Protein AF-A0A7C5NFE2-F1 (afdb_monomer_lite)

Structure (mmCIF, N/CA/C/O backbone):
data_AF-A0A7C5NFE2-F1
#
_entry.id   AF-A0A7C5NFE2-F1
#
loop_
_atom_site.group_PDB
_atom_site.id
_atom_site.type_symbol
_atom_site.label_atom_id
_atom_site.label_alt_id
_atom_site.label_comp_id
_atom_site.label_asym_id
_atom_site.label_entity_id
_atom_site.label_seq_id
_atom_site.pdbx_PDB_ins_code
_atom_site.Cartn_x
_atom_site.Cartn_y
_atom_site.Cartn_z
_atom_site.occupancy
_atom_site.B_iso_or_equiv
_atom_site.auth_seq_id
_atom_site.auth_comp_id
_atom_site.auth_asym_id
_atom_site.auth_atom_id
_atom_site.pdbx_PDB_model_num
ATOM 1 N N . GLU A 1 1 ? -1.954 47.099 20.119 1.00 84.75 1 GLU A N 1
ATOM 2 C CA . GLU A 1 1 ? -1.148 46.253 19.208 1.00 84.75 1 GLU A CA 1
ATOM 3 C C . GLU A 1 1 ? -0.824 44.892 19.827 1.00 84.75 1 GLU A C 1
ATOM 5 O O . GLU A 1 1 ? -1.118 43.880 19.205 1.00 84.75 1 GLU A O 1
ATOM 10 N N . ASP A 1 2 ? -0.336 44.839 21.070 1.00 90.81 2 ASP A N 1
ATOM 11 C CA . ASP A 1 2 ? -0.059 43.597 21.812 1.00 90.81 2 ASP A CA 1
ATOM 12 C C . ASP A 1 2 ? -0.669 43.672 23.225 1.00 90.81 2 ASP A C 1
ATOM 14 O O . ASP A 1 2 ? -0.599 44.725 23.850 1.00 90.81 2 ASP A O 1
ATOM 18 N N . CYS A 1 3 ? -1.283 42.592 23.720 1.00 90.50 3 CYS A N 1
ATOM 19 C CA . CYS A 1 3 ? -1.817 42.516 25.088 1.00 90.50 3 CYS A CA 1
ATOM 20 C C . CYS A 1 3 ? -0.831 41.900 26.096 1.00 90.50 3 CYS A C 1
ATOM 22 O O . CYS A 1 3 ? -1.195 41.717 27.253 1.00 90.50 3 CYS A O 1
ATOM 24 N N . GLY A 1 4 ? 0.376 41.513 25.662 1.00 87.25 4 GLY A N 1
ATOM 25 C CA . GLY A 1 4 ? 1.419 40.961 26.536 1.00 87.25 4 GLY A CA 1
ATOM 26 C C . GLY A 1 4 ? 1.102 39.586 27.138 1.00 87.25 4 GLY A C 1
ATOM 27 O O . GLY A 1 4 ? 1.765 39.166 28.075 1.00 87.25 4 GLY A O 1
ATOM 28 N N . THR A 1 5 ? 0.089 38.874 26.631 1.00 88.81 5 THR A N 1
ATOM 29 C CA . THR A 1 5 ? -0.217 37.517 27.104 1.00 88.81 5 THR A CA 1
ATOM 30 C C . THR A 1 5 ? 0.860 36.526 26.659 1.00 88.81 5 THR A C 1
ATOM 32 O O . THR A 1 5 ? 1.252 36.524 25.490 1.00 88.81 5 THR A O 1
ATOM 35 N N . HIS A 1 6 ? 1.316 35.681 27.576 1.00 84.69 6 HIS A N 1
ATOM 36 C CA . HIS A 1 6 ? 2.159 34.525 27.260 1.00 84.69 6 HIS A CA 1
ATOM 37 C C . HIS A 1 6 ? 1.327 33.244 27.101 1.00 84.69 6 HIS A C 1
ATOM 39 O O . HIS A 1 6 ? 1.866 32.200 26.771 1.00 84.69 6 HIS A O 1
ATOM 45 N N . GLU A 1 7 ? 0.009 33.321 27.318 1.00 86.44 7 GLU A N 1
ATOM 46 C CA . GLU A 1 7 ? -0.896 32.184 27.162 1.00 86.44 7 GLU A CA 1
ATOM 47 C C . GLU A 1 7 ? -1.247 31.977 25.685 1.00 86.44 7 GLU A C 1
ATOM 49 O O . GLU A 1 7 ? -1.644 32.913 24.977 1.00 86.44 7 GLU A O 1
ATOM 54 N N . GLY A 1 8 ? -1.146 30.730 25.238 1.00 90.00 8 GLY A N 1
ATOM 55 C CA . GLY A 1 8 ? -1.514 30.306 23.896 1.00 90.00 8 GLY A CA 1
ATOM 56 C C . GLY A 1 8 ? -2.369 29.046 23.905 1.00 90.00 8 GLY A C 1
ATOM 57 O O . GLY A 1 8 ? -2.667 28.473 24.951 1.00 90.00 8 GLY A O 1
ATOM 58 N N . VAL A 1 9 ? -2.782 28.642 22.712 1.00 91.69 9 VAL A N 1
ATOM 59 C CA . VAL A 1 9 ? -3.469 27.379 22.453 1.00 91.69 9 VAL A CA 1
ATOM 60 C C . VAL A 1 9 ? -2.487 26.474 21.727 1.00 91.69 9 VAL A C 1
ATOM 62 O O . VAL A 1 9 ? -1.886 26.885 20.733 1.00 91.69 9 VAL A O 1
ATOM 65 N N . GLU A 1 10 ? -2.321 25.257 22.235 1.00 91.75 10 GLU A N 1
ATOM 66 C CA . GLU A 1 10 ? -1.560 24.216 21.555 1.00 91.75 10 GLU A CA 1
ATOM 67 C C . GLU A 1 10 ? -2.361 23.686 20.360 1.00 91.75 10 GLU A C 1
ATOM 69 O O . GLU A 1 10 ? -3.546 23.356 20.472 1.00 91.75 10 GLU A O 1
ATOM 74 N N . VAL A 1 11 ? -1.713 23.634 19.200 1.00 89.94 11 VAL A N 1
ATOM 75 C CA . VAL A 1 11 ? -2.303 23.207 17.934 1.00 89.94 11 VAL A CA 1
ATOM 76 C C . VAL A 1 11 ? -1.434 22.117 17.321 1.00 89.94 11 VAL A C 1
ATOM 78 O O . VAL A 1 11 ? -0.214 22.237 17.300 1.00 89.94 11 VAL A O 1
ATOM 81 N N . SER A 1 12 ? -2.072 21.067 16.809 1.00 90.19 12 SER A N 1
ATOM 82 C CA . SER A 1 12 ? -1.453 19.941 16.098 1.00 90.19 12 SER A CA 1
ATOM 83 C C . SER A 1 12 ? -2.171 19.687 14.768 1.00 90.19 12 SER A C 1
ATOM 85 O O . SER A 1 12 ? -3.174 20.340 14.467 1.00 90.19 12 SER A O 1
ATOM 87 N N . ASP A 1 13 ? -1.730 18.699 13.996 1.00 84.88 13 ASP A N 1
ATOM 88 C CA . ASP A 1 13 ? -2.485 18.214 12.836 1.00 84.88 13 ASP A CA 1
ATOM 89 C C . ASP A 1 13 ? -3.909 17.777 13.227 1.00 84.88 13 ASP A C 1
ATOM 91 O O . ASP A 1 13 ? -4.131 17.248 14.324 1.00 84.88 13 ASP A O 1
ATOM 95 N N . ILE A 1 14 ? -4.877 17.978 12.326 1.00 79.06 14 ILE A N 1
ATOM 96 C CA . ILE A 1 14 ? -6.203 17.355 12.427 1.00 79.06 14 ILE A CA 1
ATOM 97 C C . ILE A 1 14 ? -6.210 16.121 11.532 1.00 79.06 14 ILE A C 1
ATOM 99 O O . ILE A 1 14 ? -6.287 16.213 10.306 1.00 79.06 14 ILE A O 1
ATOM 103 N N . VAL A 1 15 ? -6.167 14.956 12.170 1.00 75.88 15 VAL A N 1
ATOM 104 C CA . VAL A 1 15 ? -6.254 13.656 11.505 1.00 75.88 15 VAL A CA 1
ATOM 105 C C . VAL A 1 15 ? -7.568 12.999 11.903 1.00 75.88 15 VAL A C 1
ATOM 107 O O . VAL A 1 15 ? -7.878 12.885 13.090 1.00 75.88 15 VAL A O 1
ATOM 110 N N . VAL A 1 16 ? -8.352 12.573 10.913 1.00 64.31 16 VAL A N 1
ATOM 111 C CA . VAL A 1 16 ? -9.568 11.782 11.132 1.00 64.31 16 VAL A CA 1
ATOM 112 C C . VAL A 1 16 ? -9.380 10.454 10.410 1.00 64.31 16 VAL A C 1
ATOM 114 O O . VAL A 1 16 ? -9.357 10.395 9.183 1.00 64.31 16 VAL A O 1
ATOM 117 N N . GLY A 1 17 ? -9.195 9.379 11.178 1.00 74.69 17 GLY A N 1
ATOM 118 C CA . GLY A 1 17 ? -8.804 8.083 10.624 1.00 74.69 17 GLY A CA 1
ATOM 119 C C . GLY A 1 17 ? -7.386 8.137 10.052 1.00 74.69 17 GLY A C 1
ATOM 120 O O . GLY A 1 17 ? -6.432 8.299 10.807 1.00 74.69 17 GLY A O 1
ATOM 121 N N . ASN A 1 18 ? -7.261 8.008 8.728 1.00 47.28 18 ASN A N 1
ATOM 122 C CA . ASN A 1 18 ? -5.984 8.012 7.999 1.00 47.28 18 ASN A CA 1
ATOM 123 C C . ASN A 1 18 ? -5.877 9.139 6.958 1.00 47.28 18 ASN A C 1
ATOM 125 O O . ASN A 1 18 ? -4.903 9.213 6.211 1.00 47.28 18 ASN A O 1
ATOM 129 N N . GLU A 1 19 ? -6.888 10.006 6.892 1.00 51.31 19 GLU A N 1
ATOM 130 C CA . GLU A 1 19 ? -6.878 11.191 6.045 1.00 51.31 19 GLU A CA 1
ATOM 131 C C . GLU A 1 19 ? -6.447 12.383 6.905 1.00 51.31 19 GLU A C 1
ATOM 133 O O . GLU A 1 19 ? -7.060 12.705 7.930 1.00 51.31 19 GLU A O 1
ATOM 138 N N . MET A 1 20 ? -5.345 13.018 6.508 1.00 70.25 20 MET A N 1
ATOM 139 C CA . MET A 1 20 ? -4.946 14.305 7.063 1.00 70.25 20 MET A CA 1
ATOM 140 C C . MET A 1 20 ? -5.935 15.346 6.542 1.00 70.25 20 MET A C 1
ATOM 142 O O . MET A 1 20 ? -5.919 15.682 5.361 1.00 70.25 20 MET A O 1
ATOM 146 N N . ILE A 1 21 ? -6.822 15.810 7.422 1.00 78.88 21 ILE A N 1
ATOM 147 C CA . ILE A 1 21 ? -7.870 16.768 7.061 1.00 78.88 21 ILE A CA 1
ATOM 148 C C . ILE A 1 21 ? -7.273 18.166 6.939 1.00 78.88 21 ILE A C 1
ATOM 150 O O . ILE A 1 21 ? -7.562 18.879 5.983 1.00 78.88 21 ILE A O 1
ATOM 154 N N . GLU A 1 22 ? -6.443 18.550 7.908 1.00 82.62 22 GLU A N 1
ATOM 155 C CA . GLU A 1 22 ? -5.792 19.857 7.931 1.00 82.62 22 GLU A CA 1
ATOM 156 C C . GLU A 1 22 ? -4.410 19.735 8.598 1.00 82.62 22 GLU A C 1
ATOM 158 O O . GLU A 1 22 ? -4.341 19.370 9.782 1.00 82.62 22 GLU A O 1
ATOM 163 N N . PRO A 1 23 ? -3.311 19.993 7.863 1.00 88.12 23 PRO A N 1
ATOM 164 C CA . PRO A 1 23 ? -1.960 19.936 8.411 1.00 88.12 23 PRO A CA 1
ATOM 165 C C . PRO A 1 23 ? -1.678 21.126 9.333 1.00 88.12 23 PRO A C 1
ATOM 167 O O . PRO A 1 23 ? -2.229 22.216 9.174 1.00 88.12 23 PRO A O 1
ATOM 170 N N . LEU A 1 24 ? -0.744 20.947 10.265 1.00 90.75 24 LEU A N 1
ATOM 171 C CA . LEU A 1 24 ? -0.307 21.959 11.219 1.00 90.75 24 LEU A CA 1
ATOM 172 C C . LEU A 1 24 ? 0.161 23.234 10.513 1.00 90.75 24 LEU A C 1
ATOM 174 O O . LEU A 1 24 ? -0.173 24.318 10.984 1.00 90.75 24 LEU A O 1
ATOM 178 N N . SER A 1 25 ? 0.861 23.109 9.378 1.00 90.31 25 SER A N 1
ATOM 179 C CA . SER A 1 25 ? 1.344 24.240 8.569 1.00 90.31 25 SER A CA 1
ATOM 180 C C . SER A 1 25 ? 0.227 25.208 8.186 1.00 90.31 25 SER A C 1
ATOM 182 O O . SER A 1 25 ? 0.395 26.419 8.296 1.00 90.31 25 SER A O 1
ATOM 184 N N . ASP A 1 26 ? -0.930 24.677 7.800 1.00 88.69 26 ASP A N 1
ATOM 185 C CA . ASP A 1 26 ? -2.055 25.482 7.324 1.00 88.69 26 ASP A CA 1
ATOM 186 C C . ASP A 1 26 ? -2.790 26.118 8.508 1.00 88.69 26 ASP A C 1
ATOM 188 O O . ASP A 1 26 ? -3.250 27.258 8.434 1.00 88.69 26 ASP A O 1
ATOM 192 N N . ARG A 1 27 ? -2.826 25.415 9.648 1.00 90.12 27 ARG A N 1
ATOM 193 C CA . ARG A 1 27 ? -3.466 25.891 10.883 1.00 90.12 27 ARG A CA 1
ATOM 194 C C . ARG A 1 27 ? -2.712 27.040 11.549 1.00 90.12 27 ARG A C 1
ATOM 196 O O . ARG A 1 27 ? -3.344 27.898 12.173 1.00 90.12 27 ARG A O 1
ATOM 203 N N . ILE A 1 28 ? -1.379 27.041 11.461 1.00 92.50 28 ILE A N 1
ATOM 204 C CA . ILE A 1 28 ? -0.523 28.080 12.058 1.00 92.50 28 ILE A CA 1
ATOM 205 C C . ILE A 1 28 ? -0.277 29.264 11.121 1.00 92.50 28 ILE A C 1
ATOM 207 O O . ILE A 1 28 ? 0.120 30.329 11.598 1.00 92.50 28 ILE A O 1
ATOM 211 N N . TYR A 1 29 ? -0.525 29.110 9.818 1.00 93.25 29 TYR A N 1
ATOM 212 C CA . TYR A 1 29 ? -0.330 30.174 8.840 1.00 93.25 29 TYR A CA 1
ATOM 213 C C . TYR A 1 29 ? -1.095 31.446 9.234 1.00 93.25 29 TYR A C 1
ATOM 215 O O . TYR A 1 29 ? -2.291 31.428 9.542 1.00 93.25 29 TYR A O 1
ATOM 223 N N . GLY A 1 30 ? -0.390 32.579 9.267 1.00 92.31 30 GLY A N 1
ATOM 224 C CA . GLY A 1 30 ? -0.968 33.864 9.649 1.00 92.31 30 GLY A CA 1
ATOM 225 C C . GLY A 1 30 ? -1.257 34.026 11.146 1.00 92.31 30 GLY A C 1
ATOM 226 O O . GLY A 1 30 ? -1.915 34.995 11.539 1.00 92.31 30 GLY A O 1
ATOM 227 N N . ARG A 1 31 ? -0.785 33.119 12.007 1.00 94.00 31 ARG A N 1
ATOM 228 C CA . ARG A 1 31 ? -0.898 33.227 13.473 1.00 94.00 31 ARG A CA 1
ATOM 229 C C . ARG A 1 31 ? 0.412 33.700 14.094 1.00 94.00 31 ARG A C 1
ATOM 231 O O . ARG A 1 31 ? 1.458 33.694 13.456 1.00 94.00 31 ARG A O 1
ATOM 238 N N . VAL A 1 32 ? 0.345 34.174 15.339 1.00 94.38 32 VAL A N 1
ATOM 239 C CA . VAL A 1 32 ? 1.529 34.618 16.090 1.00 94.38 32 VAL A CA 1
ATOM 240 C C . VAL A 1 32 ? 1.906 33.556 17.106 1.00 94.38 32 VAL A C 1
ATOM 242 O O . VAL A 1 32 ? 1.063 33.126 17.893 1.00 94.38 32 VAL A O 1
ATOM 245 N N . ILE A 1 33 ? 3.175 33.171 17.118 1.00 95.06 33 ILE A N 1
ATOM 246 C CA . ILE A 1 33 ? 3.705 32.142 18.011 1.00 95.06 33 ILE A CA 1
ATOM 247 C C . ILE A 1 33 ? 3.762 32.637 19.464 1.00 95.06 33 ILE A C 1
ATOM 249 O O . ILE A 1 33 ? 4.156 33.777 19.728 1.00 95.06 33 ILE A O 1
ATOM 253 N N . ALA A 1 34 ? 3.349 31.789 20.409 1.00 91.56 34 ALA A N 1
ATOM 254 C CA . ALA A 1 34 ? 3.354 32.093 21.839 1.00 91.56 34 ALA A CA 1
ATOM 255 C C . ALA A 1 34 ? 4.589 31.543 22.571 1.00 91.56 34 ALA A C 1
ATOM 257 O O . ALA A 1 34 ? 4.959 32.128 23.583 1.00 91.56 34 ALA A O 1
ATOM 258 N N . GLU A 1 35 ? 5.241 30.498 22.060 1.00 91.06 35 GLU A N 1
ATOM 259 C CA . GLU A 1 35 ? 6.458 29.885 22.620 1.00 91.06 35 GLU A CA 1
ATOM 260 C C . GLU A 1 35 ? 7.432 29.519 21.496 1.00 91.06 35 GLU A C 1
ATOM 262 O O . GLU A 1 35 ? 6.984 29.201 20.400 1.00 91.06 35 GLU A O 1
ATOM 267 N N . ASP A 1 36 ? 8.743 29.569 21.744 1.00 90.75 36 ASP A N 1
ATOM 268 C CA . ASP A 1 36 ? 9.749 29.243 20.724 1.00 90.75 36 ASP A CA 1
ATOM 269 C C . ASP A 1 36 ? 9.497 27.852 20.118 1.00 90.75 36 ASP A C 1
ATOM 271 O O . ASP A 1 36 ? 9.372 26.856 20.833 1.00 90.75 36 ASP A O 1
ATOM 275 N N . VAL A 1 37 ? 9.437 27.782 18.787 1.00 90.50 37 VAL A N 1
ATOM 276 C CA . VAL A 1 37 ? 9.304 26.517 18.059 1.00 90.50 37 VAL A CA 1
ATOM 277 C C . VAL A 1 37 ? 10.698 25.950 17.854 1.00 90.50 37 VAL A C 1
ATOM 279 O O . VAL A 1 37 ? 11.543 26.597 17.235 1.00 90.50 37 VAL A O 1
ATOM 282 N N . ILE A 1 38 ? 10.935 24.751 18.375 1.00 87.00 38 ILE A N 1
ATOM 283 C CA . ILE A 1 38 ? 12.249 24.105 18.393 1.00 87.00 38 ILE A CA 1
ATOM 284 C C . ILE A 1 38 ? 12.227 22.897 17.456 1.00 87.00 38 ILE A C 1
ATOM 286 O O . ILE A 1 38 ? 11.253 22.142 17.429 1.00 87.00 38 ILE A O 1
ATOM 290 N N . ASP A 1 39 ? 13.308 22.706 16.704 1.00 81.75 39 ASP A N 1
ATOM 291 C CA . ASP A 1 39 ? 13.526 21.500 15.910 1.00 81.75 39 ASP A CA 1
ATOM 292 C C . ASP A 1 39 ? 13.713 20.282 16.836 1.00 81.75 39 ASP A C 1
ATOM 294 O O . ASP A 1 39 ? 14.638 20.274 17.656 1.00 81.75 39 ASP A O 1
ATOM 298 N N . PRO A 1 40 ? 12.891 19.225 16.710 1.00 76.25 40 PRO A N 1
ATOM 299 C CA . PRO A 1 40 ? 13.007 18.036 17.550 1.00 76.25 40 PRO A CA 1
ATOM 300 C C . PRO A 1 40 ? 14.313 17.245 17.350 1.00 76.25 40 PRO A C 1
ATOM 302 O O . PRO A 1 40 ? 14.636 16.407 18.194 1.00 76.25 40 PRO A O 1
ATOM 305 N N . ILE A 1 41 ? 15.044 17.461 16.250 1.00 77.12 41 ILE A N 1
ATOM 306 C CA . ILE A 1 41 ? 16.269 16.731 15.896 1.00 77.12 41 ILE A CA 1
ATOM 307 C C . ILE A 1 41 ? 17.515 17.538 16.266 1.00 77.12 41 ILE A C 1
ATOM 309 O O . ILE A 1 41 ? 18.407 17.019 16.938 1.00 77.12 41 ILE A O 1
ATOM 313 N N . THR A 1 42 ? 17.598 18.790 15.811 1.00 81.50 42 THR A N 1
ATOM 314 C CA . THR A 1 42 ? 18.794 19.634 15.996 1.00 81.50 42 THR A CA 1
ATOM 315 C C . THR A 1 42 ? 18.769 20.434 17.296 1.00 81.50 42 THR A C 1
ATOM 317 O O . THR A 1 42 ? 19.818 20.885 17.756 1.00 81.50 42 THR A O 1
ATOM 320 N N . ASN A 1 43 ? 17.595 20.562 17.928 1.00 79.38 43 ASN A N 1
ATOM 321 C CA . ASN A 1 43 ? 17.359 21.380 19.117 1.00 79.38 43 ASN A CA 1
ATOM 322 C C . ASN A 1 43 ? 17.653 22.882 18.899 1.00 79.38 43 ASN A C 1
ATOM 324 O O . ASN A 1 43 ? 17.906 23.619 19.855 1.00 79.38 43 ASN A O 1
ATOM 328 N N . GLU A 1 44 ? 17.630 23.334 17.642 1.00 83.88 44 GLU A 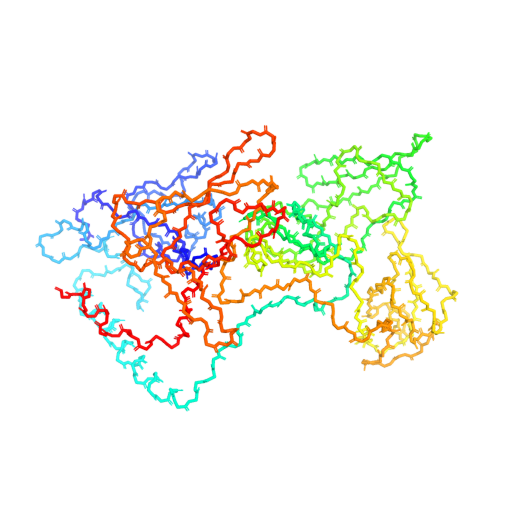N 1
ATOM 329 C CA . GLU A 1 44 ? 17.738 24.741 17.258 1.00 83.88 44 GLU A CA 1
ATOM 330 C C . GLU A 1 44 ? 16.356 25.414 17.241 1.00 83.88 44 GLU A C 1
ATOM 332 O O . GLU A 1 44 ? 15.328 24.774 17.008 1.00 83.88 44 GLU A O 1
ATOM 337 N N . VAL A 1 45 ? 16.317 26.725 17.499 1.00 89.44 45 VAL A N 1
ATOM 338 C CA . VAL A 1 45 ? 15.073 27.508 17.458 1.00 89.44 45 VAL A CA 1
ATOM 339 C C . VAL A 1 45 ? 14.730 27.830 16.004 1.00 89.44 45 VAL A C 1
ATOM 341 O O . VAL A 1 45 ? 15.440 28.593 15.353 1.00 89.44 45 VAL A O 1
ATOM 344 N N . LEU A 1 46 ? 13.621 27.273 15.520 1.00 88.50 46 LEU A N 1
ATOM 345 C CA . LEU A 1 46 ? 13.098 27.458 14.166 1.00 88.50 46 LEU A CA 1
ATOM 346 C C . LEU A 1 46 ? 12.327 28.774 14.027 1.00 88.50 46 LEU A C 1
ATOM 348 O O . LEU A 1 46 ? 12.509 29.509 13.059 1.00 88.50 46 LEU A O 1
ATOM 352 N N . ILE A 1 47 ? 11.460 29.078 14.999 1.00 92.50 47 ILE A N 1
ATOM 353 C CA . ILE A 1 47 ? 10.665 30.313 15.036 1.00 92.50 47 ILE A CA 1
ATOM 354 C C . ILE A 1 47 ? 10.657 30.850 16.463 1.00 92.50 47 ILE A C 1
ATOM 356 O O . ILE A 1 47 ? 10.258 30.150 17.391 1.00 92.50 47 ILE A O 1
ATOM 360 N N . SER A 1 48 ? 11.048 32.111 16.640 1.00 92.31 48 SER A N 1
ATOM 361 C CA . SER A 1 48 ? 11.022 32.767 17.950 1.00 92.31 48 SER A CA 1
ATOM 362 C C . SER A 1 48 ? 9.614 33.216 18.359 1.00 92.31 48 SER A C 1
ATOM 364 O O . SER A 1 48 ? 8.794 33.621 17.526 1.00 92.31 48 SER A O 1
ATOM 366 N N . GLN A 1 49 ? 9.357 33.231 19.664 1.00 92.19 49 GLN A N 1
ATOM 367 C CA . GLN A 1 49 ? 8.146 33.743 20.292 1.00 92.19 49 GLN A CA 1
ATOM 368 C C . GLN A 1 49 ? 7.793 35.153 19.791 1.00 92.19 49 GLN A C 1
ATOM 370 O O . GLN A 1 49 ? 8.631 36.048 19.691 1.00 92.19 49 GLN A O 1
ATOM 375 N N . GLY A 1 50 ? 6.505 35.381 19.523 1.00 89.25 50 GLY A N 1
ATOM 376 C CA . GLY A 1 50 ? 5.978 36.679 19.102 1.00 89.25 50 GLY A CA 1
ATOM 377 C C . GLY A 1 50 ? 6.123 36.982 17.610 1.00 89.25 50 GLY A C 1
ATOM 378 O O . GLY A 1 50 ? 5.698 38.060 17.184 1.00 89.25 50 GLY A O 1
ATOM 379 N N . THR A 1 51 ? 6.662 36.045 16.829 1.00 92.88 51 THR A N 1
ATOM 380 C CA . THR A 1 51 ? 6.772 36.135 15.367 1.00 92.88 51 THR A CA 1
ATOM 381 C C . THR A 1 51 ? 5.443 35.775 14.699 1.00 92.88 51 THR A C 1
ATOM 383 O O . THR A 1 51 ? 4.744 34.861 15.143 1.00 92.88 51 THR A O 1
ATOM 386 N N . LEU A 1 52 ? 5.077 36.520 13.652 1.00 93.31 52 LEU A N 1
ATOM 387 C CA . LEU A 1 52 ? 3.951 36.193 12.774 1.00 93.31 52 LEU A CA 1
ATOM 388 C C . LEU A 1 52 ? 4.411 35.138 11.767 1.00 93.31 52 LEU A C 1
ATOM 390 O O . LEU A 1 52 ? 5.392 35.367 11.067 1.00 93.31 52 LEU A O 1
ATOM 394 N N . VAL A 1 53 ? 3.694 34.023 11.690 1.00 93.88 53 VAL A N 1
ATOM 395 C CA . VAL A 1 53 ? 4.032 32.912 10.801 1.00 93.88 53 VAL A CA 1
ATOM 396 C C . VAL A 1 53 ? 3.617 33.238 9.366 1.00 93.88 53 VAL A C 1
ATOM 398 O O . VAL A 1 53 ? 2.436 33.478 9.096 1.00 93.88 53 VAL A O 1
ATOM 401 N N . ASP A 1 54 ? 4.588 33.223 8.457 1.00 91.25 54 ASP A N 1
ATOM 402 C CA . ASP A 1 54 ? 4.390 33.313 7.011 1.00 91.25 54 ASP A CA 1
ATOM 403 C C . ASP A 1 54 ? 4.432 31.923 6.341 1.00 91.25 54 ASP A C 1
ATOM 405 O O . ASP A 1 54 ? 4.471 30.881 7.002 1.00 91.25 54 ASP A O 1
ATOM 409 N N . GLU A 1 55 ? 4.361 31.892 5.011 1.00 89.00 55 GLU A N 1
ATOM 410 C CA . GLU A 1 55 ? 4.345 30.645 4.238 1.00 89.00 55 GLU A CA 1
ATOM 411 C C . GLU A 1 55 ? 5.686 29.896 4.317 1.00 89.00 55 GLU A C 1
ATOM 413 O O . GLU A 1 55 ? 5.707 28.669 4.417 1.00 89.00 55 GLU A O 1
ATOM 418 N N . GLU A 1 56 ? 6.809 30.619 4.332 1.00 89.81 56 GLU A N 1
ATOM 419 C CA . GLU A 1 56 ? 8.152 30.034 4.423 1.00 89.81 56 GLU A CA 1
ATOM 420 C C . GLU A 1 56 ? 8.367 29.378 5.791 1.00 89.81 56 GLU A C 1
ATOM 422 O O . GLU A 1 56 ? 8.748 28.209 5.871 1.00 89.81 56 GLU A O 1
ATOM 427 N N . MET A 1 57 ? 8.022 30.085 6.869 1.00 90.81 57 MET A N 1
ATOM 428 C CA . MET A 1 57 ? 8.061 29.573 8.238 1.00 90.81 57 MET A CA 1
ATOM 429 C C . MET A 1 57 ? 7.119 28.378 8.428 1.00 90.81 57 MET A C 1
ATOM 431 O O . MET A 1 57 ? 7.488 27.407 9.088 1.00 90.81 57 MET A O 1
ATOM 435 N N . SER A 1 58 ? 5.927 28.402 7.821 1.00 89.50 58 SER A N 1
ATOM 436 C CA . SER A 1 58 ? 4.980 27.275 7.881 1.00 89.50 58 SER A CA 1
ATOM 437 C C . SER A 1 58 ? 5.550 26.014 7.222 1.00 89.50 58 SER A C 1
ATOM 439 O O . SER A 1 58 ? 5.419 24.913 7.762 1.00 89.50 58 SER A O 1
ATOM 441 N N . ASN A 1 59 ? 6.216 26.169 6.073 1.00 86.94 59 ASN A N 1
ATOM 442 C CA . ASN A 1 59 ? 6.884 25.065 5.383 1.00 86.94 59 ASN A CA 1
ATOM 443 C C . ASN A 1 59 ? 8.076 24.528 6.184 1.00 86.94 59 ASN A C 1
ATOM 445 O O . ASN A 1 59 ? 8.251 23.314 6.262 1.00 86.94 59 ASN A O 1
ATOM 449 N N . LEU A 1 60 ? 8.839 25.405 6.834 1.00 87.56 60 LEU A N 1
ATOM 450 C CA . LEU A 1 60 ? 9.977 25.033 7.674 1.00 87.56 60 LEU A CA 1
ATOM 451 C C . LEU A 1 60 ? 9.541 24.209 8.901 1.00 87.56 60 LEU A C 1
ATOM 453 O O . LEU A 1 60 ? 10.159 23.192 9.210 1.00 87.56 60 LEU A O 1
ATOM 457 N N . VAL A 1 61 ? 8.419 24.564 9.538 1.00 86.56 61 VAL A N 1
ATOM 458 C CA . VAL A 1 61 ? 7.808 23.769 10.626 1.00 86.56 61 VAL A CA 1
ATOM 459 C C . VAL A 1 61 ? 7.365 22.386 10.137 1.00 86.56 61 VAL A C 1
ATOM 461 O O . VAL A 1 61 ? 7.551 21.390 10.841 1.00 86.56 61 VAL A O 1
ATOM 464 N N . ARG A 1 62 ? 6.817 22.305 8.917 1.00 85.75 62 ARG A N 1
ATOM 465 C CA . ARG A 1 62 ? 6.420 21.036 8.286 1.00 85.75 62 ARG A CA 1
ATOM 466 C C . ARG A 1 62 ? 7.627 20.148 7.984 1.00 85.75 62 ARG A C 1
ATOM 468 O O . ARG A 1 62 ? 7.589 18.956 8.271 1.00 85.75 62 ARG A O 1
ATOM 475 N N . GLU A 1 63 ? 8.683 20.711 7.403 1.00 84.12 63 GLU A N 1
ATOM 476 C CA . GLU A 1 63 ? 9.901 19.977 7.034 1.00 84.12 63 GLU A CA 1
ATOM 477 C C . GLU A 1 63 ? 10.673 19.477 8.258 1.00 84.12 63 GLU A C 1
ATOM 479 O O . GLU A 1 63 ? 11.178 18.354 8.241 1.00 84.12 63 GLU A O 1
ATOM 484 N N . ALA A 1 64 ? 10.694 20.262 9.338 1.00 82.50 64 ALA A N 1
ATOM 485 C CA . ALA A 1 64 ? 11.291 19.867 10.611 1.00 82.50 64 ALA A CA 1
ATOM 486 C C . ALA A 1 64 ? 10.480 18.796 11.373 1.00 82.50 64 ALA A C 1
ATOM 488 O O . ALA A 1 64 ? 10.966 18.233 12.353 1.00 82.50 64 ALA A O 1
ATOM 489 N N . GLY A 1 65 ? 9.247 18.489 10.947 1.00 83.31 65 GLY A N 1
ATOM 490 C CA . GLY A 1 65 ? 8.419 17.452 11.571 1.00 83.31 65 GLY A CA 1
ATOM 491 C C . GLY A 1 65 ? 7.946 17.802 12.987 1.00 83.31 65 GLY A C 1
ATOM 492 O O . GLY A 1 65 ? 7.833 16.919 13.843 1.00 83.31 65 GLY A O 1
ATOM 493 N N . VAL A 1 66 ? 7.685 19.085 13.252 1.00 85.62 66 VAL A N 1
ATOM 494 C CA . VAL A 1 66 ? 7.176 19.563 14.546 1.00 85.62 66 VAL A CA 1
ATOM 495 C C . VAL A 1 66 ? 5.756 19.030 14.779 1.00 85.62 66 VAL A C 1
ATOM 497 O O . VAL A 1 66 ? 4.892 19.152 13.917 1.00 85.62 66 VAL A O 1
ATOM 500 N N . ARG A 1 67 ? 5.501 18.439 15.956 1.00 81.44 67 ARG A N 1
ATOM 501 C CA . ARG A 1 67 ? 4.217 17.774 16.273 1.00 81.44 67 ARG A CA 1
ATOM 502 C C . ARG A 1 67 ? 3.112 18.725 16.721 1.00 81.44 67 ARG A C 1
ATOM 504 O O . ARG A 1 67 ? 1.941 18.501 16.419 1.00 81.44 67 ARG A O 1
ATOM 511 N N . SER A 1 68 ? 3.474 19.742 17.490 1.00 88.75 68 SER A N 1
ATOM 512 C CA . SER A 1 68 ? 2.543 20.742 17.992 1.00 88.75 68 SER A CA 1
ATOM 513 C C . SER A 1 68 ? 3.242 22.083 18.156 1.00 88.75 68 SER A C 1
ATOM 515 O O . SER A 1 68 ? 4.455 22.158 18.347 1.00 88.75 68 SER A O 1
ATOM 517 N N . VAL A 1 69 ? 2.462 23.152 18.032 1.00 90.94 69 VAL A N 1
ATOM 518 C CA . VAL A 1 69 ? 2.921 24.534 18.174 1.00 90.94 69 VAL A CA 1
ATOM 519 C C . VAL A 1 69 ? 1.957 25.270 19.091 1.00 90.94 69 VAL A C 1
ATOM 521 O O . VAL A 1 69 ? 0.737 25.167 18.943 1.00 90.94 69 VAL A O 1
ATOM 524 N N . VAL A 1 70 ? 2.500 26.045 20.029 1.00 91.50 70 VAL A N 1
ATOM 525 C CA . VAL A 1 70 ? 1.707 26.917 20.897 1.00 91.50 70 VAL A CA 1
ATOM 526 C C . VAL A 1 70 ? 1.599 28.291 20.241 1.00 91.50 70 VAL A C 1
ATOM 528 O O . VAL A 1 70 ? 2.582 29.025 20.109 1.00 91.50 70 VAL A O 1
ATOM 531 N N . MET A 1 71 ? 0.390 28.659 19.819 1.00 94.00 71 MET A N 1
ATOM 532 C CA . MET A 1 71 ? 0.118 29.938 19.155 1.00 94.00 71 MET A CA 1
ATOM 533 C C . MET A 1 71 ? -0.814 30.818 19.986 1.00 94.00 71 MET A C 1
ATOM 535 O O . MET A 1 71 ? -1.635 30.338 20.767 1.00 94.00 71 MET A O 1
ATOM 539 N N . ARG A 1 72 ? -0.725 32.134 19.806 1.00 93.69 72 ARG A N 1
ATOM 540 C CA . ARG A 1 72 ? -1.656 33.078 20.431 1.00 93.69 72 ARG A CA 1
ATOM 541 C C . ARG A 1 72 ? -3.022 32.957 19.769 1.00 93.69 72 ARG A C 1
ATOM 543 O O . ARG A 1 72 ? -3.122 32.827 18.550 1.00 93.69 72 ARG A O 1
ATOM 550 N N . ALA A 1 73 ? -4.070 33.046 20.579 1.00 92.88 73 ALA A N 1
ATOM 551 C CA . ALA A 1 73 ? -5.441 32.930 20.115 1.00 92.88 73 ALA A CA 1
ATOM 552 C C . ALA A 1 73 ? -6.301 34.090 20.640 1.00 92.88 73 ALA A C 1
ATOM 554 O O . ALA A 1 73 ? -6.013 34.651 21.701 1.00 92.88 73 ALA A O 1
ATOM 555 N N . PRO A 1 74 ? -7.411 34.429 19.958 1.00 92.06 74 PRO A N 1
ATOM 556 C CA . PRO A 1 74 ? -8.371 35.402 20.470 1.00 92.06 74 PRO A CA 1
ATOM 557 C C . PRO A 1 74 ? -8.934 35.035 21.851 1.00 92.06 74 PRO A C 1
ATOM 559 O O . PRO A 1 74 ? -9.212 35.927 22.647 1.00 92.06 74 PRO A O 1
ATOM 562 N N . SER A 1 75 ? -9.064 33.737 22.147 1.00 90.12 75 SER A N 1
ATOM 563 C CA . SER A 1 75 ? -9.572 33.212 23.421 1.00 90.12 75 SER A CA 1
ATOM 564 C C . SER A 1 75 ? -8.637 33.450 24.609 1.00 90.12 75 SER A C 1
ATOM 566 O O . SER A 1 75 ? -9.118 33.534 25.734 1.00 90.12 75 SER A O 1
ATOM 568 N N . THR A 1 76 ? -7.328 33.588 24.380 1.00 91.25 76 THR A N 1
ATOM 569 C CA . THR A 1 76 ? -6.320 33.836 25.429 1.00 91.25 76 THR A CA 1
ATOM 570 C C . THR A 1 76 ? -5.908 35.312 25.515 1.00 91.25 76 THR A C 1
ATOM 572 O O . THR A 1 76 ? -4.941 35.673 26.194 1.00 91.25 76 THR A O 1
ATOM 575 N N . CYS A 1 77 ? -6.628 36.200 24.816 1.00 92.62 77 CYS A N 1
ATOM 576 C CA . CYS A 1 77 ? -6.318 37.623 24.763 1.00 92.62 77 CYS A CA 1
ATOM 577 C C . CYS A 1 77 ? -6.681 38.336 26.076 1.00 92.62 77 CYS A C 1
ATOM 579 O O . CYS A 1 77 ? -7.802 38.233 26.564 1.00 92.62 77 CYS A O 1
ATOM 581 N N . LYS A 1 78 ? -5.745 39.130 26.613 1.00 91.88 78 LYS A N 1
ATOM 582 C CA . LYS A 1 78 ? -5.902 39.884 27.875 1.00 91.88 78 LYS A CA 1
ATOM 583 C C . LYS A 1 78 ? -6.236 41.369 27.676 1.00 91.88 78 LYS A C 1
ATOM 585 O O . LYS A 1 78 ? -6.046 42.175 28.579 1.00 91.88 78 LYS A O 1
ATOM 590 N N . ALA A 1 79 ? -6.669 41.765 26.479 1.00 90.19 79 ALA A N 1
ATOM 591 C CA . ALA A 1 79 ? -7.063 43.148 26.220 1.00 90.19 79 ALA A CA 1
ATOM 592 C C . ALA A 1 79 ? -8.404 43.466 26.911 1.00 90.19 79 ALA A C 1
ATOM 594 O O . ALA A 1 79 ? -9.354 42.702 26.787 1.00 90.19 79 ALA A O 1
ATOM 595 N N . GLU A 1 80 ? -8.505 44.607 27.604 1.00 83.75 80 GLU A N 1
ATOM 596 C CA . GLU A 1 80 ? -9.726 44.976 28.349 1.00 83.75 80 GLU A CA 1
ATOM 597 C C . GLU A 1 80 ? -10.957 45.173 27.449 1.00 83.75 80 GLU A C 1
ATOM 599 O O . GLU A 1 80 ? -12.088 44.933 27.869 1.00 83.75 80 GLU A O 1
ATOM 604 N N . LYS A 1 81 ? -10.752 45.644 26.211 1.00 85.94 81 LYS A N 1
ATOM 605 C CA . LYS A 1 81 ? -11.814 45.861 25.221 1.00 85.94 81 LYS A CA 1
ATOM 606 C C . LYS A 1 81 ? -11.346 45.434 23.834 1.00 85.94 81 LYS A C 1
ATOM 608 O O . LYS A 1 81 ? -10.473 46.070 23.247 1.00 85.94 81 LYS A O 1
ATOM 613 N N . GLY A 1 82 ? -11.983 44.397 23.294 1.00 88.19 82 GLY A N 1
ATOM 614 C CA . GLY A 1 82 ? -11.658 43.836 21.983 1.00 88.19 82 GLY A CA 1
ATOM 615 C C . GLY A 1 82 ? -10.484 42.857 22.030 1.00 88.19 82 GLY A C 1
ATOM 616 O O . GLY A 1 82 ? -10.185 42.280 23.068 1.00 88.19 82 GLY A O 1
ATOM 617 N N . ILE A 1 83 ? -9.834 42.654 20.884 1.00 92.50 83 ILE A N 1
ATOM 618 C CA . ILE A 1 83 ? -8.728 41.703 20.712 1.00 92.50 83 ILE A CA 1
ATOM 619 C C . ILE A 1 83 ? -7.503 42.478 20.218 1.00 92.50 83 ILE A C 1
ATOM 621 O O . ILE A 1 83 ? -7.627 43.388 19.396 1.00 92.50 83 ILE A O 1
ATOM 625 N N . CYS A 1 84 ? -6.310 42.149 20.720 1.00 93.56 84 CYS A N 1
ATOM 626 C CA . CYS A 1 84 ? -5.080 42.766 20.224 1.00 93.56 84 CYS A CA 1
ATOM 627 C C . CYS A 1 84 ? -4.660 42.178 18.866 1.00 93.56 84 CYS A C 1
ATOM 629 O O . CYS A 1 84 ? -4.938 41.016 18.568 1.00 93.56 84 CYS A O 1
ATOM 631 N N . ALA A 1 85 ? -3.930 42.957 18.062 1.00 92.38 85 ALA A N 1
ATOM 632 C CA . ALA A 1 85 ? -3.549 42.559 16.708 1.00 92.38 85 ALA A CA 1
ATOM 633 C C . ALA A 1 85 ? -2.761 41.242 16.676 1.00 92.38 85 ALA A C 1
ATOM 635 O O . ALA A 1 85 ? -3.038 40.379 15.852 1.00 92.38 85 ALA A O 1
ATOM 636 N N . LYS A 1 86 ? -1.846 41.033 17.631 1.00 91.62 86 LYS A N 1
ATOM 637 C CA . LYS A 1 86 ? -1.062 39.793 17.707 1.00 91.62 86 LYS A CA 1
ATOM 638 C C . LYS A 1 86 ? -1.858 38.552 18.134 1.00 91.62 86 LYS A C 1
ATOM 640 O O . LYS A 1 86 ? -1.461 37.455 17.779 1.00 91.62 86 LYS A O 1
ATOM 645 N N . CYS A 1 87 ? -2.939 38.683 18.908 1.00 93.12 87 CYS A N 1
ATOM 646 C CA . CYS A 1 87 ? -3.772 37.524 19.278 1.00 93.12 87 CYS A CA 1
ATOM 647 C C . CYS A 1 87 ? -4.718 37.105 18.148 1.00 93.12 87 CYS A C 1
ATOM 649 O O . CYS A 1 87 ? -5.173 35.967 18.122 1.00 93.12 87 CYS A O 1
ATOM 651 N N . TYR A 1 88 ? -5.024 38.022 17.228 1.00 92.62 88 TYR A N 1
ATOM 652 C CA . TYR A 1 88 ? -5.781 37.714 16.020 1.00 92.62 88 TYR A CA 1
ATOM 653 C C . TYR A 1 88 ? -4.863 37.208 14.897 1.00 92.62 88 TYR A C 1
ATOM 655 O O . TYR A 1 88 ? -5.124 36.152 14.324 1.00 92.62 88 TYR A O 1
ATOM 663 N N . GLY A 1 89 ? -3.767 37.924 14.631 1.00 92.88 89 GLY A N 1
ATOM 664 C CA . GLY A 1 89 ? -2.808 37.616 13.576 1.00 92.88 89 GLY A CA 1
ATOM 665 C C . GLY A 1 89 ? -3.150 38.302 12.252 1.00 92.88 89 GLY A C 1
ATOM 666 O O . GLY A 1 89 ? -3.420 39.507 12.200 1.00 92.88 89 GLY A O 1
ATOM 667 N N . LEU A 1 90 ? -3.084 37.531 11.176 1.00 91.62 90 LEU A N 1
ATOM 668 C CA . LEU A 1 90 ? -3.245 37.978 9.801 1.00 91.62 90 LEU A CA 1
ATOM 669 C C . LEU A 1 90 ? -4.716 38.233 9.453 1.00 91.62 90 LEU A C 1
ATOM 671 O O . LEU A 1 90 ? -5.601 37.422 9.729 1.00 91.62 90 LEU A O 1
ATOM 675 N N . ASN A 1 91 ? -4.982 39.351 8.788 1.00 88.75 91 ASN A N 1
ATOM 676 C CA . ASN A 1 91 ? -6.220 39.548 8.056 1.00 88.75 91 ASN A CA 1
ATOM 677 C C . ASN A 1 91 ? -6.102 38.851 6.690 1.00 88.75 91 ASN A C 1
ATOM 679 O O . ASN A 1 91 ? -5.364 39.308 5.816 1.00 88.75 91 ASN A O 1
ATOM 683 N N . MET A 1 92 ? -6.866 37.772 6.503 1.00 84.25 92 MET A N 1
ATOM 684 C CA . MET A 1 92 ? -6.866 36.952 5.284 1.00 84.25 92 MET A CA 1
ATOM 685 C C . MET A 1 92 ? -7.329 37.704 4.024 1.00 84.25 92 MET A C 1
ATOM 687 O O . MET A 1 92 ? -7.022 37.273 2.919 1.00 84.25 92 MET A O 1
ATOM 691 N N . ALA A 1 93 ? -8.047 38.825 4.159 1.00 84.50 93 ALA A N 1
ATOM 692 C CA . ALA A 1 93 ? -8.499 39.618 3.013 1.00 84.50 93 ALA A CA 1
ATOM 693 C C . ALA A 1 93 ? -7.394 40.528 2.448 1.00 84.50 93 ALA A C 1
ATOM 695 O O . ALA A 1 93 ? -7.313 40.723 1.238 1.00 84.50 93 ALA A O 1
ATOM 696 N N . GLU A 1 94 ? -6.542 41.089 3.313 1.00 84.25 94 GLU A N 1
ATOM 697 C CA . GLU A 1 94 ? -5.441 41.985 2.913 1.00 84.25 94 GLU A CA 1
ATOM 698 C C . GLU A 1 94 ? -4.068 41.296 2.910 1.00 84.25 94 GLU A C 1
ATOM 700 O O . GLU A 1 94 ? -3.082 41.903 2.485 1.00 84.25 94 GLU A O 1
ATOM 705 N N . ASN A 1 95 ? -3.997 40.057 3.409 1.00 85.00 95 ASN A N 1
ATOM 706 C CA . ASN A 1 95 ? -2.773 39.292 3.637 1.00 85.00 95 ASN A CA 1
ATOM 707 C C . ASN A 1 95 ? -1.717 40.072 4.449 1.00 85.00 95 ASN A C 1
ATOM 709 O O . ASN A 1 95 ? -0.525 40.078 4.144 1.00 85.00 95 ASN A O 1
ATOM 713 N N . LYS A 1 96 ? -2.177 40.810 5.466 1.00 87.12 96 LYS A N 1
ATOM 714 C CA . LYS A 1 96 ? -1.354 41.649 6.353 1.00 87.12 96 LYS A CA 1
ATOM 715 C C . LYS A 1 96 ? -1.819 41.509 7.792 1.00 87.12 96 LYS A C 1
ATOM 717 O O . LYS A 1 96 ? -2.957 41.118 8.041 1.00 87.12 96 LYS A O 1
ATOM 722 N N . LEU A 1 97 ? -0.950 41.842 8.746 1.00 89.50 97 LEU A N 1
ATOM 723 C CA . LEU A 1 97 ? -1.333 41.891 10.157 1.00 89.50 97 LEU A CA 1
ATOM 724 C C . LEU A 1 97 ? -2.521 42.849 10.341 1.00 89.50 97 LEU A C 1
ATOM 726 O O . LEU A 1 97 ? -2.513 43.957 9.798 1.00 89.50 97 LEU A O 1
ATOM 730 N N . VAL A 1 98 ? -3.524 42.412 11.104 1.00 91.88 98 VAL A N 1
ATOM 731 C CA . VAL A 1 98 ? -4.747 43.185 11.352 1.00 91.88 98 VAL A CA 1
ATOM 732 C C . VAL A 1 98 ? -4.427 44.563 11.942 1.00 91.88 98 VAL A C 1
ATOM 734 O O . VAL A 1 98 ? -3.625 44.690 12.876 1.00 91.88 98 VAL A O 1
ATOM 737 N N . LYS A 1 99 ? -5.061 45.617 11.420 1.00 88.88 99 LYS A N 1
ATOM 738 C CA . LYS A 1 99 ? -4.863 46.977 11.931 1.00 88.88 99 LYS A CA 1
ATOM 739 C C . LYS A 1 99 ? -5.793 47.259 13.115 1.00 88.88 99 LYS A C 1
ATOM 741 O O . LYS A 1 99 ? -6.942 46.806 13.135 1.00 88.88 99 LYS A O 1
ATOM 746 N N . PRO A 1 100 ? -5.348 48.054 14.105 1.00 88.75 100 PRO A N 1
ATOM 747 C CA . PRO A 1 100 ? -6.238 48.549 15.148 1.00 88.75 100 PRO A CA 1
ATOM 748 C C . PRO A 1 100 ? -7.438 49.298 14.548 1.00 88.75 100 PRO A C 1
ATOM 750 O O . PRO A 1 100 ? -7.262 50.224 13.761 1.00 88.75 100 PRO A O 1
ATOM 753 N N . GLY A 1 101 ? -8.652 48.904 14.939 1.00 87.75 101 GLY A N 1
ATOM 754 C CA . GLY A 1 101 ? -9.907 49.484 14.444 1.00 87.75 101 GLY A CA 1
ATOM 755 C C . GLY A 1 101 ? -10.689 48.591 13.475 1.00 87.75 101 GLY A C 1
ATOM 756 O O . GLY A 1 101 ? -11.847 48.890 13.194 1.00 87.75 101 GLY A O 1
ATOM 757 N N . GLU A 1 102 ? -10.115 47.479 13.007 1.00 88.56 102 GLU A N 1
ATOM 758 C CA . GLU A 1 102 ? -10.840 46.509 12.182 1.00 88.56 102 GLU A CA 1
ATOM 759 C C . GLU A 1 102 ? -11.882 45.720 12.994 1.00 88.56 102 GLU A C 1
ATOM 761 O O . GLU A 1 102 ? -11.614 45.208 14.085 1.00 88.56 102 GLU A O 1
ATOM 766 N N . ALA A 1 103 ? -13.093 45.595 12.446 1.00 90.00 103 ALA A N 1
ATOM 767 C CA . ALA A 1 103 ? -14.225 44.933 13.092 1.00 90.00 103 ALA A CA 1
ATOM 768 C C . ALA A 1 103 ? -14.175 43.401 12.927 1.00 90.00 103 ALA A C 1
ATOM 770 O O . ALA A 1 103 ? -15.074 42.792 12.346 1.00 90.00 103 ALA A O 1
ATOM 771 N N . VAL A 1 104 ? -13.130 42.768 13.470 1.00 89.44 104 VAL A N 1
ATOM 772 C CA . VAL A 1 104 ? -12.862 41.322 13.329 1.00 89.44 104 VAL A CA 1
ATOM 773 C C . VAL A 1 104 ? -14.027 40.420 13.749 1.00 89.44 104 VAL A C 1
ATOM 775 O O . VAL A 1 104 ? -14.224 39.364 13.158 1.00 89.44 104 VAL A O 1
ATOM 778 N N . GLY A 1 105 ? -14.844 40.840 14.721 1.00 88.69 105 GLY A N 1
ATOM 779 C CA . GLY A 1 105 ? -16.020 40.079 15.154 1.00 88.69 105 GLY A CA 1
ATOM 780 C C . GLY A 1 105 ? -17.124 40.002 14.093 1.00 88.69 105 GLY A C 1
ATOM 781 O O . GLY A 1 105 ? -17.740 38.954 13.925 1.00 88.69 105 GLY A O 1
ATOM 782 N N . VAL A 1 106 ? -17.346 41.085 13.337 1.00 89.69 106 VAL A N 1
ATOM 783 C CA . VAL A 1 106 ? -18.331 41.108 12.240 1.00 89.69 106 VAL A CA 1
ATOM 784 C C . VAL A 1 106 ? -17.838 40.257 11.074 1.00 89.69 106 VAL A C 1
ATOM 786 O O . VAL A 1 106 ? -18.609 39.471 10.527 1.00 89.69 106 VAL A O 1
ATOM 789 N N . ILE A 1 107 ? -16.545 40.363 10.751 1.00 87.69 107 ILE A N 1
ATOM 790 C CA . ILE A 1 107 ? -15.897 39.551 9.713 1.00 87.69 107 ILE A CA 1
ATOM 791 C C . ILE A 1 107 ? -16.022 38.064 10.064 1.00 87.69 107 ILE A C 1
ATOM 793 O O . ILE A 1 107 ? -16.490 37.281 9.246 1.00 87.69 107 ILE A O 1
ATOM 797 N N . ALA A 1 108 ? -15.698 37.677 11.302 1.00 87.12 108 ALA A N 1
ATOM 798 C CA . ALA A 1 108 ? -15.821 36.294 11.757 1.00 87.12 108 ALA A CA 1
ATOM 799 C C . ALA A 1 108 ? -17.264 35.765 11.666 1.00 87.12 108 ALA A C 1
ATOM 801 O O . ALA A 1 108 ? -17.479 34.641 11.216 1.00 87.12 108 ALA A O 1
ATOM 802 N N . ALA A 1 109 ? -18.259 36.578 12.042 1.00 87.81 109 ALA A N 1
ATOM 803 C CA . ALA A 1 109 ? -19.666 36.194 11.945 1.00 87.81 109 ALA A CA 1
ATOM 804 C C . ALA A 1 109 ? -20.112 35.967 10.488 1.00 87.81 109 ALA A C 1
ATOM 806 O O . ALA A 1 109 ? -20.795 34.984 10.199 1.00 87.81 109 ALA A O 1
ATOM 807 N N . GLN A 1 110 ? -19.701 36.839 9.560 1.00 88.56 110 GLN A N 1
ATOM 808 C CA . GLN A 1 110 ? -20.010 36.699 8.132 1.00 88.56 110 GLN A CA 1
ATOM 809 C C . GLN A 1 110 ? -19.324 35.479 7.509 1.00 88.56 110 GLN A C 1
ATOM 811 O O . GLN A 1 110 ? -19.989 34.700 6.825 1.00 88.56 110 GLN A O 1
ATOM 816 N N . SER A 1 111 ? -18.042 35.260 7.821 1.00 85.81 111 SER A N 1
ATOM 817 C CA . SER A 1 111 ? -17.251 34.125 7.325 1.00 85.81 111 SER A CA 1
ATOM 818 C C . SER A 1 111 ? -17.800 32.757 7.742 1.00 85.81 111 SER A C 1
ATOM 820 O O . SER A 1 111 ? -17.463 31.753 7.124 1.00 85.81 111 SER A O 1
ATOM 822 N N . ILE A 1 112 ? -18.652 32.699 8.770 1.00 83.31 112 I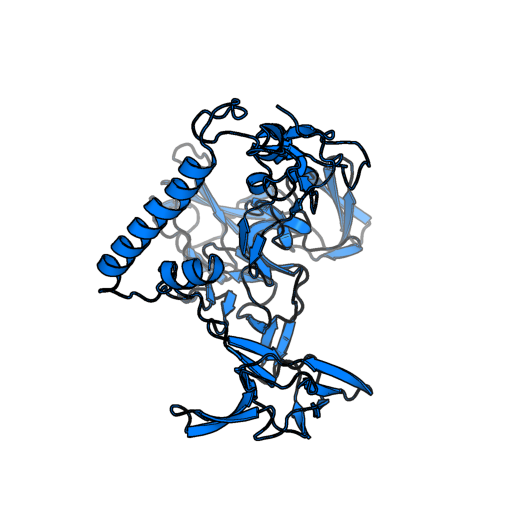LE A N 1
ATOM 823 C CA . ILE A 1 112 ? -19.372 31.482 9.171 1.00 83.31 112 ILE A CA 1
ATOM 824 C C . ILE A 1 112 ? -20.794 31.473 8.583 1.00 83.31 112 ILE A C 1
ATOM 826 O O . ILE A 1 112 ? -21.246 30.456 8.051 1.00 83.31 112 ILE A O 1
ATOM 830 N N . GLY A 1 113 ? -21.509 32.598 8.667 1.00 83.38 113 GLY A N 1
ATOM 831 C CA . GLY A 1 113 ? -22.926 32.690 8.311 1.00 83.38 113 GLY A CA 1
ATOM 832 C C . GLY A 1 113 ? -23.220 32.546 6.815 1.00 83.38 113 GLY A C 1
ATOM 833 O O . GLY A 1 113 ? -24.099 31.769 6.434 1.00 83.38 113 GLY A O 1
ATOM 834 N N . GLU A 1 114 ? -22.492 33.262 5.953 1.00 84.12 114 GLU A N 1
ATOM 835 C CA . GLU A 1 114 ? -22.725 33.224 4.501 1.00 84.12 114 GLU A CA 1
ATOM 836 C C . GLU A 1 114 ? -22.432 31.827 3.916 1.00 84.12 114 GLU A C 1
ATOM 838 O O . GLU A 1 114 ? -23.347 31.243 3.320 1.00 84.12 114 GLU A O 1
ATOM 843 N N . PRO A 1 115 ? -21.260 31.201 4.162 1.00 79.56 115 PRO A N 1
ATOM 844 C CA . PRO A 1 115 ? -21.003 29.843 3.680 1.00 79.56 115 PRO A CA 1
ATOM 845 C C . PRO A 1 115 ? -21.982 28.809 4.249 1.00 79.56 115 PRO A C 1
ATOM 847 O O . PRO A 1 115 ? -22.411 27.909 3.527 1.00 79.56 115 PRO A O 1
ATOM 850 N N . GLY A 1 116 ? -22.392 28.947 5.517 1.00 79.75 116 GLY A N 1
ATOM 851 C CA . GLY A 1 116 ? -23.351 28.038 6.151 1.00 79.75 116 GLY A CA 1
ATOM 852 C C . GLY A 1 116 ? -24.729 28.048 5.477 1.00 79.75 116 GLY A C 1
ATOM 853 O O . GLY A 1 116 ? -25.296 26.990 5.175 1.00 79.75 116 GLY A O 1
ATOM 854 N N . THR A 1 117 ? -25.261 29.237 5.180 1.00 76.81 117 THR A N 1
ATOM 855 C CA . THR A 1 117 ? -26.537 29.368 4.452 1.00 76.81 117 THR A CA 1
ATOM 856 C C . THR A 1 117 ? -26.430 28.861 3.010 1.00 76.81 117 THR A C 1
ATOM 858 O O . THR A 1 117 ? -27.328 28.160 2.535 1.00 76.81 117 THR A O 1
ATOM 861 N N . GLN A 1 118 ? -25.306 29.117 2.335 1.00 75.75 118 GLN A N 1
ATOM 862 C CA . GLN A 1 118 ? -25.066 28.656 0.967 1.00 75.75 118 GLN A CA 1
ATOM 863 C C . GLN A 1 118 ? -24.940 27.127 0.870 1.00 75.75 118 GLN A C 1
ATOM 865 O O . GLN A 1 118 ? -25.505 26.514 -0.042 1.00 75.75 118 GLN A O 1
ATOM 870 N N . LEU A 1 119 ? -24.231 26.499 1.812 1.00 69.44 119 LEU A N 1
ATOM 871 C CA . LEU A 1 119 ? -24.069 25.045 1.869 1.00 69.44 119 LEU A CA 1
ATOM 872 C C . LEU A 1 119 ? -25.421 24.347 2.056 1.00 69.44 119 LEU A C 1
ATOM 874 O O . LEU A 1 119 ? -25.704 23.337 1.406 1.00 69.44 119 LEU A O 1
ATOM 878 N N . THR A 1 120 ? -26.282 24.936 2.888 1.00 68.88 120 THR A N 1
ATOM 879 C CA . THR A 1 120 ? -27.643 24.449 3.125 1.00 68.88 120 THR A CA 1
ATOM 880 C C . THR A 1 120 ? -28.456 24.462 1.826 1.00 68.88 120 THR A C 1
ATOM 882 O O . THR A 1 120 ? -29.018 23.437 1.449 1.00 68.88 120 THR A O 1
ATOM 885 N N . LEU A 1 121 ? -28.445 25.570 1.075 1.00 69.38 121 LEU A N 1
ATOM 886 C CA . LEU A 1 121 ? -29.162 25.677 -0.205 1.00 69.38 121 LEU A CA 1
ATOM 887 C C . LEU A 1 121 ? -28.636 24.697 -1.271 1.00 69.38 121 LEU A C 1
ATOM 889 O O . LEU A 1 121 ? -29.431 24.026 -1.929 1.00 69.38 121 LEU A O 1
ATOM 893 N N . ARG A 1 122 ? -27.309 24.555 -1.427 1.00 55.66 122 ARG A N 1
ATOM 894 C CA . ARG A 1 122 ? -26.707 23.605 -2.392 1.00 55.66 122 ARG A CA 1
ATOM 895 C C . ARG A 1 122 ? -27.060 22.147 -2.092 1.00 55.66 122 ARG A C 1
ATOM 897 O O . ARG A 1 122 ? -27.270 21.359 -3.016 1.00 55.66 122 ARG A O 1
ATOM 904 N N . THR A 1 123 ? -27.153 21.800 -0.813 1.00 57.84 123 THR A N 1
ATOM 905 C CA . THR A 1 123 ? -27.483 20.444 -0.362 1.00 57.84 123 THR A CA 1
ATOM 906 C C . THR A 1 123 ? -28.890 20.027 -0.802 1.00 57.84 123 THR A C 1
ATOM 908 O O . THR A 1 123 ? -29.061 18.939 -1.349 1.00 57.84 123 THR A O 1
ATOM 911 N N . PHE A 1 124 ? -29.889 20.906 -0.671 1.00 54.75 124 PHE A N 1
ATOM 912 C CA . PHE A 1 124 ? -31.273 20.590 -1.055 1.00 54.75 124 PHE A CA 1
ATOM 913 C C . PHE A 1 124 ? -31.476 20.423 -2.567 1.00 54.75 124 PHE A C 1
ATOM 915 O O . PHE A 1 124 ? -32.265 19.578 -2.981 1.00 54.75 124 PHE A O 1
ATOM 922 N N . HIS A 1 125 ? -30.748 21.170 -3.402 1.00 50.53 125 HIS A N 1
ATOM 923 C CA . HIS A 1 125 ? -30.860 21.043 -4.861 1.00 50.53 125 HIS A CA 1
ATOM 924 C C . HIS A 1 125 ? -30.196 19.776 -5.419 1.00 50.53 125 HIS A C 1
ATOM 926 O O . HIS A 1 125 ? -30.609 19.282 -6.465 1.00 50.53 125 HIS A O 1
ATOM 932 N N . THR A 1 126 ? -29.205 19.227 -4.712 1.00 47.16 126 THR A N 1
ATOM 933 C CA . THR A 1 126 ? -28.458 18.028 -5.137 1.00 47.16 126 THR A CA 1
ATOM 934 C C . THR A 1 126 ? -29.022 16.737 -4.518 1.00 47.16 126 THR A C 1
ATOM 936 O O . THR A 1 126 ? -28.746 15.642 -4.999 1.00 47.16 126 THR A O 1
ATOM 939 N N . GLY A 1 127 ? -29.861 16.844 -3.479 1.00 45.94 127 GLY A N 1
ATOM 940 C CA . GLY A 1 127 ? -30.438 15.707 -2.749 1.00 45.94 127 GLY A CA 1
ATOM 941 C C . GLY A 1 127 ? -31.455 14.847 -3.518 1.00 45.94 127 GLY A C 1
ATOM 942 O O . GLY A 1 127 ? -31.840 13.794 -3.022 1.00 45.94 127 GLY A O 1
ATOM 943 N N . GLY A 1 128 ? -31.886 15.256 -4.718 1.00 41.66 128 GLY A N 1
ATOM 944 C CA . GLY A 1 128 ? -32.815 14.483 -5.560 1.00 41.66 128 GLY A CA 1
ATOM 945 C C . GLY A 1 128 ? -32.172 13.312 -6.317 1.00 41.66 128 GLY A C 1
ATOM 946 O O . GLY A 1 128 ? -32.876 12.430 -6.799 1.00 41.66 128 GLY A O 1
ATOM 947 N N . THR A 1 129 ? -30.841 13.279 -6.403 1.00 44.91 129 THR A N 1
ATOM 948 C CA . THR A 1 129 ? -30.069 12.206 -7.043 1.00 44.91 129 THR A CA 1
ATOM 949 C C . THR A 1 129 ? -28.976 11.757 -6.083 1.00 44.91 129 THR A C 1
ATOM 951 O O . THR A 1 129 ? -27.817 12.150 -6.205 1.00 44.91 129 THR A O 1
ATOM 954 N N . ALA A 1 130 ? -29.355 10.977 -5.072 1.00 39.94 130 ALA A N 1
ATOM 955 C CA . ALA A 1 130 ? -28.402 10.358 -4.163 1.00 39.94 130 ALA A CA 1
ATOM 956 C C . ALA A 1 130 ? -27.667 9.221 -4.887 1.00 39.94 130 ALA A C 1
ATOM 958 O O . ALA A 1 130 ? -28.048 8.057 -4.803 1.00 39.94 130 ALA A O 1
ATOM 959 N N . THR A 1 131 ? -26.605 9.548 -5.618 1.00 42.44 131 THR A N 1
ATOM 960 C CA . THR A 1 131 ? -25.600 8.549 -5.979 1.00 42.44 131 THR A CA 1
ATOM 961 C C . THR A 1 131 ? -24.750 8.353 -4.731 1.00 42.44 131 THR A C 1
ATOM 963 O O . THR A 1 131 ? -23.914 9.199 -4.415 1.00 42.44 131 THR A O 1
ATOM 966 N N . ALA A 1 132 ? -25.000 7.283 -3.971 1.00 48.78 132 ALA A N 1
ATOM 967 C CA . ALA A 1 132 ? -24.045 6.843 -2.963 1.00 48.78 132 ALA A CA 1
ATOM 968 C C . ALA A 1 132 ? -22.683 6.732 -3.662 1.00 48.78 132 ALA A C 1
ATOM 970 O O . ALA A 1 132 ? -22.572 6.068 -4.696 1.00 48.78 132 ALA A O 1
ATOM 971 N N . GLY A 1 133 ? -21.676 7.459 -3.171 1.00 46.31 133 GLY A N 1
ATOM 972 C CA . GLY A 1 133 ? -20.317 7.296 -3.672 1.00 46.31 133 GLY A CA 1
ATOM 973 C C . GLY A 1 133 ? -19.971 5.816 -3.568 1.00 46.31 133 GLY A C 1
ATOM 974 O O . GLY A 1 133 ? -20.183 5.217 -2.517 1.00 46.31 133 GLY A O 1
ATOM 975 N N . LYS A 1 134 ? -19.542 5.205 -4.674 1.00 49.56 134 LYS A N 1
ATOM 976 C CA . LYS A 1 134 ? -19.142 3.799 -4.696 1.00 49.56 134 LYS A CA 1
ATOM 977 C C . LYS A 1 134 ? -17.949 3.661 -3.753 1.00 49.56 134 LYS A C 1
ATOM 979 O O . LYS A 1 134 ? -16.861 4.108 -4.100 1.00 49.56 134 LYS A O 1
ATOM 984 N N . GLU A 1 135 ? -18.172 3.124 -2.559 1.00 62.03 135 GLU A N 1
ATOM 985 C CA . GLU A 1 135 ? -17.079 2.859 -1.631 1.00 62.03 135 GLU A CA 1
ATOM 986 C C . GLU A 1 135 ? -16.123 1.849 -2.271 1.00 62.03 135 GLU A C 1
ATOM 988 O O . GLU A 1 135 ? -16.536 0.861 -2.892 1.00 62.03 135 GLU A O 1
ATOM 993 N N . GLU A 1 136 ? -14.830 2.145 -2.185 1.00 70.88 136 GLU A N 1
ATOM 994 C CA . GLU A 1 136 ? -13.795 1.254 -2.688 1.00 70.88 136 GLU A CA 1
ATOM 995 C C . GLU A 1 136 ? -13.713 0.041 -1.754 1.00 70.88 136 GLU A C 1
ATOM 997 O O . GLU A 1 136 ? -13.360 0.161 -0.584 1.00 70.88 136 GLU A O 1
ATOM 1002 N N . ARG A 1 137 ? -14.079 -1.129 -2.284 1.00 87.25 137 ARG A N 1
ATOM 1003 C CA . ARG A 1 137 ? -14.010 -2.434 -1.599 1.00 87.25 137 ARG A CA 1
ATOM 1004 C C . ARG A 1 137 ? -12.775 -3.256 -1.974 1.00 87.25 137 ARG A C 1
ATOM 1006 O O . ARG A 1 137 ? -12.578 -4.351 -1.467 1.00 87.25 137 ARG A O 1
ATOM 1013 N N . GLN A 1 138 ? -12.032 -2.794 -2.975 1.00 90.69 138 GLN A N 1
ATOM 1014 C CA . GLN A 1 138 ? -10.926 -3.533 -3.567 1.00 90.69 138 GLN A CA 1
ATOM 1015 C C . GLN A 1 138 ? -9.907 -2.583 -4.187 1.00 90.69 138 GLN A C 1
ATOM 1017 O O . GLN A 1 138 ? -10.271 -1.520 -4.698 1.00 90.69 138 GLN A O 1
ATOM 1022 N N . VAL A 1 139 ? -8.650 -3.014 -4.211 1.00 91.19 139 VAL A N 1
ATOM 1023 C CA . VAL A 1 139 ? -7.572 -2.381 -4.978 1.00 91.19 139 VAL A CA 1
ATOM 1024 C C . VAL A 1 139 ? -7.256 -3.245 -6.186 1.00 91.19 139 VAL A C 1
ATOM 1026 O O . VAL A 1 139 ? -7.100 -4.458 -6.068 1.00 91.19 139 VAL A O 1
ATOM 1029 N N . VAL A 1 140 ? -7.143 -2.611 -7.349 1.00 91.06 140 VAL A N 1
ATOM 1030 C CA . VAL A 1 140 ? -6.755 -3.246 -8.612 1.00 91.06 140 VAL A CA 1
ATOM 1031 C C . VAL A 1 140 ? -5.509 -2.531 -9.118 1.00 91.06 140 VAL A C 1
ATOM 1033 O O . VAL A 1 140 ? -5.458 -1.302 -9.068 1.00 91.06 140 VAL A O 1
ATOM 1036 N N . ALA A 1 141 ? -4.519 -3.286 -9.590 1.00 90.38 141 ALA A N 1
ATOM 1037 C CA . ALA A 1 141 ? -3.324 -2.701 -10.190 1.00 90.38 141 ALA A CA 1
ATOM 1038 C C . ALA A 1 141 ? -3.662 -1.990 -11.507 1.00 90.38 141 ALA A C 1
ATOM 1040 O O . ALA A 1 141 ? -4.440 -2.513 -12.311 1.00 90.38 141 ALA A O 1
ATOM 1041 N N . SER A 1 142 ? -3.070 -0.818 -11.751 1.00 88.75 142 SER A N 1
ATOM 1042 C CA . SER A 1 142 ? -3.290 -0.069 -12.998 1.00 88.75 142 SER A CA 1
ATOM 1043 C C . SER A 1 142 ? -2.195 -0.281 -14.045 1.00 88.75 142 SER A C 1
ATOM 1045 O O . SER A 1 142 ? -2.446 -0.082 -15.230 1.00 88.75 142 SER A O 1
ATOM 1047 N N . GLN A 1 143 ? -1.025 -0.751 -13.618 1.00 89.94 143 GLN A N 1
ATOM 1048 C CA . GLN A 1 143 ? 0.120 -1.068 -14.468 1.00 89.94 143 GLN A CA 1
ATOM 1049 C C . GLN A 1 143 ? 0.504 -2.551 -14.394 1.00 89.94 143 GLN A C 1
ATOM 1051 O O . GLN A 1 143 ? 0.021 -3.319 -13.554 1.00 89.94 143 GLN A O 1
ATOM 1056 N N . GLU A 1 144 ? 1.374 -2.965 -15.307 1.00 91.44 144 GLU A N 1
ATOM 1057 C CA . GLU A 1 144 ? 2.056 -4.249 -15.288 1.00 91.44 144 GLU A CA 1
ATOM 1058 C C . GLU A 1 144 ? 3.281 -4.238 -14.361 1.00 91.44 144 GLU A C 1
ATOM 1060 O O . GLU A 1 144 ? 3.979 -3.238 -14.204 1.00 91.44 144 GLU A O 1
ATOM 1065 N N . GLY A 1 145 ? 3.559 -5.378 -13.737 1.00 93.56 145 GLY A N 1
ATOM 1066 C CA . GLY A 1 145 ? 4.713 -5.546 -12.864 1.00 93.56 145 GLY A CA 1
ATOM 1067 C C . GLY A 1 145 ? 4.700 -6.900 -12.174 1.00 93.56 145 GLY A C 1
ATOM 1068 O O . GLY A 1 145 ? 4.126 -7.873 -12.667 1.00 93.56 145 GLY A O 1
ATOM 1069 N N . PHE A 1 146 ? 5.305 -6.967 -11.001 1.00 94.38 146 PHE A N 1
ATOM 1070 C CA . PHE A 1 146 ? 5.065 -8.033 -10.036 1.00 94.38 146 PHE A CA 1
ATOM 1071 C C . PHE A 1 146 ? 4.989 -7.450 -8.627 1.00 94.38 146 PHE A C 1
ATOM 1073 O O . PHE A 1 146 ? 5.438 -6.331 -8.381 1.00 94.38 146 PHE A O 1
ATOM 1080 N N . ILE A 1 147 ? 4.370 -8.194 -7.719 1.00 95.50 147 ILE A N 1
ATOM 1081 C CA . ILE A 1 147 ? 4.088 -7.721 -6.366 1.00 95.50 147 ILE A CA 1
ATOM 1082 C C . ILE A 1 147 ? 5.297 -7.898 -5.456 1.00 95.50 147 ILE A C 1
ATOM 1084 O O . ILE A 1 147 ? 6.020 -8.888 -5.567 1.00 95.50 147 ILE A O 1
ATOM 1088 N N . ARG A 1 148 ? 5.494 -6.931 -4.556 1.00 95.31 148 ARG A N 1
ATOM 1089 C CA . ARG A 1 148 ? 6.445 -6.983 -3.449 1.00 95.31 148 ARG A CA 1
ATOM 1090 C C . ARG A 1 148 ? 5.823 -6.600 -2.129 1.00 95.31 148 ARG A C 1
ATOM 1092 O O . ARG A 1 148 ? 5.099 -5.610 -2.032 1.00 95.31 148 ARG A O 1
ATOM 1099 N N . TYR A 1 149 ? 6.148 -7.367 -1.101 1.00 94.81 149 TYR A N 1
ATOM 1100 C CA . TYR A 1 149 ? 5.724 -7.086 0.263 1.00 94.81 149 TYR A CA 1
ATOM 1101 C C . TYR A 1 149 ? 6.759 -6.237 0.991 1.00 94.81 149 TYR A C 1
ATOM 1103 O O . TYR A 1 149 ? 7.898 -6.647 1.192 1.00 94.81 149 TYR A O 1
ATOM 1111 N N . TYR A 1 150 ? 6.340 -5.066 1.461 1.00 92.88 150 TYR A N 1
ATOM 1112 C CA . TYR A 1 150 ? 7.138 -4.237 2.351 1.00 92.88 150 TYR A CA 1
ATOM 1113 C C . TYR A 1 150 ? 6.649 -4.399 3.789 1.00 92.88 150 TYR A C 1
ATOM 1115 O O . TYR A 1 150 ? 5.574 -3.914 4.140 1.00 92.88 150 TYR A O 1
ATOM 1123 N N . ASN A 1 151 ? 7.442 -5.082 4.624 1.00 91.50 151 ASN A N 1
ATOM 1124 C CA . ASN A 1 151 ? 7.152 -5.325 6.047 1.00 91.50 151 ASN A CA 1
ATOM 1125 C C . ASN A 1 151 ? 5.735 -5.889 6.312 1.00 91.50 151 ASN A C 1
ATOM 1127 O O . ASN A 1 151 ? 5.134 -5.646 7.362 1.00 91.50 151 ASN A O 1
ATOM 1131 N N . LEU A 1 152 ? 5.191 -6.621 5.336 1.00 91.69 152 LEU A N 1
ATOM 1132 C CA . LEU A 1 152 ? 3.846 -7.173 5.375 1.00 91.69 152 LEU A CA 1
ATOM 1133 C C . LEU A 1 152 ? 3.879 -8.568 6.004 1.00 91.69 152 LEU A C 1
ATOM 1135 O O . LEU A 1 152 ? 4.541 -9.479 5.515 1.00 91.69 152 LEU A O 1
ATOM 1139 N N . ALA A 1 153 ? 3.144 -8.713 7.090 1.00 90.56 153 ALA A N 1
ATOM 1140 C CA . ALA A 1 153 ? 2.793 -9.948 7.750 1.00 90.56 153 ALA A CA 1
ATOM 1141 C C . ALA A 1 153 ? 1.371 -10.337 7.330 1.00 90.56 153 ALA A C 1
ATOM 1143 O O . ALA A 1 153 ? 0.443 -9.520 7.287 1.00 90.56 153 ALA A O 1
ATOM 1144 N N . VAL A 1 154 ? 1.222 -11.612 6.991 1.00 92.50 154 VAL A N 1
ATOM 1145 C CA . VAL A 1 154 ? -0.021 -12.189 6.489 1.00 92.50 154 VAL A CA 1
ATOM 1146 C C . VAL A 1 154 ? -0.324 -13.458 7.265 1.00 92.50 154 VAL A C 1
ATOM 1148 O O . VAL A 1 154 ? 0.577 -14.234 7.586 1.00 92.50 154 VAL A O 1
ATOM 1151 N N . PHE A 1 155 ? -1.595 -13.667 7.570 1.00 92.56 155 PHE A N 1
ATOM 1152 C CA . PHE A 1 155 ? -2.094 -14.917 8.121 1.00 92.56 155 PHE A CA 1
ATOM 1153 C C . PHE A 1 155 ? -2.805 -15.704 7.026 1.00 92.56 155 PHE A C 1
ATOM 1155 O O . PHE A 1 155 ? -3.450 -15.116 6.163 1.00 92.56 155 PHE A O 1
ATOM 1162 N N . ARG A 1 156 ? -2.694 -17.033 7.059 1.00 91.06 156 ARG A N 1
ATOM 1163 C CA . ARG A 1 156 ? -3.500 -17.920 6.213 1.00 91.06 156 ARG A CA 1
ATOM 1164 C C . ARG A 1 156 ? -4.658 -18.454 7.037 1.00 91.06 156 ARG A C 1
ATOM 1166 O O . ARG A 1 156 ? -4.424 -19.047 8.089 1.00 91.06 156 ARG A O 1
ATOM 1173 N N . ASN A 1 157 ? -5.881 -18.235 6.567 1.00 87.88 157 ASN A N 1
ATOM 1174 C CA . ASN A 1 157 ? -7.068 -18.820 7.189 1.00 87.88 157 ASN A CA 1
ATOM 1175 C C . ASN A 1 157 ? -7.218 -20.311 6.791 1.00 87.88 157 ASN A C 1
ATOM 1177 O O . ASN A 1 157 ? -6.510 -20.806 5.916 1.00 87.88 157 ASN A O 1
ATOM 1181 N N . ARG A 1 158 ? -8.173 -21.034 7.389 1.00 85.81 158 ARG A N 1
ATOM 1182 C CA . ARG A 1 158 ? -8.574 -22.414 7.053 1.00 85.81 158 ARG A CA 1
ATOM 1183 C C . ARG A 1 158 ? -8.946 -22.598 5.579 1.00 85.81 158 ARG A C 1
ATOM 1185 O O . ARG A 1 158 ? -8.765 -23.682 5.038 1.00 85.81 158 ARG A O 1
ATOM 1192 N N . GLU A 1 159 ? -9.459 -21.547 4.947 1.00 86.19 159 GLU A N 1
ATOM 1193 C CA . GLU A 1 159 ? -9.799 -21.513 3.517 1.00 86.19 159 GLU A CA 1
ATOM 1194 C C . GLU A 1 159 ? -8.591 -21.193 2.612 1.00 86.19 159 GLU A C 1
ATOM 1196 O O . GLU A 1 159 ? -8.762 -21.006 1.415 1.00 86.19 159 GLU A O 1
ATOM 1201 N N . ASP A 1 160 ? -7.378 -21.120 3.176 1.00 86.81 160 ASP A N 1
ATOM 1202 C CA . ASP A 1 160 ? -6.115 -20.738 2.515 1.00 86.81 160 ASP A CA 1
ATOM 1203 C C . ASP A 1 160 ? -6.081 -19.298 1.958 1.00 86.81 160 ASP A C 1
ATOM 1205 O O . ASP A 1 160 ? -5.170 -18.912 1.229 1.00 86.81 160 ASP A O 1
ATOM 1209 N N . ASN A 1 161 ? -7.039 -18.460 2.364 1.00 90.69 161 ASN A N 1
ATOM 1210 C CA . ASN A 1 161 ? -7.047 -17.032 2.047 1.00 90.69 161 ASN A CA 1
ATOM 1211 C C . ASN A 1 161 ? -5.992 -16.279 2.873 1.00 90.69 161 ASN A C 1
ATOM 1213 O O . ASN A 1 161 ? -5.827 -16.528 4.074 1.00 90.69 161 ASN A O 1
ATOM 1217 N N . LEU A 1 162 ? -5.307 -15.327 2.235 1.00 93.50 162 LEU A N 1
ATOM 1218 C CA . LEU A 1 162 ? -4.271 -14.494 2.847 1.00 93.50 162 LEU A CA 1
ATOM 1219 C C . LEU A 1 162 ? -4.898 -13.250 3.473 1.00 93.50 162 LEU A C 1
ATOM 1221 O O . LEU A 1 162 ? -5.482 -12.431 2.774 1.00 93.50 162 LEU A O 1
ATOM 1225 N N . ILE A 1 163 ? -4.741 -13.071 4.778 1.00 94.31 163 ILE A N 1
ATOM 1226 C CA . ILE A 1 163 ? -5.327 -11.961 5.532 1.00 94.31 163 ILE A CA 1
ATOM 1227 C C . ILE A 1 163 ? -4.216 -11.056 6.064 1.00 94.31 163 ILE A C 1
ATOM 1229 O O . ILE A 1 163 ? -3.284 -11.522 6.723 1.00 94.31 163 ILE A O 1
ATOM 1233 N N . VAL A 1 164 ? -4.309 -9.753 5.793 1.00 93.31 164 VAL A N 1
ATOM 1234 C CA . VAL A 1 164 ? -3.339 -8.755 6.272 1.00 93.31 164 VAL A CA 1
ATOM 1235 C C . VAL A 1 164 ? -3.416 -8.625 7.793 1.00 93.31 164 VAL A C 1
ATOM 1237 O O . VAL A 1 164 ? -4.461 -8.255 8.325 1.00 93.31 164 VAL A O 1
ATOM 1240 N N . SER A 1 165 ? -2.302 -8.846 8.497 1.00 90.00 165 SER A N 1
ATOM 1241 C CA . SER A 1 165 ? -2.260 -8.732 9.963 1.00 90.00 165 SER A CA 1
ATOM 1242 C C . SER A 1 165 ? -1.641 -7.428 10.475 1.00 90.00 165 SER A C 1
ATOM 1244 O O . SER A 1 165 ? -1.853 -7.043 11.627 1.00 90.00 165 SER A O 1
ATOM 1246 N N . ASN A 1 166 ? -0.904 -6.687 9.642 1.00 88.44 166 ASN A N 1
ATOM 1247 C CA . ASN A 1 166 ? -0.338 -5.406 10.064 1.00 88.44 166 ASN A CA 1
ATOM 1248 C C . ASN A 1 166 ? -1.425 -4.360 10.299 1.00 88.44 166 ASN A C 1
ATOM 1250 O O . ASN A 1 166 ? -2.285 -4.120 9.456 1.00 88.44 166 ASN A O 1
ATOM 1254 N N . ARG A 1 167 ? -1.294 -3.632 11.409 1.00 82.06 167 ARG A N 1
ATOM 1255 C CA . ARG A 1 167 ? -2.086 -2.422 11.678 1.00 82.06 167 ARG A CA 1
ATOM 1256 C C . ARG A 1 167 ? -1.374 -1.127 11.288 1.00 82.06 167 ARG A C 1
ATOM 1258 O O . ARG A 1 167 ? -1.972 -0.064 11.378 1.00 82.06 167 ARG A O 1
ATOM 1265 N N . ARG A 1 168 ? -0.085 -1.194 10.935 1.00 84.56 168 ARG A N 1
ATOM 1266 C CA . ARG A 1 168 ? 0.766 -0.052 10.559 1.00 84.56 168 ARG A CA 1
ATOM 1267 C C . ARG A 1 168 ? 2.063 -0.514 9.906 1.00 84.56 168 ARG A C 1
ATOM 1269 O O . ARG A 1 168 ? 2.480 -1.653 10.113 1.00 84.56 168 ARG A O 1
ATOM 1276 N N . ASN A 1 169 ? 2.737 0.425 9.242 1.00 85.62 169 ASN A N 1
ATOM 1277 C CA . ASN A 1 169 ? 4.104 0.283 8.739 1.00 85.62 169 ASN A CA 1
ATOM 1278 C C . ASN A 1 169 ? 4.294 -0.929 7.817 1.00 85.62 169 ASN A C 1
ATOM 1280 O O . ASN A 1 169 ? 5.261 -1.672 7.961 1.00 85.62 169 ASN A O 1
ATOM 1284 N N . ALA A 1 170 ? 3.351 -1.149 6.909 1.00 89.38 170 ALA A N 1
ATOM 1285 C CA . ALA A 1 170 ? 3.473 -2.155 5.868 1.00 89.38 170 ALA A CA 1
ATOM 1286 C C . ALA A 1 170 ? 2.946 -1.602 4.546 1.00 89.38 170 ALA A C 1
ATOM 1288 O O . ALA A 1 170 ? 2.210 -0.612 4.523 1.00 89.38 170 ALA A O 1
ATOM 1289 N N . GLY A 1 171 ? 3.333 -2.234 3.449 1.00 91.38 171 GLY A N 1
ATOM 1290 C CA . GLY A 1 171 ? 2.900 -1.842 2.121 1.00 91.38 171 GLY A CA 1
ATOM 1291 C C . GLY A 1 171 ? 2.981 -2.992 1.134 1.00 91.38 171 GLY A C 1
ATOM 1292 O O . GLY A 1 171 ? 3.740 -3.944 1.312 1.00 91.38 171 GLY A O 1
ATOM 1293 N N . ILE A 1 172 ? 2.182 -2.881 0.085 1.00 94.75 172 ILE A N 1
ATOM 1294 C CA . ILE A 1 172 ? 2.206 -3.762 -1.075 1.00 94.75 172 ILE A CA 1
ATOM 1295 C C . ILE A 1 172 ? 2.669 -2.896 -2.235 1.00 94.75 172 ILE A C 1
ATOM 1297 O O . ILE A 1 172 ? 2.074 -1.854 -2.500 1.00 94.75 172 ILE A O 1
ATOM 1301 N N . LEU A 1 173 ? 3.745 -3.293 -2.897 1.00 95.19 173 LEU A N 1
ATOM 1302 C CA . LEU A 1 173 ? 4.347 -2.542 -3.988 1.00 95.19 173 LEU A CA 1
ATOM 1303 C C . LEU A 1 173 ? 4.136 -3.305 -5.290 1.00 95.19 173 LEU A C 1
ATOM 1305 O O . LEU A 1 173 ? 4.309 -4.521 -5.336 1.00 95.19 173 LEU A O 1
ATOM 1309 N N . LEU A 1 174 ? 3.795 -2.587 -6.351 1.00 95.38 174 LEU A N 1
ATOM 1310 C CA . LEU A 1 174 ? 3.905 -3.076 -7.715 1.00 95.38 174 LEU A CA 1
ATOM 1311 C C . LEU A 1 174 ? 5.229 -2.580 -8.276 1.00 95.38 174 LEU A C 1
ATOM 1313 O O . LEU A 1 174 ? 5.475 -1.373 -8.308 1.00 95.38 174 LEU A O 1
ATOM 1317 N N . VAL A 1 175 ? 6.074 -3.501 -8.724 1.00 95.81 175 VAL A N 1
ATOM 1318 C CA . VAL A 1 175 ? 7.426 -3.161 -9.160 1.00 95.81 175 VAL A CA 1
ATOM 1319 C C . VAL A 1 175 ? 7.781 -3.768 -10.514 1.00 95.81 175 VAL A C 1
ATOM 1321 O O . VAL A 1 175 ? 7.221 -4.779 -10.943 1.00 95.81 175 VAL A O 1
ATOM 1324 N N . GLU A 1 176 ? 8.762 -3.157 -11.171 1.00 94.56 176 GLU A N 1
ATOM 1325 C CA . GLU A 1 176 ? 9.463 -3.706 -12.333 1.00 94.56 176 GLU A CA 1
ATOM 1326 C C . GLU A 1 176 ? 10.955 -3.902 -12.008 1.00 94.56 176 GLU A C 1
ATOM 1328 O O . GLU A 1 176 ? 11.506 -3.188 -11.167 1.00 94.56 176 GLU A O 1
ATOM 1333 N N . PRO A 1 177 ? 11.652 -4.852 -12.646 1.00 95.12 177 PRO A N 1
ATOM 1334 C CA . PRO A 1 177 ? 13.048 -5.117 -12.331 1.00 95.12 177 PRO A CA 1
ATOM 1335 C C . PRO A 1 177 ? 13.958 -4.043 -12.942 1.00 95.12 177 PRO A C 1
ATOM 1337 O O . PRO A 1 177 ? 13.811 -3.684 -14.112 1.00 95.12 177 PRO A O 1
ATOM 1340 N N . LYS A 1 178 ? 14.925 -3.548 -12.161 1.00 94.38 178 LYS A N 1
ATOM 1341 C CA . LYS A 1 178 ? 15.920 -2.552 -12.597 1.00 94.38 178 LYS A CA 1
ATOM 1342 C C . LYS A 1 178 ? 17.321 -3.128 -12.714 1.00 94.38 178 LYS A C 1
ATOM 1344 O O . LYS A 1 178 ? 18.019 -2.793 -13.667 1.00 94.38 178 LYS A O 1
ATOM 1349 N N . ILE A 1 179 ? 17.721 -3.952 -11.745 1.00 94.19 179 ILE A N 1
ATOM 1350 C CA . ILE A 1 179 ? 18.999 -4.666 -11.742 1.00 94.19 179 ILE A CA 1
ATOM 1351 C C . ILE A 1 179 ? 18.743 -6.117 -11.351 1.00 94.19 179 ILE A C 1
ATOM 1353 O O . ILE A 1 179 ? 18.075 -6.373 -10.346 1.00 94.19 179 ILE A O 1
ATOM 1357 N N . LYS A 1 180 ? 19.279 -7.056 -12.135 1.00 93.88 180 LYS A N 1
ATOM 1358 C CA . LYS A 1 180 ? 19.231 -8.494 -11.848 1.00 93.88 180 LYS A CA 1
ATOM 1359 C C . LYS A 1 180 ? 20.588 -9.017 -11.384 1.00 93.88 180 LYS A C 1
ATOM 1361 O O . LYS A 1 180 ? 21.619 -8.566 -11.874 1.00 93.88 180 LYS A O 1
ATOM 1366 N N . ALA A 1 181 ? 20.588 -9.993 -10.484 1.00 91.94 181 ALA A N 1
ATOM 1367 C CA . ALA A 1 181 ? 21.790 -10.737 -10.134 1.00 91.94 181 ALA A CA 1
ATOM 1368 C C . ALA A 1 181 ? 22.309 -11.502 -11.364 1.00 91.94 181 ALA A C 1
ATOM 1370 O O . ALA A 1 181 ? 21.534 -12.134 -12.084 1.00 91.94 181 ALA A O 1
ATOM 1371 N N . VAL A 1 182 ? 23.615 -11.402 -11.618 1.00 90.50 182 VAL A N 1
ATOM 1372 C CA . VAL A 1 182 ? 24.298 -12.058 -12.752 1.00 90.50 182 VAL A CA 1
ATOM 1373 C C . VAL A 1 182 ? 24.838 -13.436 -12.357 1.00 90.50 182 VAL A C 1
ATOM 1375 O O . VAL A 1 182 ? 25.109 -14.260 -13.220 1.00 90.50 182 VAL A O 1
ATOM 1378 N N . CYS A 1 183 ? 24.972 -13.693 -11.059 1.00 89.56 183 CYS A N 1
ATOM 1379 C CA . CYS A 1 183 ? 25.440 -14.944 -10.485 1.00 89.56 183 CYS A CA 1
ATOM 1380 C C . CYS A 1 183 ? 24.717 -15.211 -9.159 1.00 89.56 183 CYS A C 1
ATOM 1382 O O . CYS A 1 183 ? 24.160 -14.290 -8.552 1.00 89.56 183 CYS A O 1
ATOM 1384 N N . ASP A 1 184 ? 24.752 -16.466 -8.716 1.00 92.12 184 ASP A N 1
ATOM 1385 C CA . ASP A 1 184 ? 24.388 -16.835 -7.350 1.00 92.12 184 ASP A CA 1
ATOM 1386 C C . ASP A 1 184 ? 25.436 -16.279 -6.379 1.00 92.12 184 ASP A C 1
ATOM 1388 O O . ASP A 1 184 ? 26.638 -16.444 -6.598 1.00 92.12 184 ASP A O 1
ATOM 1392 N N . GLY A 1 185 ? 25.001 -15.646 -5.291 1.00 92.44 185 GLY A N 1
ATOM 1393 C CA . GLY A 1 185 ? 25.944 -15.025 -4.368 1.00 92.44 185 GLY A CA 1
ATOM 1394 C C . GLY A 1 185 ? 25.313 -14.401 -3.135 1.00 92.44 185 GLY A C 1
ATOM 1395 O O . GLY A 1 185 ? 24.098 -14.442 -2.939 1.00 92.44 185 GLY A O 1
ATOM 1396 N N . VAL A 1 186 ? 26.153 -13.823 -2.280 1.00 93.00 186 VAL A N 1
ATOM 1397 C CA . VAL A 1 186 ? 25.722 -13.054 -1.108 1.00 93.00 186 VAL A CA 1
ATOM 1398 C C . VAL A 1 186 ? 25.698 -11.575 -1.464 1.00 93.00 186 VAL A C 1
ATOM 1400 O O . VAL A 1 186 ? 26.670 -11.029 -1.991 1.00 93.00 186 VAL A O 1
ATOM 1403 N N . LEU A 1 187 ? 24.571 -10.930 -1.179 1.00 93.31 187 LEU A N 1
ATOM 1404 C CA . LEU A 1 187 ? 24.368 -9.515 -1.427 1.00 93.31 187 LEU A CA 1
ATOM 1405 C C . LEU A 1 187 ? 24.889 -8.695 -0.241 1.00 93.31 187 LEU A C 1
ATOM 1407 O O . LEU A 1 187 ? 24.486 -8.914 0.899 1.00 93.31 187 LEU A O 1
ATOM 1411 N N . SER A 1 188 ? 25.767 -7.731 -0.511 1.00 91.62 188 SER A N 1
ATOM 1412 C CA . SER A 1 188 ? 26.273 -6.777 0.475 1.00 91.62 188 SER A CA 1
ATOM 1413 C C . SER A 1 188 ? 25.902 -5.348 0.076 1.00 91.62 188 SER A C 1
ATOM 1415 O O . SER A 1 188 ? 26.132 -4.933 -1.060 1.00 91.62 188 SER A O 1
ATOM 1417 N N . VAL A 1 189 ? 25.318 -4.581 0.999 1.00 92.00 189 VAL A N 1
ATOM 1418 C CA . VAL A 1 189 ? 24.852 -3.206 0.762 1.00 92.00 189 VAL A CA 1
ATOM 1419 C C . VAL A 1 189 ? 25.642 -2.234 1.624 1.00 92.00 189 VAL A C 1
ATOM 1421 O O . VAL A 1 189 ? 25.470 -2.158 2.838 1.00 92.00 189 VAL A O 1
ATOM 1424 N N . THR A 1 190 ? 26.469 -1.413 0.983 1.00 91.12 190 THR A N 1
ATOM 1425 C CA . THR A 1 190 ? 27.216 -0.342 1.648 1.00 91.12 190 THR A CA 1
ATOM 1426 C C . THR A 1 190 ? 26.571 1.008 1.358 1.00 91.12 190 THR A C 1
ATOM 1428 O O . THR A 1 190 ? 26.484 1.436 0.208 1.00 91.12 190 THR A O 1
ATOM 1431 N N . ILE A 1 191 ? 26.145 1.714 2.406 1.00 89.06 191 ILE A N 1
ATOM 1432 C CA . ILE A 1 191 ? 25.541 3.047 2.295 1.00 89.06 191 ILE A CA 1
ATOM 1433 C C . ILE A 1 191 ? 26.588 4.105 2.649 1.00 89.06 191 ILE A C 1
ATOM 1435 O O . ILE A 1 191 ? 27.125 4.123 3.755 1.00 89.06 191 ILE A O 1
ATOM 1439 N N . THR A 1 192 ? 26.849 5.014 1.715 1.00 90.44 192 THR A N 1
ATOM 1440 C CA . THR A 1 192 ? 27.706 6.192 1.910 1.00 90.44 192 THR A CA 1
ATOM 1441 C C . THR A 1 192 ? 26.850 7.461 2.065 1.00 90.44 192 THR A C 1
ATOM 1443 O O . THR A 1 192 ? 25.639 7.378 2.298 1.00 90.44 192 THR A O 1
ATOM 1446 N N . HIS A 1 193 ? 27.455 8.655 1.990 1.00 83.50 193 HIS A N 1
ATOM 1447 C CA . HIS A 1 193 ? 26.712 9.914 2.130 1.00 83.50 193 HIS A CA 1
ATOM 1448 C C . HIS A 1 193 ? 25.621 10.053 1.051 1.00 83.50 193 HIS A C 1
ATOM 1450 O O . HIS A 1 193 ? 24.445 10.185 1.404 1.00 83.50 193 HIS A O 1
ATOM 1456 N N . ASP A 1 194 ? 26.007 9.894 -0.223 1.00 87.88 194 ASP A N 1
ATOM 1457 C CA . ASP A 1 194 ? 25.149 10.135 -1.395 1.00 87.88 194 ASP A CA 1
ATOM 1458 C C . ASP A 1 194 ? 24.858 8.884 -2.234 1.00 87.88 194 ASP A C 1
ATOM 1460 O O . ASP A 1 194 ? 23.929 8.883 -3.047 1.00 87.88 194 ASP A O 1
ATOM 1464 N N . GLU A 1 195 ? 25.613 7.804 -2.034 1.00 91.75 195 GLU A N 1
ATOM 1465 C CA . GLU A 1 195 ? 25.516 6.590 -2.844 1.00 91.75 195 GLU A CA 1
ATOM 1466 C C . GLU A 1 195 ? 25.214 5.358 -1.996 1.00 91.75 195 GLU A C 1
ATOM 1468 O O . GLU A 1 195 ? 25.680 5.222 -0.860 1.00 91.75 195 GLU A O 1
ATOM 1473 N N . ILE A 1 196 ? 24.462 4.437 -2.587 1.00 91.00 196 ILE A N 1
ATOM 1474 C CA . ILE A 1 196 ? 24.273 3.075 -2.104 1.00 91.00 196 ILE A CA 1
ATOM 1475 C C . ILE A 1 196 ? 24.993 2.161 -3.087 1.00 91.00 196 ILE A C 1
ATOM 1477 O O . ILE A 1 196 ? 24.699 2.167 -4.282 1.00 91.00 196 ILE A O 1
ATOM 1481 N N . ILE A 1 197 ? 25.955 1.401 -2.580 1.00 92.81 197 ILE A N 1
ATOM 1482 C CA . ILE A 1 197 ? 26.760 0.471 -3.361 1.00 92.81 197 ILE A CA 1
ATOM 1483 C C . ILE A 1 197 ? 26.297 -0.938 -3.016 1.00 92.81 197 ILE A C 1
ATOM 1485 O O . ILE A 1 197 ? 26.282 -1.313 -1.845 1.00 92.81 197 ILE A O 1
ATOM 1489 N N . ILE A 1 198 ? 25.917 -1.700 -4.034 1.00 93.12 198 ILE A N 1
ATOM 1490 C CA . ILE A 1 198 ? 25.485 -3.089 -3.903 1.00 93.12 198 ILE A CA 1
ATOM 1491 C C . ILE A 1 198 ? 26.569 -3.974 -4.504 1.00 93.12 198 ILE A C 1
ATOM 1493 O O . ILE A 1 198 ? 26.964 -3.772 -5.654 1.00 93.12 198 ILE A O 1
ATOM 1497 N N . PHE A 1 199 ? 27.021 -4.953 -3.732 1.00 92.19 199 PHE A N 1
ATOM 1498 C CA . PHE A 1 199 ? 27.925 -6.007 -4.165 1.00 92.19 199 PHE A CA 1
ATOM 1499 C C . PHE A 1 199 ? 27.174 -7.332 -4.185 1.00 92.19 199 PHE A C 1
ATOM 1501 O O . PHE A 1 199 ? 26.416 -7.624 -3.263 1.00 92.19 199 PHE A O 1
ATOM 1508 N N . VAL A 1 200 ? 27.396 -8.132 -5.219 1.00 92.12 200 VAL A N 1
ATOM 1509 C CA . VAL A 1 200 ? 27.031 -9.551 -5.230 1.00 92.12 200 VAL A CA 1
ATOM 1510 C C . VAL A 1 200 ? 28.334 -10.327 -5.300 1.00 92.12 200 VAL A C 1
ATOM 1512 O O . VAL A 1 200 ? 29.066 -10.183 -6.280 1.00 92.12 200 VAL A O 1
ATOM 1515 N N . VAL A 1 201 ? 28.637 -11.071 -4.238 1.00 91.00 201 VAL A N 1
ATOM 1516 C CA . VAL A 1 201 ? 29.854 -11.883 -4.121 1.00 91.00 201 VAL A CA 1
ATOM 1517 C C . VAL A 1 201 ? 29.487 -13.330 -4.401 1.00 91.00 201 VAL A C 1
ATOM 1519 O O . VAL A 1 201 ? 28.657 -13.895 -3.683 1.00 91.00 201 VAL A O 1
ATOM 1522 N N . ASP A 1 202 ? 30.056 -13.906 -5.456 1.00 88.31 202 ASP A N 1
ATOM 1523 C CA . ASP A 1 202 ? 29.803 -15.300 -5.818 1.00 88.31 202 ASP A CA 1
ATOM 1524 C C . ASP A 1 202 ? 30.581 -16.288 -4.924 1.00 88.31 202 ASP A C 1
ATOM 1526 O O . ASP A 1 202 ? 31.429 -15.911 -4.114 1.00 88.31 202 ASP A O 1
ATOM 1530 N N . ASP A 1 203 ? 30.320 -17.588 -5.086 1.00 83.12 203 ASP A N 1
ATOM 1531 C CA . ASP A 1 203 ? 31.023 -18.643 -4.336 1.00 83.12 203 ASP A CA 1
ATOM 1532 C C . ASP A 1 203 ? 32.524 -18.780 -4.713 1.00 83.12 203 ASP A C 1
ATOM 1534 O O . ASP A 1 203 ? 33.234 -19.614 -4.143 1.00 83.12 203 ASP A O 1
ATOM 1538 N N . LYS A 1 204 ? 33.018 -18.005 -5.690 1.00 85.06 204 LYS A N 1
ATOM 1539 C CA . LYS A 1 204 ? 34.419 -17.946 -6.139 1.00 85.06 204 LYS A CA 1
ATOM 1540 C C . LYS A 1 204 ? 35.118 -16.641 -5.726 1.00 85.06 204 LYS A C 1
ATOM 1542 O O . LYS A 1 204 ? 36.230 -16.399 -6.197 1.00 85.06 204 LYS A O 1
ATOM 1547 N N . ASP A 1 205 ? 34.500 -15.846 -4.850 1.00 81.31 205 ASP A N 1
ATOM 1548 C CA . ASP A 1 205 ? 34.959 -14.521 -4.412 1.00 81.31 205 ASP A CA 1
ATOM 1549 C C . ASP A 1 205 ? 35.059 -13.476 -5.552 1.00 81.31 205 ASP A C 1
ATOM 1551 O O . ASP A 1 205 ? 35.790 -12.488 -5.445 1.00 81.31 205 ASP A O 1
ATOM 1555 N N . GLU A 1 206 ? 34.328 -13.657 -6.658 1.00 86.06 206 GLU A N 1
ATOM 1556 C CA . GLU A 1 206 ? 34.153 -12.626 -7.684 1.00 86.06 206 GLU A CA 1
ATOM 1557 C C . GLU A 1 206 ? 33.030 -11.660 -7.277 1.00 86.06 206 GLU A C 1
ATOM 1559 O O . GLU A 1 206 ? 31.884 -12.051 -7.043 1.00 86.06 206 GLU A O 1
ATOM 1564 N N . GLU A 1 207 ? 33.357 -10.367 -7.208 1.00 87.56 207 GLU A N 1
ATOM 1565 C CA . GLU A 1 207 ? 32.420 -9.323 -6.794 1.00 87.56 207 GLU A CA 1
ATOM 1566 C C . GLU A 1 207 ? 31.860 -8.558 -7.999 1.00 87.56 207 GLU A C 1
ATOM 1568 O O . GLU A 1 207 ? 32.598 -7.936 -8.770 1.00 87.56 207 GLU A O 1
ATOM 1573 N N . THR A 1 208 ? 30.534 -8.519 -8.123 1.00 89.81 208 THR A N 1
ATOM 1574 C CA . THR A 1 208 ? 29.845 -7.629 -9.068 1.00 89.81 208 THR A CA 1
ATOM 1575 C C . THR A 1 208 ? 29.304 -6.406 -8.335 1.00 89.81 208 THR A C 1
ATOM 1577 O O . THR A 1 208 ? 28.550 -6.549 -7.375 1.00 89.81 208 THR A O 1
ATOM 1580 N N . ARG A 1 209 ? 29.664 -5.198 -8.790 1.00 92.06 209 ARG A N 1
ATOM 1581 C CA . ARG A 1 209 ? 29.328 -3.925 -8.129 1.00 92.06 209 ARG A CA 1
ATOM 1582 C C . ARG A 1 209 ? 28.300 -3.109 -8.913 1.00 92.06 209 ARG A C 1
ATOM 1584 O O . ARG A 1 209 ? 28.507 -2.825 -10.089 1.00 92.06 209 ARG A O 1
ATOM 1591 N N . TYR A 1 210 ? 27.296 -2.592 -8.208 1.00 92.94 210 TYR A N 1
ATOM 1592 C CA . TYR A 1 210 ? 26.309 -1.635 -8.716 1.00 92.94 210 TYR A CA 1
ATOM 1593 C C . TYR A 1 210 ? 26.263 -0.386 -7.833 1.00 92.94 210 TYR A C 1
ATOM 1595 O O . TYR A 1 210 ? 26.263 -0.490 -6.608 1.00 92.94 210 TYR A O 1
ATOM 1603 N N . ASN A 1 211 ? 26.206 0.803 -8.440 1.00 91.75 211 ASN A N 1
ATOM 1604 C CA . ASN A 1 211 ? 26.121 2.073 -7.713 1.00 91.75 211 ASN A CA 1
ATOM 1605 C C . ASN A 1 211 ? 24.762 2.731 -7.956 1.00 91.75 211 ASN A C 1
ATOM 1607 O O . ASN A 1 211 ? 24.363 2.941 -9.102 1.00 91.75 211 ASN A O 1
ATOM 1611 N N . LEU A 1 212 ? 24.080 3.101 -6.878 1.00 91.50 212 LEU A N 1
ATOM 1612 C CA . LEU A 1 212 ? 22.794 3.788 -6.893 1.00 91.50 212 LEU A CA 1
ATOM 1613 C C . LEU A 1 212 ? 22.906 5.120 -6.159 1.00 91.50 212 LEU A C 1
ATOM 1615 O O . LEU A 1 212 ? 23.622 5.235 -5.165 1.00 91.50 212 LEU A O 1
ATOM 1619 N N . ARG A 1 213 ? 22.140 6.121 -6.592 1.00 89.31 213 ARG A N 1
ATOM 1620 C CA . ARG A 1 213 ? 22.004 7.367 -5.834 1.00 89.31 213 ARG A CA 1
ATOM 1621 C C . ARG A 1 213 ? 21.024 7.163 -4.691 1.00 89.31 213 ARG A C 1
ATOM 1623 O O . ARG A 1 213 ? 19.917 6.668 -4.888 1.00 89.31 213 ARG A O 1
ATOM 1630 N N . LYS A 1 214 ? 21.393 7.615 -3.498 1.00 87.69 214 LYS A N 1
ATOM 1631 C CA . LYS A 1 214 ? 20.553 7.508 -2.300 1.00 87.69 214 LYS A CA 1
ATOM 1632 C C . LYS A 1 214 ? 19.231 8.274 -2.424 1.00 87.69 214 LYS A C 1
ATOM 1634 O O . LYS A 1 214 ? 18.243 7.863 -1.826 1.00 87.69 214 LYS A O 1
ATOM 1639 N N . SER A 1 215 ? 19.198 9.363 -3.200 1.00 88.12 215 SER A N 1
ATOM 1640 C CA . SER A 1 215 ? 17.977 10.131 -3.499 1.00 88.12 215 SER A CA 1
ATOM 1641 C C . SER A 1 215 ? 16.918 9.325 -4.248 1.00 88.12 215 SER A C 1
ATOM 1643 O O . SER A 1 215 ? 15.728 9.615 -4.118 1.00 88.12 215 SER A O 1
ATOM 1645 N N . ASP A 1 216 ? 17.360 8.340 -5.028 1.00 89.00 216 ASP A N 1
ATOM 1646 C CA . ASP A 1 216 ? 16.509 7.589 -5.944 1.00 89.00 216 ASP A CA 1
ATOM 1647 C C . ASP A 1 216 ? 15.895 6.373 -5.242 1.00 89.00 216 ASP A C 1
ATOM 1649 O O . ASP A 1 216 ? 14.882 5.853 -5.698 1.00 89.00 216 ASP A O 1
ATOM 1653 N N . VAL A 1 217 ? 16.469 5.934 -4.116 1.00 91.75 217 VAL A N 1
ATOM 1654 C CA . VAL A 1 217 ? 15.968 4.811 -3.314 1.00 91.75 217 VAL A CA 1
ATOM 1655 C C . VAL A 1 217 ? 14.860 5.277 -2.368 1.00 91.75 217 VAL A C 1
ATOM 1657 O O . VAL A 1 217 ? 14.987 6.286 -1.670 1.00 91.75 217 VAL A O 1
ATOM 1660 N N . ALA A 1 218 ? 13.753 4.534 -2.343 1.00 90.25 218 ALA A N 1
ATOM 1661 C CA . ALA A 1 218 ? 12.607 4.811 -1.489 1.00 90.25 218 ALA A CA 1
ATOM 1662 C C . ALA A 1 218 ? 12.969 4.670 -0.006 1.00 90.25 218 ALA A C 1
ATOM 1664 O O . ALA A 1 218 ? 13.580 3.687 0.422 1.00 90.25 218 ALA A O 1
ATOM 1665 N N . LYS A 1 219 ? 12.575 5.660 0.801 1.00 89.44 219 LYS A N 1
ATOM 1666 C CA . LYS A 1 219 ? 12.803 5.644 2.251 1.00 89.44 219 LYS A CA 1
ATOM 1667 C C . LYS A 1 219 ? 11.709 4.842 2.952 1.00 89.44 219 LYS A C 1
ATOM 1669 O O . LYS A 1 219 ? 10.570 4.804 2.498 1.00 89.44 219 LYS A O 1
ATOM 1674 N N . ALA A 1 220 ? 12.024 4.294 4.126 1.00 86.19 220 ALA A N 1
ATOM 1675 C CA . ALA A 1 220 ? 11.075 3.522 4.935 1.00 86.19 220 ALA A CA 1
ATOM 1676 C C . ALA A 1 220 ? 9.757 4.273 5.212 1.00 86.19 220 ALA A C 1
ATOM 1678 O O . ALA A 1 220 ? 8.681 3.703 5.060 1.00 86.19 220 ALA A O 1
ATOM 1679 N N . ASN A 1 221 ? 9.831 5.568 5.540 1.00 83.56 221 ASN A N 1
ATOM 1680 C CA . ASN A 1 221 ? 8.642 6.386 5.801 1.00 83.56 221 ASN A CA 1
ATOM 1681 C C . ASN A 1 221 ? 7.742 6.507 4.559 1.00 83.56 221 ASN A C 1
ATOM 1683 O O . ASN A 1 221 ? 6.524 6.439 4.681 1.00 83.56 221 ASN A O 1
ATOM 1687 N N . GLU A 1 222 ? 8.335 6.616 3.368 1.00 86.06 222 GLU A N 1
ATOM 1688 C CA . GLU A 1 222 ? 7.596 6.736 2.106 1.00 86.06 222 GLU A CA 1
ATOM 1689 C C . GLU A 1 222 ? 6.915 5.408 1.750 1.00 86.06 222 GLU A C 1
ATOM 1691 O O . GLU A 1 222 ? 5.739 5.384 1.395 1.00 86.06 222 GLU A O 1
ATOM 1696 N N . LEU A 1 223 ? 7.623 4.287 1.935 1.00 85.31 223 LEU A N 1
ATOM 1697 C CA . LEU A 1 223 ? 7.091 2.932 1.736 1.00 85.31 223 LEU A CA 1
ATOM 1698 C C . LEU A 1 223 ? 5.962 2.585 2.720 1.00 85.31 223 LEU A C 1
ATOM 1700 O O . LEU A 1 223 ? 5.046 1.838 2.383 1.00 85.31 223 LEU A O 1
ATOM 1704 N N . ALA A 1 224 ? 6.000 3.158 3.924 1.00 78.38 224 ALA A N 1
ATOM 1705 C CA . ALA A 1 224 ? 4.943 3.043 4.924 1.00 78.38 224 ALA A CA 1
ATOM 1706 C C . ALA A 1 224 ? 3.730 3.957 4.649 1.00 78.38 224 ALA A C 1
ATOM 1708 O O . ALA A 1 224 ? 2.756 3.919 5.401 1.00 78.38 224 ALA A O 1
ATOM 1709 N N . GLY A 1 225 ? 3.772 4.783 3.596 1.00 73.50 225 GLY A N 1
ATOM 1710 C CA . GLY A 1 225 ? 2.721 5.746 3.259 1.00 73.50 225 GLY A CA 1
ATOM 1711 C C . GLY A 1 225 ? 2.747 7.030 4.093 1.00 73.50 225 GLY A C 1
ATOM 1712 O O . GLY A 1 225 ? 1.781 7.790 4.076 1.00 73.50 225 GLY A O 1
ATOM 1713 N N . VAL A 1 226 ? 3.835 7.291 4.818 1.00 64.12 226 VAL A N 1
ATOM 1714 C CA . VAL A 1 226 ? 4.036 8.493 5.635 1.00 64.12 226 VAL A CA 1
ATOM 1715 C C . VAL A 1 226 ? 4.783 9.537 4.795 1.00 64.12 226 VAL A C 1
ATOM 1717 O O . VAL A 1 226 ? 5.970 9.793 4.989 1.00 64.12 226 VAL A O 1
ATOM 1720 N N . GLY A 1 227 ? 4.063 10.124 3.832 1.00 63.91 227 GLY A N 1
ATOM 1721 C CA . GLY A 1 227 ? 4.528 11.231 2.987 1.00 63.91 227 GLY A CA 1
ATOM 1722 C C . GLY A 1 227 ? 5.504 10.848 1.863 1.00 63.91 227 GLY A C 1
ATOM 1723 O O . GLY A 1 227 ? 6.152 9.809 1.895 1.00 63.91 227 GLY A O 1
ATOM 1724 N N . GLY A 1 228 ? 5.618 11.723 0.855 1.00 66.00 228 GLY A N 1
ATOM 1725 C CA . GLY A 1 228 ? 6.487 11.530 -0.316 1.00 66.00 228 GLY A CA 1
ATOM 1726 C C . GLY A 1 228 ? 5.848 10.711 -1.447 1.00 66.00 228 GLY A C 1
ATOM 1727 O O . GLY A 1 228 ? 4.926 9.929 -1.234 1.00 66.00 228 GLY A O 1
ATOM 1728 N N . LYS A 1 229 ? 6.324 10.914 -2.684 1.00 79.44 229 LYS A N 1
ATOM 1729 C CA . LYS A 1 229 ? 5.956 10.071 -3.835 1.00 79.44 229 LYS A CA 1
ATOM 1730 C C . LYS A 1 229 ? 6.940 8.908 -3.939 1.00 79.44 229 LYS A C 1
ATOM 1732 O O . LYS A 1 229 ? 8.150 9.142 -3.953 1.00 79.44 229 LYS A O 1
ATOM 1737 N N . ILE A 1 230 ? 6.417 7.687 -4.024 1.00 87.00 230 ILE A N 1
ATOM 1738 C CA . ILE A 1 230 ? 7.209 6.459 -4.204 1.00 87.00 230 ILE A CA 1
ATOM 1739 C C . ILE A 1 230 ? 7.324 6.036 -5.671 1.00 87.00 230 ILE A C 1
ATOM 1741 O O . ILE A 1 230 ? 8.258 5.319 -6.015 1.00 87.00 230 ILE A O 1
ATOM 1745 N N . ASP A 1 231 ? 6.428 6.508 -6.539 1.00 87.56 231 ASP A N 1
ATOM 1746 C CA . ASP A 1 231 ? 6.416 6.147 -7.957 1.00 87.56 231 ASP A CA 1
ATOM 1747 C C . ASP A 1 231 ? 7.727 6.564 -8.641 1.00 87.56 231 ASP A C 1
ATOM 1749 O O . ASP A 1 231 ? 8.168 7.714 -8.554 1.00 87.56 231 ASP A O 1
ATOM 1753 N N . GLY A 1 232 ? 8.359 5.614 -9.324 1.00 87.81 232 GLY A N 1
ATOM 1754 C CA . GLY A 1 232 ? 9.645 5.785 -9.994 1.00 87.81 232 GLY A CA 1
ATOM 1755 C C . GLY A 1 232 ? 10.869 5.664 -9.083 1.00 87.81 232 GLY A C 1
ATOM 1756 O O . GLY A 1 232 ? 11.989 5.680 -9.596 1.00 87.81 232 GLY A O 1
ATOM 1757 N N . LYS A 1 233 ? 10.695 5.518 -7.763 1.00 93.25 233 LYS A N 1
ATOM 1758 C CA . LYS A 1 233 ? 11.813 5.261 -6.846 1.00 93.25 233 LYS A CA 1
ATOM 1759 C C . LYS A 1 233 ? 12.264 3.808 -6.896 1.00 93.25 233 LYS A C 1
ATOM 1761 O O . LYS A 1 233 ? 11.524 2.914 -7.299 1.00 93.25 233 LYS A O 1
ATOM 1766 N N . LEU A 1 234 ? 13.493 3.580 -6.455 1.00 93.69 234 LEU A N 1
ATOM 1767 C CA . LEU A 1 234 ? 14.099 2.264 -6.360 1.00 93.69 234 LEU A CA 1
ATOM 1768 C C . LEU A 1 234 ? 13.748 1.600 -5.026 1.00 93.69 234 LEU A C 1
ATOM 1770 O O . LEU A 1 234 ? 13.841 2.213 -3.963 1.00 93.69 234 LEU A O 1
ATOM 1774 N N . TYR A 1 235 ? 13.392 0.327 -5.092 1.00 95.06 235 TYR A N 1
ATOM 1775 C CA . TYR A 1 235 ? 13.172 -0.562 -3.967 1.00 95.06 235 TYR A CA 1
ATOM 1776 C C . TYR A 1 235 ? 14.268 -1.631 -3.928 1.00 95.06 235 TYR A C 1
ATOM 1778 O O . TYR A 1 235 ? 14.682 -2.156 -4.966 1.00 95.06 235 TYR A O 1
ATOM 1786 N N . LEU A 1 236 ? 14.742 -1.928 -2.718 1.00 94.25 236 LEU A N 1
ATOM 1787 C CA . LEU A 1 236 ? 15.739 -2.957 -2.440 1.00 94.25 236 LEU A CA 1
ATOM 1788 C C . LEU A 1 236 ? 15.040 -4.087 -1.667 1.00 94.25 236 LEU A C 1
ATOM 1790 O O . LEU A 1 236 ? 14.779 -3.910 -0.474 1.00 94.25 236 LEU A O 1
ATOM 1794 N N . PRO A 1 237 ? 14.675 -5.201 -2.329 1.00 91.50 237 PRO A N 1
ATOM 1795 C CA . PRO A 1 237 ? 13.923 -6.280 -1.691 1.00 91.50 237 PRO A CA 1
ATOM 1796 C C . PRO A 1 237 ? 14.765 -7.102 -0.708 1.00 91.50 237 PRO A C 1
ATOM 1798 O O . PRO A 1 237 ? 14.221 -7.608 0.270 1.00 91.50 237 PRO A O 1
ATOM 1801 N N . PHE A 1 238 ? 16.074 -7.211 -0.945 1.00 91.31 238 PHE A N 1
ATOM 1802 C CA . PHE A 1 238 ? 16.985 -8.014 -0.131 1.00 91.31 238 PHE A CA 1
ATOM 1803 C C . PHE A 1 238 ? 17.716 -7.169 0.909 1.00 91.31 238 PHE A C 1
ATOM 1805 O O . PHE A 1 238 ? 18.091 -6.019 0.652 1.00 91.31 238 PHE A O 1
ATOM 1812 N N . LYS A 1 239 ? 17.943 -7.755 2.085 1.00 88.81 239 LYS A N 1
ATOM 1813 C CA . LYS A 1 239 ? 18.767 -7.148 3.139 1.00 88.81 239 LYS A CA 1
ATOM 1814 C C . LYS A 1 239 ? 20.244 -7.489 2.951 1.00 88.81 239 LYS A C 1
ATOM 1816 O O . LYS A 1 239 ? 20.60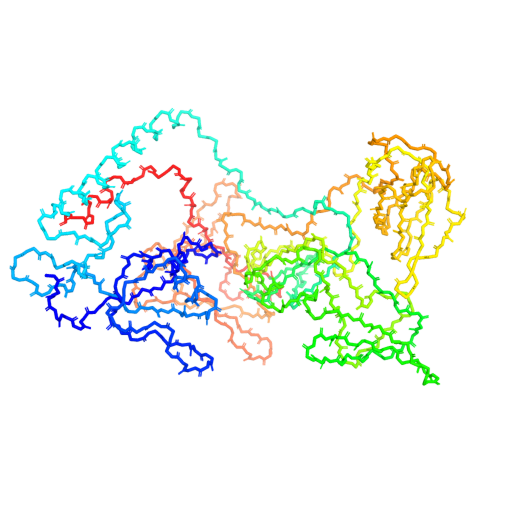7 -8.443 2.271 1.00 88.81 239 LYS A O 1
ATOM 1821 N N . ASP A 1 240 ? 21.095 -6.698 3.599 1.00 91.12 240 ASP A N 1
ATOM 1822 C CA . ASP A 1 240 ? 22.532 -6.965 3.675 1.00 91.12 240 ASP A CA 1
ATOM 1823 C C . ASP A 1 240 ? 22.798 -8.362 4.266 1.00 91.12 240 ASP A C 1
ATOM 1825 O O . ASP A 1 240 ? 22.263 -8.712 5.321 1.00 91.12 240 ASP A O 1
ATOM 1829 N N . GLY A 1 241 ? 23.604 -9.158 3.563 1.00 88.81 241 GLY A N 1
ATOM 1830 C CA . GLY A 1 241 ? 23.959 -10.530 3.924 1.00 88.81 241 GLY A CA 1
ATOM 1831 C C . GLY A 1 241 ? 22.998 -11.616 3.427 1.00 88.81 241 GLY A C 1
ATOM 1832 O O . GLY A 1 241 ? 23.235 -12.793 3.703 1.00 88.81 241 GLY A O 1
ATOM 1833 N N . GLU A 1 242 ? 21.927 -11.274 2.705 1.00 92.38 242 GLU A N 1
ATOM 1834 C CA . GLU A 1 242 ? 21.026 -12.272 2.117 1.00 92.38 242 GLU A CA 1
ATOM 1835 C C . GLU A 1 242 ? 21.626 -12.912 0.854 1.00 92.38 242 GLU A C 1
ATOM 1837 O O . GLU A 1 242 ? 22.375 -12.284 0.102 1.00 92.38 242 GLU A O 1
ATOM 1842 N N . ARG A 1 243 ? 21.305 -14.191 0.619 1.00 92.50 243 ARG A N 1
ATOM 1843 C CA . ARG A 1 243 ? 21.737 -14.920 -0.579 1.00 92.50 243 ARG A CA 1
ATOM 1844 C C . ARG A 1 243 ? 20.743 -14.679 -1.710 1.00 92.50 243 ARG A C 1
ATOM 1846 O O . ARG A 1 243 ? 19.545 -14.849 -1.503 1.00 92.50 243 ARG A O 1
ATOM 1853 N N . VAL A 1 244 ? 21.253 -14.335 -2.885 1.00 93.19 244 VAL A N 1
ATOM 1854 C CA . VAL A 1 244 ? 20.475 -14.089 -4.104 1.00 93.19 244 VAL A CA 1
ATOM 1855 C C . VAL A 1 244 ? 20.841 -15.115 -5.168 1.00 93.19 244 VAL A C 1
ATOM 1857 O O . VAL A 1 244 ? 21.992 -15.552 -5.239 1.00 93.19 244 VAL A O 1
ATOM 1860 N N . SER A 1 245 ? 19.858 -15.508 -5.975 1.00 92.31 245 SER A N 1
ATOM 1861 C CA . SER A 1 245 ? 20.066 -16.436 -7.094 1.00 92.31 245 SER A CA 1
ATOM 1862 C C . SER A 1 245 ? 20.233 -15.691 -8.421 1.00 92.31 245 SER A C 1
ATOM 1864 O O . SER A 1 245 ? 19.709 -14.586 -8.594 1.00 92.31 245 SER A O 1
ATOM 1866 N N . GLU A 1 246 ? 20.916 -16.302 -9.388 1.00 90.62 246 GLU A N 1
ATOM 1867 C CA . GLU A 1 246 ? 21.058 -15.758 -10.739 1.00 90.62 246 GLU A CA 1
ATOM 1868 C C . GLU A 1 246 ? 19.680 -15.436 -11.346 1.00 90.62 246 GLU A C 1
ATOM 1870 O O . GLU A 1 246 ? 18.737 -16.229 -11.313 1.00 90.62 246 GLU A O 1
ATOM 1875 N N . GLY A 1 247 ? 19.547 -14.229 -11.900 1.00 87.88 247 GLY A N 1
ATOM 1876 C CA . GLY A 1 247 ? 18.308 -13.753 -12.507 1.00 87.88 247 GLY A CA 1
ATOM 1877 C C . GLY A 1 247 ? 17.288 -13.155 -11.531 1.00 87.88 247 GLY A C 1
ATOM 1878 O O . GLY A 1 247 ? 16.279 -12.605 -11.986 1.00 87.88 247 GLY A O 1
ATOM 1879 N N . GLU A 1 248 ? 17.530 -13.178 -10.218 1.00 91.00 248 GLU A N 1
ATOM 1880 C CA . GLU A 1 248 ? 16.686 -12.457 -9.263 1.00 91.00 248 GLU A CA 1
ATOM 1881 C C . GLU A 1 248 ? 16.850 -10.943 -9.389 1.00 91.00 248 GLU A C 1
ATOM 1883 O O . GLU A 1 248 ? 17.921 -10.432 -9.704 1.00 91.00 248 GLU A O 1
ATOM 1888 N N . SER A 1 249 ? 15.768 -10.201 -9.151 1.00 93.44 249 SER A N 1
ATOM 1889 C CA . SER A 1 249 ? 15.792 -8.741 -9.217 1.00 93.44 249 SER A CA 1
ATOM 1890 C C . SER A 1 249 ? 16.254 -8.175 -7.880 1.00 93.44 249 SER A C 1
ATOM 1892 O O . SER A 1 249 ? 15.499 -8.184 -6.914 1.00 93.44 249 SER A O 1
ATOM 1894 N N . ILE A 1 250 ? 17.491 -7.687 -7.836 1.00 94.12 250 ILE A N 1
ATOM 1895 C CA . ILE A 1 250 ? 18.124 -7.135 -6.630 1.00 94.12 250 ILE A CA 1
ATOM 1896 C C . ILE A 1 250 ? 17.825 -5.647 -6.431 1.00 94.12 250 ILE A C 1
ATOM 1898 O O . ILE A 1 250 ? 17.915 -5.136 -5.318 1.00 94.12 250 ILE A O 1
ATOM 1902 N N . VAL A 1 251 ? 17.450 -4.952 -7.506 1.00 95.44 251 VAL A N 1
ATOM 1903 C CA . VAL A 1 251 ? 16.951 -3.575 -7.468 1.00 95.44 251 VAL A CA 1
ATOM 1904 C C . VAL A 1 251 ? 15.725 -3.503 -8.354 1.00 95.44 251 VAL A C 1
ATOM 1906 O O . VAL A 1 251 ? 15.737 -3.987 -9.487 1.00 95.44 251 VAL A O 1
ATOM 1909 N N . GLU A 1 252 ? 14.667 -2.893 -7.846 1.00 96.00 252 GLU A N 1
ATOM 1910 C CA . GLU A 1 252 ? 13.359 -2.839 -8.490 1.00 96.00 252 GLU A CA 1
ATOM 1911 C C . GLU A 1 252 ? 12.882 -1.382 -8.556 1.00 96.00 252 GLU A C 1
ATOM 1913 O O . GLU A 1 252 ? 13.203 -0.593 -7.674 1.00 96.00 252 GLU A O 1
ATOM 1918 N N . VAL A 1 253 ? 12.158 -0.983 -9.602 1.00 95.44 253 VAL A N 1
ATOM 1919 C CA . VAL A 1 253 ? 11.510 0.337 -9.678 1.00 95.44 253 VAL A CA 1
ATOM 1920 C C . VAL A 1 253 ? 10.068 0.193 -9.223 1.00 95.44 253 VAL A C 1
ATOM 1922 O O . VAL A 1 253 ? 9.335 -0.644 -9.748 1.00 95.44 253 VAL A O 1
ATOM 1925 N N . ILE A 1 254 ? 9.649 1.026 -8.278 1.00 94.69 254 ILE A N 1
ATOM 1926 C CA . ILE A 1 254 ? 8.268 1.084 -7.804 1.00 94.69 254 ILE A CA 1
ATOM 1927 C C . ILE A 1 254 ? 7.415 1.761 -8.875 1.00 94.69 254 ILE A C 1
ATOM 1929 O O . ILE A 1 254 ? 7.666 2.907 -9.250 1.00 94.69 254 ILE A O 1
ATOM 1933 N N . LYS A 1 255 ? 6.403 1.052 -9.369 1.00 92.94 255 LYS A N 1
ATOM 1934 C CA . LYS A 1 255 ? 5.386 1.589 -10.280 1.00 92.94 255 LYS A CA 1
ATOM 1935 C C . LYS A 1 255 ? 4.209 2.170 -9.513 1.00 92.94 255 LYS A C 1
ATOM 1937 O O . LYS A 1 255 ? 3.760 3.265 -9.827 1.00 92.94 255 LYS A O 1
ATOM 1942 N N . GLU A 1 256 ? 3.735 1.417 -8.525 1.00 92.19 256 GLU A N 1
ATOM 1943 C CA . GLU A 1 256 ? 2.627 1.775 -7.643 1.00 92.19 256 GLU A CA 1
ATOM 1944 C C . GLU A 1 256 ? 2.893 1.202 -6.247 1.00 92.19 256 GLU A C 1
ATOM 1946 O O . GLU A 1 256 ? 3.636 0.230 -6.089 1.00 92.19 256 GLU A O 1
ATOM 1951 N N . GLY A 1 257 ? 2.251 1.759 -5.224 1.00 92.00 257 GLY A N 1
ATOM 1952 C CA . GLY A 1 257 ? 2.265 1.163 -3.895 1.00 92.00 257 GLY A CA 1
ATOM 1953 C C . GLY A 1 257 ? 1.020 1.488 -3.084 1.00 92.00 257 GLY A C 1
ATOM 1954 O O . GLY A 1 257 ? 0.412 2.551 -3.215 1.00 92.00 257 GLY A O 1
ATOM 1955 N N . TRP A 1 258 ? 0.648 0.545 -2.228 1.00 92.19 258 TRP A N 1
ATOM 1956 C CA . TRP A 1 258 ? -0.539 0.602 -1.390 1.00 92.19 258 TRP A CA 1
ATOM 1957 C C . TRP A 1 258 ? -0.136 0.342 0.058 1.00 92.19 258 TRP A C 1
ATOM 1959 O O . TRP A 1 258 ? 0.277 -0.761 0.414 1.00 92.19 258 TRP A O 1
ATOM 1969 N N . SER A 1 259 ? -0.224 1.373 0.897 1.00 89.62 259 SER A N 1
ATOM 1970 C CA . SER A 1 259 ? 0.160 1.287 2.306 1.00 89.62 259 SER A CA 1
ATOM 1971 C C . SER A 1 259 ? -0.927 0.634 3.162 1.00 89.62 259 SER A C 1
ATOM 1973 O O . SER A 1 259 ? -2.123 0.735 2.874 1.00 89.62 259 SER A O 1
ATOM 1975 N N . VAL A 1 260 ? -0.504 0.010 4.259 1.00 87.81 260 VAL A N 1
ATOM 1976 C CA . VAL A 1 260 ? -1.359 -0.597 5.283 1.00 87.81 260 VAL A CA 1
ATOM 1977 C C . VAL A 1 260 ? -1.195 0.180 6.600 1.00 87.81 260 VAL A C 1
ATOM 1979 O O . VAL A 1 260 ? -0.069 0.292 7.103 1.00 87.81 260 VAL A O 1
ATOM 1982 N N . PRO A 1 261 ? -2.281 0.719 7.194 1.00 79.88 261 PRO A N 1
ATOM 1983 C CA . PRO A 1 261 ? -3.686 0.561 6.812 1.00 79.88 261 PRO A CA 1
ATOM 1984 C C . PRO A 1 261 ? -4.199 1.672 5.868 1.00 79.88 261 PRO A C 1
ATOM 1986 O O . PRO A 1 261 ? -5.403 1.853 5.741 1.00 79.88 261 PRO A O 1
ATOM 1989 N N . GLY A 1 262 ? -3.304 2.472 5.268 1.00 81.38 262 GLY A N 1
ATOM 1990 C CA . GLY A 1 262 ? -3.625 3.650 4.442 1.00 81.38 262 GLY A CA 1
ATOM 1991 C C . GLY A 1 262 ? -4.627 3.388 3.332 1.00 81.38 262 GLY A C 1
ATOM 1992 O O . GLY A 1 262 ? -5.726 3.938 3.327 1.00 81.38 262 GLY A O 1
ATOM 1993 N N . ARG A 1 263 ? -4.217 2.555 2.381 1.00 85.81 263 ARG A N 1
ATOM 1994 C CA . ARG A 1 263 ? -5.005 2.195 1.204 1.00 85.81 263 ARG A CA 1
ATOM 1995 C C . ARG A 1 263 ? -5.623 0.808 1.327 1.00 85.81 263 ARG A C 1
ATOM 1997 O O . ARG A 1 263 ? -6.712 0.592 0.811 1.00 85.81 263 ARG A O 1
ATOM 2004 N N . VAL A 1 264 ? -4.923 -0.110 1.991 1.00 90.00 264 VAL A N 1
ATOM 2005 C CA . VAL A 1 264 ? -5.392 -1.470 2.271 1.00 90.00 264 VAL A CA 1
ATOM 2006 C C . VAL A 1 264 ? -5.589 -1.592 3.781 1.00 90.00 264 VAL A C 1
ATOM 2008 O O . VAL A 1 264 ? -4.597 -1.575 4.510 1.00 90.00 264 VAL A O 1
ATOM 2011 N N . PRO A 1 265 ? -6.836 -1.673 4.272 1.00 89.62 265 PRO A N 1
ATOM 2012 C CA . PRO A 1 265 ? -7.120 -1.796 5.699 1.00 89.62 265 PRO A CA 1
ATOM 2013 C C . PRO A 1 265 ? -6.533 -3.062 6.338 1.00 89.62 265 PRO A C 1
ATOM 2015 O O . PRO A 1 265 ? -6.243 -4.054 5.664 1.00 89.62 265 PRO A O 1
ATOM 2018 N N . PHE A 1 266 ? -6.424 -3.051 7.667 1.00 89.69 266 PHE A N 1
ATOM 2019 C CA . PHE A 1 266 ? -6.167 -4.263 8.449 1.00 89.69 266 PHE A CA 1
ATOM 2020 C C . PHE A 1 266 ? -7.231 -5.334 8.159 1.00 89.69 266 PHE A C 1
ATOM 2022 O O . PHE A 1 266 ? -8.395 -5.001 7.935 1.00 89.69 266 PHE A O 1
ATOM 2029 N N . ALA A 1 267 ? -6.821 -6.606 8.177 1.00 90.62 267 ALA A N 1
ATOM 2030 C CA . ALA A 1 267 ? -7.674 -7.766 7.923 1.00 90.62 267 ALA A CA 1
ATOM 2031 C C . ALA A 1 267 ? -8.366 -7.769 6.544 1.00 90.62 267 ALA A C 1
ATOM 2033 O O . ALA A 1 267 ? -9.345 -8.483 6.332 1.00 90.62 267 ALA A O 1
ATOM 2034 N N . SER A 1 268 ? -7.816 -7.013 5.588 1.00 92.81 268 SER A N 1
ATOM 2035 C CA . SER A 1 268 ? -8.141 -7.175 4.171 1.00 92.81 268 SER A CA 1
ATOM 2036 C C . SER A 1 268 ? -7.638 -8.523 3.665 1.00 92.81 268 SER A C 1
ATOM 2038 O O . SER A 1 268 ? -6.580 -9.003 4.084 1.00 92.81 268 SER A O 1
ATOM 2040 N N . GLU A 1 269 ? -8.371 -9.100 2.725 1.00 94.25 269 GLU A N 1
ATOM 2041 C CA . GLU A 1 269 ? -7.989 -10.319 2.032 1.00 94.25 269 GLU A CA 1
ATOM 2042 C C . GLU A 1 269 ? -7.083 -9.980 0.843 1.00 94.25 269 GLU A C 1
ATOM 2044 O O . GLU A 1 269 ? -7.488 -9.264 -0.075 1.00 94.25 269 GLU A O 1
ATOM 2049 N N . LEU A 1 270 ? -5.852 -10.485 0.845 1.00 94.50 270 LEU A N 1
ATOM 2050 C CA . LEU A 1 270 ? -4.934 -10.391 -0.286 1.00 94.50 270 LEU A CA 1
ATOM 2051 C C . LEU A 1 270 ? -5.252 -11.477 -1.304 1.00 94.50 270 LEU A C 1
ATOM 2053 O O . LEU A 1 270 ? -5.359 -12.655 -0.973 1.00 94.50 270 LEU A O 1
ATOM 2057 N N . LYS A 1 271 ? -5.341 -11.070 -2.568 1.00 93.81 271 LYS A N 1
ATOM 2058 C CA . LYS A 1 271 ? -5.604 -11.964 -3.704 1.00 93.81 271 LYS A CA 1
ATOM 2059 C C . LYS A 1 271 ? -4.335 -12.312 -4.488 1.00 93.81 271 LYS A C 1
ATOM 2061 O O . LYS A 1 271 ? -4.387 -13.100 -5.428 1.00 93.81 271 LYS A O 1
ATOM 2066 N N . VAL A 1 272 ? -3.202 -11.721 -4.113 1.00 91.88 272 VAL A N 1
ATOM 2067 C CA . VAL A 1 272 ? -1.891 -11.900 -4.748 1.00 91.88 272 VAL A CA 1
ATOM 2068 C C . VAL A 1 272 ? -0.839 -12.210 -3.694 1.00 91.88 272 VAL A C 1
ATOM 2070 O O . VAL A 1 272 ? -0.902 -11.664 -2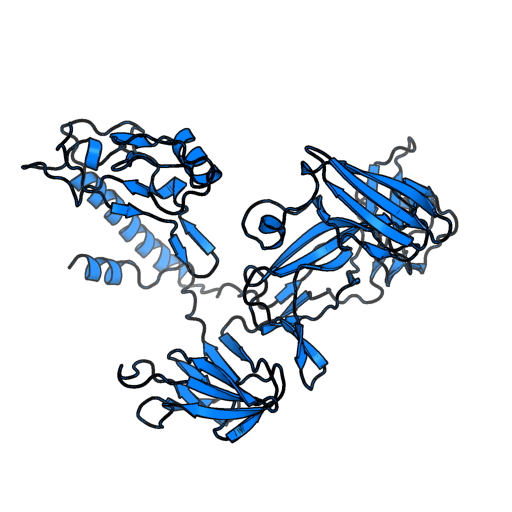.599 1.00 91.88 272 VAL A O 1
ATOM 2073 N N . GLU A 1 273 ? 0.119 -13.071 -4.036 1.00 92.19 273 GLU A N 1
ATOM 2074 C CA . GLU A 1 273 ? 1.285 -13.395 -3.205 1.00 92.19 273 GLU A CA 1
ATOM 2075 C C . GLU A 1 273 ? 2.500 -12.515 -3.548 1.00 92.19 273 GLU A C 1
ATOM 2077 O O . GLU A 1 273 ? 2.557 -11.877 -4.604 1.00 92.19 273 GLU A O 1
ATOM 2082 N N . ASP A 1 274 ? 3.508 -12.508 -2.673 1.00 93.25 274 ASP A N 1
ATOM 2083 C CA . ASP A 1 274 ? 4.787 -11.856 -2.958 1.00 93.25 274 ASP A CA 1
ATOM 2084 C C . ASP A 1 274 ? 5.465 -12.487 -4.188 1.00 93.25 274 ASP A C 1
ATOM 2086 O O . ASP A 1 274 ? 5.541 -13.705 -4.344 1.00 93.25 274 ASP A O 1
ATOM 2090 N N . GLY A 1 275 ? 5.940 -11.649 -5.107 1.00 90.94 275 GLY A N 1
ATOM 2091 C CA . GLY A 1 275 ? 6.510 -12.065 -6.385 1.00 90.94 275 GLY A CA 1
ATOM 2092 C C . GLY A 1 275 ? 5.491 -12.505 -7.445 1.00 90.94 275 GLY A C 1
ATOM 2093 O O . GLY A 1 275 ? 5.907 -12.857 -8.561 1.00 90.94 275 GLY A O 1
ATOM 2094 N N . ALA A 1 276 ? 4.185 -12.475 -7.150 1.00 92.06 276 ALA A N 1
ATOM 2095 C CA . ALA A 1 276 ? 3.144 -12.776 -8.129 1.00 92.06 276 ALA A CA 1
ATOM 2096 C C . ALA A 1 276 ? 3.182 -11.762 -9.289 1.00 92.06 276 ALA A C 1
ATOM 2098 O O . ALA A 1 276 ? 3.286 -10.553 -9.050 1.00 92.06 276 ALA A O 1
ATOM 2099 N N . PRO A 1 277 ? 3.130 -12.216 -10.554 1.00 92.38 277 PRO A N 1
ATOM 2100 C CA . PRO A 1 277 ? 3.123 -11.311 -11.689 1.00 92.38 277 PRO A CA 1
ATOM 2101 C C . PRO A 1 277 ? 1.767 -10.619 -11.842 1.00 92.38 277 PRO A C 1
ATOM 2103 O O . PRO A 1 277 ? 0.712 -11.238 -11.728 1.00 92.38 277 PRO A O 1
ATOM 2106 N N . VAL A 1 278 ? 1.814 -9.339 -12.191 1.00 92.38 278 VAL A N 1
ATOM 2107 C CA . VAL A 1 278 ? 0.664 -8.546 -12.612 1.00 92.38 278 VAL A CA 1
ATOM 2108 C C . VAL A 1 278 ? 0.785 -8.321 -14.110 1.00 92.38 278 VAL A C 1
ATOM 2110 O O . VAL A 1 278 ? 1.624 -7.549 -14.585 1.00 92.38 278 VAL A O 1
ATOM 2113 N N . THR A 1 279 ? -0.031 -9.045 -14.865 1.00 91.19 279 THR A N 1
ATOM 2114 C CA . THR A 1 279 ? -0.064 -8.983 -16.326 1.00 91.19 279 THR A CA 1
ATOM 2115 C C . THR A 1 279 ? -1.168 -8.042 -16.791 1.00 91.19 279 THR A C 1
ATOM 2117 O O . THR A 1 279 ? -2.315 -8.192 -16.370 1.00 91.19 279 THR A O 1
ATOM 2120 N N . GLN A 1 280 ? -0.845 -7.121 -17.698 1.00 89.19 280 GLN A N 1
ATOM 2121 C CA . GLN A 1 280 ? -1.808 -6.218 -18.333 1.00 89.19 280 GLN A CA 1
ATOM 2122 C C . GLN A 1 280 ? -1.663 -6.232 -19.854 1.00 89.19 280 GLN A C 1
ATOM 2124 O O . GLN A 1 280 ? -0.732 -6.821 -20.406 1.00 89.19 280 GLN A O 1
ATOM 2129 N N . LYS A 1 281 ? -2.624 -5.611 -20.543 1.00 91.19 281 LYS A N 1
ATOM 2130 C CA . LYS A 1 281 ? -2.533 -5.367 -21.985 1.00 91.19 281 LYS A CA 1
ATOM 2131 C C . LYS A 1 281 ? -1.528 -4.237 -22.202 1.00 91.19 281 LYS A C 1
ATOM 2133 O O . LYS A 1 281 ? -1.812 -3.100 -21.842 1.00 91.19 281 LYS A O 1
ATOM 2138 N N . VAL A 1 282 ? -0.382 -4.553 -22.796 1.00 90.88 282 VAL A N 1
ATOM 2139 C CA . VAL A 1 282 ? 0.649 -3.561 -23.116 1.00 90.88 282 VAL A CA 1
ATOM 2140 C C . VAL A 1 282 ? 0.393 -3.040 -24.521 1.00 90.88 282 VAL A C 1
ATOM 2142 O O . VAL A 1 282 ? 0.411 -3.808 -25.488 1.00 90.88 282 VAL A O 1
ATOM 2145 N N . LEU A 1 283 ? 0.135 -1.739 -24.628 1.00 92.50 283 LEU A N 1
ATOM 2146 C CA . LEU A 1 283 ? -0.125 -1.055 -25.892 1.00 92.50 283 LEU A CA 1
ATOM 2147 C C . LEU A 1 283 ? 1.106 -0.256 -26.322 1.00 92.50 283 LEU A C 1
ATOM 2149 O O . LEU A 1 283 ? 1.821 0.287 -25.486 1.00 92.50 283 LEU A O 1
ATOM 2153 N N . ALA A 1 284 ? 1.337 -0.166 -27.627 1.00 92.00 284 ALA A N 1
ATOM 2154 C CA . ALA A 1 284 ? 2.414 0.629 -28.190 1.00 92.00 284 ALA A CA 1
ATOM 2155 C C . ALA A 1 284 ? 2.109 2.130 -28.068 1.00 92.00 284 ALA A C 1
ATOM 2157 O O . ALA A 1 284 ? 1.095 2.614 -28.576 1.00 92.00 284 ALA A O 1
ATOM 2158 N N . ASP A 1 285 ? 3.019 2.892 -27.463 1.00 90.12 285 ASP A N 1
ATOM 2159 C CA . ASP A 1 285 ? 2.861 4.349 -27.325 1.00 90.12 285 ASP A CA 1
ATOM 2160 C C . ASP A 1 285 ? 3.259 5.138 -28.581 1.00 90.12 285 ASP A C 1
ATOM 2162 O O . ASP A 1 285 ? 2.880 6.305 -28.749 1.00 90.12 285 ASP A O 1
ATOM 2166 N N . ALA A 1 286 ? 4.004 4.502 -29.482 1.00 90.06 286 ALA A N 1
ATOM 2167 C CA . ALA A 1 286 ? 4.543 5.102 -30.691 1.00 90.06 286 ALA A CA 1
ATOM 2168 C C . ALA A 1 286 ? 4.465 4.135 -31.876 1.00 90.06 286 ALA A C 1
ATOM 2170 O O . ALA A 1 286 ? 4.378 2.921 -31.710 1.00 90.06 286 ALA A O 1
ATOM 2171 N N . ARG A 1 287 ? 4.540 4.691 -33.089 1.00 92.69 287 ARG A N 1
ATOM 2172 C CA . ARG A 1 287 ? 4.710 3.904 -34.310 1.00 92.69 287 ARG A CA 1
ATOM 2173 C C . ARG A 1 287 ? 6.179 3.526 -34.479 1.00 92.69 287 ARG A C 1
ATOM 2175 O O . ARG A 1 287 ? 7.044 4.397 -34.390 1.00 92.69 287 ARG A O 1
ATOM 2182 N N . GLY A 1 288 ? 6.458 2.267 -34.796 1.00 92.56 288 GLY A N 1
ATOM 2183 C CA . GLY A 1 288 ? 7.829 1.812 -35.002 1.00 92.56 288 GLY A CA 1
ATOM 2184 C C . GLY A 1 288 ? 7.971 0.303 -35.121 1.00 92.56 288 GLY A C 1
ATOM 2185 O O . GLY A 1 288 ? 6.984 -0.421 -35.230 1.00 92.56 288 GLY A O 1
ATOM 2186 N N . LYS A 1 289 ? 9.219 -0.170 -35.102 1.00 93.19 289 LYS A N 1
ATOM 2187 C CA . LYS A 1 289 ? 9.543 -1.600 -35.031 1.00 93.19 289 LYS A CA 1
ATOM 2188 C C . LYS A 1 289 ? 9.744 -2.015 -33.582 1.00 93.19 289 LYS A C 1
ATOM 2190 O O . LYS A 1 289 ? 10.545 -1.396 -32.884 1.00 93.19 289 LYS A O 1
ATOM 2195 N N . VAL A 1 290 ? 9.075 -3.077 -33.151 1.00 93.12 290 VAL A N 1
ATOM 2196 C CA . VAL A 1 290 ? 9.255 -3.646 -31.810 1.00 93.12 290 VAL A CA 1
ATOM 2197 C C . VAL A 1 290 ? 10.519 -4.500 -31.780 1.00 93.12 290 VAL A C 1
ATOM 2199 O O . VAL A 1 290 ? 10.699 -5.378 -32.622 1.00 93.12 290 VAL A O 1
ATOM 2202 N N . LYS A 1 291 ? 11.393 -4.251 -30.807 1.00 92.94 291 LYS A N 1
ATOM 2203 C CA . LYS A 1 291 ? 12.570 -5.069 -30.494 1.00 92.94 291 LYS A CA 1
ATOM 2204 C C . LYS A 1 291 ? 12.513 -5.497 -29.038 1.00 92.94 291 LYS A C 1
ATOM 2206 O O . LYS A 1 291 ? 12.116 -4.708 -28.182 1.00 92.94 291 LYS A O 1
ATOM 2211 N N . TYR A 1 292 ? 12.925 -6.724 -28.758 1.00 93.31 292 TYR A N 1
ATOM 2212 C CA . TYR A 1 292 ? 12.899 -7.268 -27.405 1.00 93.31 292 TYR A CA 1
ATOM 2213 C C . TYR A 1 292 ? 14.281 -7.265 -26.769 1.00 93.31 292 TYR A C 1
ATOM 2215 O O . TYR A 1 292 ? 15.283 -7.537 -27.428 1.00 93.31 292 TYR A O 1
ATOM 2223 N N . PHE A 1 293 ? 14.316 -6.976 -25.472 1.00 93.19 293 PHE A N 1
ATOM 2224 C CA . PHE A 1 293 ? 15.532 -6.943 -24.676 1.00 93.19 293 PHE A CA 1
ATOM 2225 C C . PHE A 1 293 ? 15.316 -7.642 -23.338 1.00 93.19 293 PHE A C 1
ATOM 2227 O O . PHE A 1 293 ? 14.262 -7.486 -22.727 1.00 93.19 293 PHE A O 1
ATOM 2234 N N . ILE A 1 294 ? 16.321 -8.365 -22.859 1.00 92.56 294 ILE A N 1
ATOM 2235 C CA . ILE A 1 294 ? 16.349 -8.940 -21.514 1.00 92.56 294 ILE A CA 1
ATOM 2236 C C . ILE A 1 294 ? 17.333 -8.176 -20.644 1.00 92.56 294 ILE A C 1
ATOM 2238 O O . ILE A 1 294 ? 18.437 -7.836 -21.067 1.00 92.56 294 ILE A O 1
ATOM 2242 N N . LEU A 1 295 ? 16.928 -7.907 -19.412 1.00 93.31 295 LEU A N 1
ATOM 2243 C CA . LEU A 1 295 ? 17.794 -7.327 -18.400 1.00 93.31 295 LEU A CA 1
ATOM 2244 C C . LEU A 1 295 ? 18.795 -8.373 -17.888 1.00 93.31 295 LEU A C 1
ATOM 2246 O O . LEU A 1 295 ? 18.392 -9.439 -17.403 1.00 93.31 295 LEU A O 1
ATOM 2250 N N . LYS A 1 296 ? 20.085 -8.034 -17.962 1.00 91.38 296 LYS A N 1
ATOM 2251 C CA . LYS A 1 296 ? 21.202 -8.758 -17.342 1.00 91.38 296 LYS A CA 1
ATOM 2252 C C . LYS A 1 296 ? 22.054 -7.766 -16.562 1.00 91.38 296 LYS A C 1
ATOM 2254 O O . LYS A 1 296 ? 22.550 -6.802 -17.137 1.00 91.38 296 LYS A O 1
ATOM 2259 N N . GLY A 1 297 ? 22.211 -7.975 -15.256 1.00 90.75 297 GLY A N 1
ATOM 2260 C CA . GLY A 1 297 ? 22.819 -6.948 -14.413 1.00 90.75 297 GLY A CA 1
ATOM 2261 C C . GLY A 1 297 ? 21.990 -5.668 -14.476 1.00 90.75 297 GLY A C 1
ATOM 2262 O O . GLY A 1 297 ? 20.782 -5.700 -14.240 1.00 90.75 297 GLY A O 1
ATOM 2263 N N . ASP A 1 298 ? 22.631 -4.566 -14.849 1.00 90.31 298 ASP A N 1
ATOM 2264 C CA . ASP A 1 298 ? 22.052 -3.234 -15.032 1.00 90.31 298 ASP A CA 1
ATOM 2265 C C . ASP A 1 298 ? 21.882 -2.816 -16.510 1.00 90.31 298 ASP A C 1
ATOM 2267 O O . ASP A 1 298 ? 21.450 -1.691 -16.784 1.00 90.31 298 ASP A O 1
ATOM 2271 N N . TYR A 1 299 ? 22.178 -3.707 -17.466 1.00 90.06 299 TYR A N 1
ATOM 2272 C CA . TYR A 1 299 ? 22.092 -3.434 -18.902 1.00 90.06 299 TYR A CA 1
ATOM 2273 C C . TYR A 1 299 ? 21.103 -4.356 -19.628 1.00 90.06 299 TYR A C 1
ATOM 2275 O O . TYR A 1 299 ? 20.697 -5.415 -19.150 1.00 90.06 299 TYR A O 1
ATOM 2283 N N . LEU A 1 300 ? 20.683 -3.913 -20.813 1.00 89.69 300 LEU A N 1
ATOM 2284 C CA . LEU A 1 300 ? 19.732 -4.615 -21.669 1.00 89.69 300 LEU A CA 1
ATOM 2285 C C . LEU A 1 300 ? 20.466 -5.329 -22.808 1.00 89.69 300 LEU A C 1
ATOM 2287 O O . LEU A 1 300 ? 21.223 -4.701 -23.548 1.00 89.69 300 LEU A O 1
ATOM 2291 N N . GLU A 1 301 ? 20.203 -6.622 -22.981 1.00 91.81 301 GLU A N 1
ATOM 2292 C CA . GLU A 1 301 ? 20.708 -7.430 -24.094 1.00 91.81 301 GLU A CA 1
ATOM 2293 C C . GLU A 1 301 ? 19.572 -7.744 -25.071 1.00 91.81 301 GLU A C 1
ATOM 2295 O O . GLU A 1 301 ? 18.484 -8.141 -24.659 1.00 91.81 301 GLU A O 1
ATOM 2300 N N . ALA A 1 302 ? 19.802 -7.544 -26.369 1.00 90.50 302 ALA A N 1
ATOM 2301 C CA . ALA A 1 302 ? 18.786 -7.787 -27.389 1.00 90.50 302 ALA A CA 1
ATOM 2302 C C . ALA A 1 302 ? 18.499 -9.289 -27.550 1.00 90.50 302 ALA A C 1
ATOM 2304 O O . ALA A 1 302 ? 19.423 -10.100 -27.599 1.00 90.50 302 ALA A O 1
ATOM 2305 N N . ILE A 1 303 ? 17.220 -9.646 -27.689 1.00 89.50 303 ILE A N 1
ATOM 2306 C CA . ILE A 1 303 ? 16.777 -11.011 -27.983 1.00 89.50 303 ILE A CA 1
ATOM 2307 C C . ILE A 1 303 ? 16.078 -11.043 -29.336 1.00 89.50 303 ILE A C 1
ATOM 2309 O O . ILE A 1 303 ? 15.029 -10.426 -29.522 1.00 89.50 303 ILE A O 1
ATOM 2313 N N . ASP A 1 304 ? 16.603 -11.866 -30.244 1.00 84.81 304 ASP A N 1
ATOM 2314 C CA . ASP A 1 304 ? 16.013 -12.051 -31.570 1.00 84.81 304 ASP A CA 1
ATOM 2315 C C . ASP A 1 304 ? 15.076 -13.262 -31.693 1.00 84.81 304 ASP A C 1
ATOM 2317 O O . ASP A 1 304 ? 14.371 -13.397 -32.692 1.00 84.81 304 ASP A O 1
ATOM 2321 N N . THR A 1 305 ? 15.037 -14.138 -30.687 1.00 83.38 305 THR A N 1
ATOM 2322 C CA . THR A 1 305 ? 14.310 -15.419 -30.724 1.00 83.38 305 THR A CA 1
ATOM 2323 C C . THR A 1 305 ? 12.822 -15.320 -30.376 1.00 83.38 305 THR A C 1
ATOM 2325 O O . THR A 1 305 ? 12.098 -16.307 -30.518 1.00 83.38 305 THR A O 1
ATOM 2328 N N . ILE A 1 306 ? 12.338 -14.154 -29.939 1.00 86.75 306 ILE A N 1
ATOM 2329 C CA . ILE A 1 306 ? 10.943 -13.979 -29.519 1.00 86.75 306 ILE A CA 1
ATOM 2330 C C . ILE A 1 306 ? 10.021 -13.893 -30.737 1.00 86.75 306 ILE A C 1
ATOM 2332 O O . ILE A 1 306 ? 10.136 -13.005 -31.587 1.00 86.75 306 ILE A O 1
ATOM 2336 N N . SER A 1 307 ? 9.070 -14.822 -30.781 1.00 87.38 307 SER A N 1
ATOM 2337 C CA . SER A 1 307 ? 8.025 -14.908 -31.797 1.00 87.38 307 SER A CA 1
ATOM 2338 C C . SER A 1 307 ? 6.652 -14.587 -31.207 1.00 87.38 307 SER A C 1
ATOM 2340 O O . SER A 1 307 ? 6.438 -14.629 -29.994 1.00 87.38 307 SER A O 1
ATOM 2342 N N . GLU A 1 308 ? 5.715 -14.238 -32.083 1.00 90.12 308 GLU A N 1
ATOM 2343 C CA . GLU A 1 308 ? 4.315 -14.055 -31.712 1.00 90.12 308 GLU A CA 1
ATOM 2344 C C . GLU A 1 308 ? 3.741 -15.352 -31.116 1.00 90.12 308 GLU A C 1
ATOM 2346 O O . GLU A 1 308 ? 3.972 -16.444 -31.632 1.00 90.12 308 GLU A O 1
ATOM 2351 N N . GLY A 1 309 ? 3.000 -15.233 -30.014 1.00 87.12 309 GLY A N 1
ATOM 2352 C CA . GLY A 1 309 ? 2.437 -16.361 -29.272 1.00 87.12 309 GLY A CA 1
ATOM 2353 C C . GLY A 1 309 ? 3.344 -16.932 -28.178 1.00 87.12 309 GLY A C 1
ATOM 2354 O O . GLY A 1 309 ? 2.880 -17.770 -27.408 1.00 87.12 309 GLY A O 1
ATOM 2355 N N . ALA A 1 310 ? 4.593 -16.470 -28.056 1.00 89.62 310 ALA A N 1
ATOM 2356 C CA . ALA A 1 310 ? 5.484 -16.888 -26.976 1.00 89.62 310 ALA A CA 1
ATOM 2357 C C . ALA A 1 310 ? 4.977 -16.413 -25.600 1.00 89.62 310 ALA A C 1
ATOM 2359 O O . ALA A 1 310 ? 4.551 -15.263 -25.443 1.00 89.62 310 ALA A O 1
ATOM 2360 N N . SER A 1 311 ? 5.045 -17.295 -24.601 1.00 89.19 311 SER A N 1
ATOM 2361 C CA . SER A 1 311 ? 4.793 -16.970 -23.196 1.00 89.19 311 SER A CA 1
ATOM 2362 C C . SER A 1 311 ? 6.054 -16.428 -22.533 1.00 89.19 311 SER A C 1
ATOM 2364 O O . SER A 1 311 ? 7.145 -16.965 -22.709 1.00 89.19 311 SER A O 1
ATOM 2366 N N . VAL A 1 312 ? 5.903 -15.368 -21.745 1.00 90.88 312 VAL A N 1
ATOM 2367 C CA . VAL A 1 312 ? 7.013 -14.767 -21.000 1.00 90.88 312 VAL A CA 1
ATOM 2368 C C . VAL A 1 312 ? 7.173 -15.479 -19.663 1.00 90.88 312 VAL A C 1
ATOM 2370 O O . VAL A 1 312 ? 6.268 -15.438 -18.833 1.00 90.88 312 VAL A O 1
ATOM 2373 N N . GLU A 1 313 ? 8.320 -16.113 -19.439 1.00 87.81 313 GLU A N 1
ATOM 2374 C CA . GLU A 1 313 ? 8.589 -16.888 -18.216 1.00 87.81 313 GLU A CA 1
ATOM 2375 C C . GLU A 1 313 ? 9.541 -16.177 -17.250 1.00 87.81 313 GLU A C 1
ATOM 2377 O O . GLU A 1 313 ? 9.416 -16.317 -16.034 1.00 87.81 313 GLU A O 1
ATOM 2382 N N . GLU A 1 314 ? 10.460 -15.369 -17.770 1.00 87.25 314 GLU A N 1
ATOM 2383 C CA . GLU A 1 314 ? 11.494 -14.711 -16.973 1.00 87.25 314 GLU A CA 1
ATOM 2384 C C . GLU A 1 314 ? 11.171 -13.245 -16.666 1.00 87.25 314 GLU A C 1
ATOM 2386 O O . GLU A 1 314 ? 10.441 -12.565 -17.389 1.00 87.25 314 GLU A O 1
ATOM 2391 N N . LYS A 1 315 ? 11.756 -12.735 -15.575 1.00 89.62 315 LYS A N 1
ATOM 2392 C CA . LYS A 1 315 ? 11.702 -11.312 -15.221 1.00 89.62 315 LYS A CA 1
ATOM 2393 C C . LYS A 1 315 ? 12.686 -10.509 -16.072 1.00 89.62 315 LYS A C 1
ATOM 2395 O O . LYS A 1 315 ? 13.806 -10.949 -16.345 1.00 89.62 315 LYS A O 1
ATOM 2400 N N . GLY A 1 316 ? 12.303 -9.273 -16.380 1.00 89.81 316 GLY A N 1
ATOM 2401 C CA . GLY A 1 316 ? 13.178 -8.298 -17.035 1.00 89.81 316 GLY A CA 1
ATOM 2402 C C . GLY A 1 316 ? 13.118 -8.304 -18.555 1.00 89.81 316 GLY A C 1
ATOM 2403 O O . GLY A 1 316 ? 14.058 -7.823 -19.179 1.00 89.81 316 GLY A O 1
ATOM 2404 N N . LEU A 1 317 ? 12.050 -8.844 -19.147 1.00 93.44 317 LEU A N 1
ATOM 2405 C CA . LEU A 1 317 ? 11.790 -8.684 -20.571 1.00 93.44 317 LEU A CA 1
ATOM 2406 C C . LEU A 1 317 ? 11.199 -7.293 -20.841 1.00 93.44 317 LEU A C 1
ATOM 2408 O O . LEU A 1 317 ? 10.193 -6.907 -20.247 1.00 93.44 317 LEU A O 1
ATOM 2412 N N . PHE A 1 318 ? 11.800 -6.566 -21.775 1.00 93.69 318 PHE A N 1
ATOM 2413 C CA . PHE A 1 318 ? 11.356 -5.252 -22.220 1.00 93.69 318 PHE A CA 1
ATOM 2414 C C . PHE A 1 318 ? 11.086 -5.260 -23.722 1.00 93.69 318 PHE A C 1
ATOM 2416 O O . PHE A 1 318 ? 11.876 -5.788 -24.506 1.00 93.69 318 PHE A O 1
ATOM 2423 N N . ALA A 1 319 ? 9.981 -4.638 -24.124 1.00 93.06 319 ALA A N 1
ATOM 2424 C CA . ALA A 1 319 ? 9.681 -4.331 -25.514 1.00 93.06 319 ALA A CA 1
ATOM 2425 C C . ALA A 1 319 ? 10.021 -2.863 -25.785 1.00 93.06 319 ALA A C 1
ATOM 2427 O O . ALA A 1 319 ? 9.475 -1.960 -25.152 1.00 93.06 319 ALA A O 1
ATOM 2428 N N . VAL A 1 320 ? 10.923 -2.624 -26.729 1.00 92.94 320 VAL A N 1
ATOM 2429 C CA . VAL A 1 320 ? 11.334 -1.287 -27.159 1.00 92.94 320 VAL A CA 1
ATOM 2430 C C . VAL A 1 320 ? 10.772 -1.023 -28.546 1.00 92.94 320 VAL A C 1
ATOM 2432 O O . VAL A 1 320 ? 11.029 -1.777 -29.484 1.00 92.94 320 VAL A O 1
ATOM 2435 N N . VAL A 1 321 ? 10.025 0.068 -28.691 1.00 92.88 321 VAL A N 1
ATOM 2436 C CA . VAL A 1 321 ? 9.538 0.542 -29.987 1.00 92.88 321 VAL A CA 1
ATOM 2437 C C . VAL A 1 321 ? 10.578 1.493 -30.568 1.00 92.88 321 VAL A C 1
ATOM 2439 O O . VAL A 1 321 ? 10.815 2.575 -30.029 1.00 92.88 321 VAL A O 1
ATOM 2442 N N . ALA A 1 322 ? 11.211 1.082 -31.665 1.00 91.25 322 ALA A N 1
ATOM 2443 C CA . ALA A 1 322 ? 12.204 1.874 -32.379 1.00 91.25 322 ALA A CA 1
ATOM 2444 C C . ALA A 1 322 ? 11.564 2.653 -33.538 1.00 91.25 322 ALA A C 1
ATOM 2446 O O . ALA A 1 322 ? 10.873 2.064 -34.375 1.00 91.25 322 ALA A O 1
ATOM 2447 N N . ASP A 1 323 ? 11.819 3.962 -33.606 1.00 88.69 323 ASP A N 1
ATOM 2448 C CA . ASP A 1 323 ? 11.354 4.823 -34.699 1.00 88.69 323 ASP A CA 1
ATOM 2449 C C . ASP A 1 323 ? 12.065 4.509 -36.036 1.00 88.69 323 ASP A C 1
ATOM 2451 O O . ASP A 1 323 ? 12.967 3.671 -36.123 1.00 88.69 323 ASP A O 1
ATOM 2455 N N . GLU A 1 324 ? 11.676 5.198 -37.114 1.00 83.56 324 GLU A N 1
ATOM 2456 C CA . GLU A 1 324 ? 12.280 5.023 -38.447 1.00 83.56 324 GLU A CA 1
ATOM 2457 C C . GLU A 1 324 ? 13.792 5.331 -38.480 1.00 83.56 324 GLU A C 1
ATOM 2459 O O . GLU A 1 324 ? 14.503 4.853 -39.363 1.00 83.56 324 GLU A O 1
ATOM 2464 N N . SER A 1 325 ? 14.301 6.087 -37.500 1.00 84.62 325 SER A N 1
ATOM 2465 C CA . SER A 1 325 ? 15.725 6.394 -37.317 1.00 84.62 325 SER A CA 1
ATOM 2466 C C . SER A 1 325 ? 16.438 5.419 -36.365 1.00 84.62 325 SER A C 1
ATOM 2468 O O . SER A 1 325 ? 17.574 5.684 -35.973 1.00 84.62 325 SER A O 1
ATOM 2470 N N . ASN A 1 326 ? 15.809 4.292 -35.998 1.00 83.19 326 ASN A N 1
ATOM 2471 C CA . ASN A 1 326 ? 16.293 3.323 -35.004 1.00 83.19 326 ASN A CA 1
ATOM 2472 C C . ASN A 1 326 ? 16.534 3.915 -33.601 1.00 83.19 326 ASN A C 1
ATOM 2474 O O . ASN A 1 326 ? 17.333 3.374 -32.835 1.00 83.19 326 ASN A O 1
ATOM 2478 N N . ARG A 1 327 ? 15.853 5.002 -33.236 1.00 86.44 327 ARG A N 1
ATOM 2479 C CA . ARG A 1 327 ? 15.907 5.551 -31.875 1.00 86.44 327 ARG A CA 1
ATOM 2480 C C . ARG A 1 327 ? 14.794 4.953 -31.026 1.00 86.44 327 ARG A C 1
ATOM 2482 O O . ARG A 1 327 ? 13.707 4.686 -31.532 1.00 86.44 327 ARG A O 1
ATOM 2489 N N . GLU A 1 328 ? 15.066 4.763 -29.740 1.00 88.81 328 GLU A N 1
ATOM 2490 C CA . GLU A 1 328 ? 14.066 4.342 -28.756 1.00 88.81 328 GLU A CA 1
ATOM 2491 C C . GLU A 1 328 ? 12.990 5.426 -28.622 1.00 88.81 328 GLU A C 1
ATOM 2493 O O . GLU A 1 328 ? 13.270 6.541 -28.181 1.00 88.81 328 GLU A O 1
ATOM 2498 N N . ALA A 1 329 ? 11.770 5.107 -29.056 1.00 87.50 329 ALA A N 1
ATOM 2499 C CA . ALA A 1 329 ? 10.613 5.989 -28.939 1.00 87.50 329 ALA A CA 1
ATOM 2500 C C . ALA A 1 329 ? 9.814 5.699 -27.663 1.00 87.50 329 ALA A C 1
ATOM 2502 O O . ALA A 1 329 ? 9.339 6.626 -27.011 1.00 87.50 329 ALA A O 1
ATOM 2503 N N . ALA 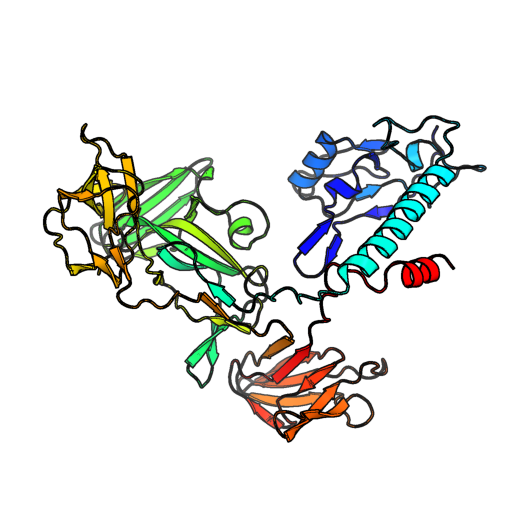A 1 330 ? 9.674 4.419 -27.314 1.00 88.25 330 ALA A N 1
ATOM 2504 C CA . ALA A 1 330 ? 8.995 3.966 -26.107 1.00 88.25 330 ALA A CA 1
ATOM 2505 C C . ALA A 1 330 ? 9.581 2.634 -25.630 1.00 88.25 330 ALA A C 1
ATOM 2507 O O . ALA A 1 330 ? 10.044 1.825 -26.441 1.00 88.25 330 ALA A O 1
ATOM 2508 N N . ARG A 1 331 ? 9.518 2.399 -24.319 1.00 90.94 331 ARG A N 1
ATOM 2509 C CA . ARG A 1 331 ? 9.923 1.148 -23.678 1.00 90.94 331 ARG A CA 1
ATOM 2510 C C . ARG A 1 331 ? 8.828 0.683 -22.736 1.00 90.94 331 ARG A C 1
ATOM 2512 O O . ARG A 1 331 ? 8.407 1.437 -21.864 1.00 90.94 331 ARG A O 1
ATOM 2519 N N . HIS A 1 332 ? 8.454 -0.579 -22.875 1.00 92.06 332 HIS A N 1
ATOM 2520 C CA . HIS A 1 332 ? 7.431 -1.222 -22.067 1.00 92.06 332 HIS A CA 1
ATOM 2521 C C . HIS A 1 332 ? 8.007 -2.447 -21.368 1.00 92.06 332 HIS A C 1
ATOM 2523 O O . HIS A 1 332 ? 8.743 -3.227 -21.980 1.00 92.06 332 HIS A O 1
ATOM 2529 N N . TYR A 1 333 ? 7.681 -2.616 -20.091 1.00 93.31 333 TYR A N 1
ATOM 2530 C CA . TYR A 1 333 ? 7.996 -3.841 -19.373 1.00 93.31 333 TYR A CA 1
ATOM 2531 C C . TYR A 1 333 ? 6.973 -4.915 -19.744 1.00 93.31 333 TYR A C 1
ATOM 2533 O O . TYR A 1 333 ? 5.791 -4.629 -19.901 1.00 93.31 333 TYR A O 1
ATOM 2541 N N . ILE A 1 334 ? 7.417 -6.159 -19.913 1.00 93.12 334 ILE A N 1
ATOM 2542 C CA . ILE A 1 334 ? 6.523 -7.278 -20.194 1.00 93.12 334 ILE A CA 1
ATOM 2543 C C . ILE A 1 334 ? 6.580 -8.245 -19.017 1.00 93.12 334 ILE A C 1
ATOM 2545 O O . ILE A 1 334 ? 7.549 -8.985 -18.841 1.00 93.12 334 ILE A O 1
ATOM 2549 N N . SER A 1 335 ? 5.521 -8.250 -18.209 1.00 91.75 335 SER A N 1
ATOM 2550 C CA . SER A 1 335 ? 5.410 -9.139 -17.054 1.00 91.75 335 SER A CA 1
ATOM 2551 C C . SER A 1 335 ? 5.380 -10.611 -17.450 1.00 91.75 335 SER A C 1
ATOM 2553 O O . SER A 1 335 ? 4.733 -11.001 -18.428 1.00 91.75 335 SER A O 1
ATOM 2555 N N . ARG A 1 336 ? 5.996 -11.447 -16.611 1.00 91.25 336 ARG A N 1
ATOM 2556 C CA . ARG A 1 336 ? 5.875 -12.910 -16.652 1.00 91.25 336 ARG A CA 1
ATOM 2557 C C . ARG A 1 336 ? 4.406 -13.345 -16.691 1.00 91.25 336 ARG A C 1
ATOM 2559 O O . ARG A 1 336 ? 3.581 -12.788 -15.979 1.00 91.25 336 ARG A O 1
ATOM 2566 N N . GLY A 1 337 ? 4.088 -14.351 -17.498 1.00 88.19 337 GLY A N 1
ATOM 2567 C CA . GLY A 1 337 ? 2.724 -14.834 -17.737 1.00 88.19 337 GLY A CA 1
ATOM 2568 C C . GLY A 1 337 ? 1.981 -14.091 -18.852 1.00 88.19 337 GLY A C 1
ATOM 2569 O O . GLY A 1 337 ? 0.870 -14.483 -19.213 1.00 88.19 337 GLY A O 1
ATOM 2570 N N . SER A 1 338 ? 2.580 -13.046 -19.429 1.00 91.38 338 SER A N 1
ATOM 2571 C CA . SER A 1 338 ? 2.044 -12.397 -20.628 1.00 91.38 338 SER A CA 1
ATOM 2572 C C . SER A 1 338 ? 2.356 -13.221 -21.877 1.00 91.38 338 SER A C 1
ATOM 2574 O O . SER A 1 338 ? 3.381 -13.898 -21.959 1.00 91.38 338 SER A O 1
ATOM 2576 N N . VAL A 1 339 ? 1.481 -13.125 -22.873 1.00 92.75 339 VAL A N 1
ATOM 2577 C CA . VAL A 1 339 ? 1.654 -13.708 -24.204 1.00 92.75 339 VAL A CA 1
ATOM 2578 C C . VAL A 1 339 ? 1.988 -12.594 -25.186 1.00 92.75 339 VAL A C 1
ATOM 2580 O O . VAL A 1 339 ? 1.264 -11.596 -25.280 1.00 92.75 339 VAL A O 1
ATOM 2583 N N . ILE A 1 340 ? 3.075 -12.771 -25.931 1.00 93.69 340 ILE A N 1
ATOM 2584 C CA . ILE A 1 340 ? 3.519 -11.826 -26.954 1.00 93.69 340 ILE A CA 1
ATOM 2585 C C . ILE A 1 340 ? 2.549 -11.835 -28.139 1.00 93.69 340 ILE A C 1
ATOM 2587 O O . ILE A 1 340 ? 2.184 -12.896 -28.646 1.00 93.69 340 ILE A O 1
ATOM 2591 N N . LYS A 1 341 ? 2.125 -10.648 -28.582 1.00 93.38 341 LYS A N 1
ATOM 2592 C CA . LYS A 1 341 ? 1.214 -10.458 -29.724 1.00 93.38 341 LYS A CA 1
ATOM 2593 C C . LYS A 1 341 ? 1.905 -9.911 -30.966 1.00 93.38 341 LYS A C 1
ATOM 2595 O O . LYS A 1 341 ? 1.374 -10.056 -32.056 1.00 93.38 341 LYS A O 1
ATOM 2600 N N . VAL A 1 342 ? 3.092 -9.331 -30.816 1.00 92.56 342 VAL A N 1
ATOM 2601 C CA . VAL A 1 342 ? 3.895 -8.827 -31.932 1.00 92.56 342 VAL A CA 1
ATOM 2602 C C . VAL A 1 342 ? 5.275 -9.462 -31.857 1.00 92.56 342 VAL A C 1
ATOM 2604 O O . VAL A 1 342 ? 5.967 -9.324 -30.860 1.00 92.56 342 VAL A O 1
ATOM 2607 N N . GLY A 1 343 ? 5.683 -10.186 -32.897 1.00 90.19 343 GLY A N 1
ATOM 2608 C CA . GLY A 1 343 ? 7.020 -10.786 -32.948 1.00 90.19 343 GLY A CA 1
ATOM 2609 C C . GLY A 1 343 ? 8.147 -9.750 -33.065 1.00 90.19 343 GLY A C 1
ATOM 2610 O O . GLY A 1 343 ? 7.916 -8.571 -33.347 1.00 90.19 343 GLY A O 1
ATOM 2611 N N . ASN A 1 344 ? 9.393 -10.197 -32.894 1.00 89.94 344 ASN A N 1
ATOM 2612 C CA . ASN A 1 344 ? 10.560 -9.330 -33.062 1.00 89.94 344 ASN A CA 1
ATOM 2613 C C . ASN A 1 344 ? 10.610 -8.687 -34.464 1.00 89.94 344 ASN A C 1
ATOM 2615 O O . ASN A 1 344 ? 10.349 -9.336 -35.477 1.00 89.94 344 ASN A O 1
ATOM 2619 N N . ASN A 1 345 ? 10.975 -7.405 -34.523 1.00 89.75 345 ASN A N 1
ATOM 2620 C CA . ASN A 1 345 ? 10.938 -6.537 -35.706 1.00 89.75 345 ASN A CA 1
ATOM 2621 C C . ASN A 1 345 ? 9.546 -6.327 -36.333 1.00 89.75 345 ASN A C 1
ATOM 2623 O O . ASN A 1 345 ? 9.457 -5.777 -37.437 1.00 89.75 345 ASN A O 1
ATOM 2627 N N . GLY A 1 346 ? 8.469 -6.714 -35.642 1.00 89.25 346 GLY A N 1
ATOM 2628 C CA . GLY A 1 346 ? 7.102 -6.403 -36.043 1.00 89.25 346 GLY A CA 1
ATOM 2629 C C . GLY A 1 346 ? 6.853 -4.894 -36.055 1.00 89.25 346 GLY A C 1
ATOM 2630 O O . GLY A 1 346 ? 7.347 -4.164 -35.194 1.00 89.25 346 GLY A O 1
ATOM 2631 N N . MET A 1 347 ? 6.118 -4.419 -37.060 1.00 91.25 347 MET A N 1
ATOM 2632 C CA . MET A 1 347 ? 5.732 -3.013 -37.168 1.00 91.25 347 MET A CA 1
ATOM 2633 C C . MET A 1 347 ? 4.450 -2.782 -36.371 1.00 91.25 347 MET A C 1
ATOM 2635 O O . MET A 1 347 ? 3.494 -3.532 -36.546 1.00 91.25 347 MET A O 1
ATOM 2639 N N . VAL A 1 348 ? 4.434 -1.744 -35.541 1.00 93.50 348 VAL A N 1
ATOM 2640 C CA . VAL A 1 348 ? 3.273 -1.347 -34.734 1.00 93.50 348 VAL A CA 1
ATOM 2641 C C . VAL A 1 348 ? 2.924 0.112 -34.974 1.00 93.50 348 VAL A C 1
ATOM 2643 O O . VAL A 1 348 ? 3.805 0.940 -35.229 1.00 93.50 348 VAL A O 1
ATOM 2646 N N . GLU A 1 349 ? 1.639 0.429 -34.884 1.00 93.12 349 GLU A N 1
ATOM 2647 C CA . GLU A 1 349 ? 1.115 1.780 -34.730 1.00 93.12 349 GLU A CA 1
ATOM 2648 C C . GLU A 1 349 ? 0.791 2.078 -33.261 1.00 93.12 349 GLU A C 1
ATOM 2650 O O . GLU A 1 349 ? 0.782 1.202 -32.396 1.00 93.12 349 GLU A O 1
ATOM 2655 N N . LYS A 1 350 ? 0.527 3.352 -32.958 1.00 91.75 350 LYS A N 1
ATOM 2656 C CA . LYS A 1 350 ? 0.141 3.753 -31.606 1.00 91.75 350 LYS A CA 1
ATOM 2657 C C . LYS A 1 350 ? -1.206 3.121 -31.237 1.00 91.75 350 LYS A C 1
ATOM 2659 O O . LYS A 1 350 ? -2.201 3.368 -31.911 1.00 91.75 350 LYS A O 1
ATOM 2664 N N . GLY A 1 351 ? -1.240 2.394 -30.124 1.00 90.00 351 GLY A N 1
ATOM 2665 C CA . GLY A 1 351 ? -2.412 1.675 -29.626 1.00 90.00 351 GLY A CA 1
ATOM 2666 C C . GLY A 1 351 ? -2.446 0.192 -29.994 1.00 90.00 351 GLY A C 1
ATOM 2667 O O . GLY A 1 351 ? -3.301 -0.524 -29.472 1.00 90.00 351 GLY A O 1
ATOM 2668 N N . ASP A 1 352 ? -1.519 -0.287 -30.828 1.00 91.69 352 ASP A N 1
ATOM 2669 C CA . ASP A 1 352 ? -1.410 -1.715 -31.123 1.00 91.69 352 ASP A CA 1
ATOM 2670 C C . ASP A 1 352 ? -0.952 -2.494 -29.890 1.00 91.69 352 ASP A C 1
ATOM 2672 O O . ASP A 1 352 ? -0.138 -2.031 -29.091 1.00 91.69 352 ASP A O 1
ATOM 2676 N N . MET A 1 353 ? -1.478 -3.704 -29.730 1.00 92.31 353 MET A N 1
ATOM 2677 C CA . MET A 1 353 ? -1.192 -4.543 -28.573 1.00 92.31 353 MET A CA 1
ATOM 2678 C C . MET A 1 353 ? 0.121 -5.301 -28.772 1.00 92.31 353 MET A C 1
ATOM 2680 O O . MET A 1 353 ? 0.210 -6.164 -29.638 1.00 92.31 353 MET A O 1
ATOM 2684 N N . ILE A 1 354 ? 1.119 -5.014 -27.937 1.00 91.44 354 ILE A N 1
ATOM 2685 C CA . ILE A 1 354 ? 2.429 -5.680 -27.951 1.00 91.44 354 ILE A CA 1
ATOM 2686 C C . ILE A 1 354 ? 2.357 -7.014 -27.198 1.00 91.44 354 ILE A C 1
ATOM 2688 O O . ILE A 1 354 ? 2.898 -8.030 -27.646 1.00 91.44 354 ILE A O 1
ATOM 2692 N N . SER A 1 355 ? 1.675 -7.027 -26.054 1.00 91.44 355 SER A N 1
ATOM 2693 C CA . SER A 1 355 ? 1.452 -8.225 -25.247 1.00 91.44 355 SER A CA 1
ATOM 2694 C C . SER A 1 355 ? 0.108 -8.160 -24.525 1.00 91.44 355 SER A C 1
ATOM 2696 O O . SER A 1 355 ? -0.484 -7.093 -24.342 1.00 91.44 355 SER A O 1
ATOM 2698 N N . ALA A 1 356 ? -0.392 -9.329 -24.137 1.00 90.88 356 ALA A N 1
ATOM 2699 C CA . ALA A 1 356 ? -1.640 -9.470 -23.403 1.00 90.88 356 ALA A CA 1
ATOM 2700 C C . ALA A 1 356 ? -1.476 -10.489 -22.272 1.00 90.88 356 ALA A C 1
ATOM 2702 O O . ALA A 1 356 ? -0.660 -11.406 -22.403 1.00 90.88 356 ALA A O 1
ATOM 2703 N N . PRO A 1 357 ? -2.266 -10.394 -21.192 1.00 88.44 357 PRO A N 1
ATOM 2704 C CA . PRO A 1 357 ? -2.283 -11.432 -20.174 1.00 88.44 357 PRO A CA 1
ATOM 2705 C C . PRO A 1 357 ? -2.841 -12.743 -20.756 1.00 88.44 357 PRO A C 1
ATOM 2707 O O . PRO A 1 357 ? -3.675 -12.724 -21.665 1.00 88.44 357 PRO A O 1
ATOM 2710 N N . ALA A 1 358 ? -2.402 -13.891 -20.231 1.00 83.44 358 ALA A N 1
ATOM 2711 C CA . ALA A 1 358 ? -2.962 -15.190 -20.620 1.00 83.44 358 ALA A CA 1
ATOM 2712 C C . ALA A 1 358 ? -4.446 -15.340 -20.217 1.00 83.44 358 ALA A C 1
ATOM 2714 O O . ALA A 1 358 ? -5.205 -16.024 -20.900 1.00 83.44 358 ALA A O 1
ATOM 2715 N N . SER A 1 359 ? -4.859 -14.668 -19.135 1.00 78.88 359 SER A N 1
ATOM 2716 C CA . SER A 1 359 ? -6.247 -14.551 -18.671 1.00 78.88 359 SER A CA 1
ATOM 2717 C C . SER A 1 359 ? -6.684 -13.086 -18.707 1.00 78.88 359 SER A C 1
ATOM 2719 O O . SER A 1 359 ? -5.946 -12.217 -18.258 1.00 78.88 359 SER A O 1
ATOM 2721 N N . GLU A 1 360 ? -7.892 -12.783 -19.190 1.00 69.25 360 GLU A N 1
ATOM 2722 C CA . GLU A 1 360 ? -8.412 -11.401 -19.255 1.00 69.25 360 GLU A CA 1
ATOM 2723 C C . GLU A 1 360 ? -8.904 -10.842 -17.903 1.00 69.25 360 GLU A C 1
ATOM 2725 O O . GLU A 1 360 ? -9.503 -9.767 -17.843 1.00 69.25 360 GLU A O 1
ATOM 2730 N N . THR A 1 361 ? -8.663 -11.550 -16.803 1.00 69.12 361 THR A N 1
ATOM 2731 C CA . THR A 1 361 ? -9.032 -11.110 -15.456 1.00 69.12 361 THR A CA 1
ATOM 2732 C C . THR A 1 361 ? -8.120 -9.984 -14.976 1.00 69.12 361 THR A C 1
ATOM 2734 O O . THR A 1 361 ? -6.904 -10.155 -14.911 1.00 69.12 361 THR A O 1
ATOM 2737 N N . GLN A 1 362 ? -8.712 -8.849 -14.591 1.00 73.19 362 GLN A N 1
ATOM 2738 C CA . GLN A 1 362 ? -7.991 -7.799 -13.873 1.00 73.19 362 GLN A CA 1
ATOM 2739 C C . GLN A 1 362 ? -7.416 -8.358 -12.571 1.00 73.19 362 GLN A C 1
ATOM 2741 O O . GLN A 1 362 ? -8.103 -9.072 -11.839 1.00 73.19 362 GLN A O 1
ATOM 2746 N N . VAL A 1 363 ? -6.162 -8.016 -12.283 1.00 82.94 363 VAL A N 1
ATOM 2747 C CA . VAL A 1 363 ? -5.484 -8.495 -11.080 1.00 82.94 363 VAL A CA 1
ATOM 2748 C C . VAL A 1 363 ? -5.916 -7.634 -9.898 1.00 82.94 363 VAL A C 1
ATOM 2750 O O . VAL A 1 363 ? -5.458 -6.503 -9.719 1.00 82.94 363 VAL A O 1
ATOM 2753 N N . VAL A 1 364 ? -6.847 -8.171 -9.115 1.00 90.38 364 VAL A N 1
ATOM 2754 C CA . VAL A 1 364 ? -7.223 -7.612 -7.818 1.00 90.38 364 VAL A CA 1
ATOM 2755 C C . VAL A 1 364 ? -6.087 -7.890 -6.840 1.00 90.38 364 VAL A C 1
ATOM 2757 O O . VAL A 1 364 ? -5.587 -9.006 -6.783 1.00 90.38 364 VAL A O 1
ATOM 2760 N N . ILE A 1 365 ? -5.660 -6.872 -6.099 1.00 93.12 365 ILE A N 1
ATOM 2761 C CA . ILE A 1 365 ? -4.552 -6.959 -5.141 1.00 93.12 365 ILE A CA 1
ATOM 2762 C C . ILE A 1 365 ? -5.073 -7.334 -3.759 1.00 93.12 365 ILE A C 1
ATOM 2764 O O . ILE A 1 365 ? -4.592 -8.277 -3.135 1.00 93.12 365 ILE A O 1
ATOM 2768 N N . ALA A 1 366 ? -6.079 -6.598 -3.298 1.00 93.31 366 ALA A N 1
ATOM 2769 C CA . ALA A 1 366 ? -6.692 -6.791 -1.996 1.00 93.31 366 ALA A CA 1
ATOM 2770 C C . ALA A 1 366 ? -8.185 -6.467 -2.059 1.00 93.31 366 ALA A C 1
ATOM 2772 O O . ALA A 1 366 ? -8.589 -5.581 -2.818 1.00 93.31 366 ALA A O 1
ATOM 2773 N N . GLU A 1 367 ? -8.975 -7.147 -1.235 1.00 93.12 367 GLU A N 1
ATOM 2774 C CA . GLU A 1 367 ? -10.409 -6.930 -1.053 1.00 93.12 367 GLU A CA 1
ATOM 2775 C C . GLU A 1 367 ? -10.750 -6.809 0.434 1.00 93.12 367 GLU A C 1
ATOM 2777 O O . GLU A 1 367 ? -10.115 -7.426 1.289 1.00 93.12 367 GLU A O 1
ATOM 2782 N N . TRP A 1 368 ? -11.754 -6.001 0.757 1.00 92.38 368 TRP A N 1
ATOM 2783 C CA . TRP A 1 368 ? -12.244 -5.833 2.122 1.00 92.38 368 TRP A CA 1
ATOM 2784 C C . TRP A 1 368 ? -13.718 -5.433 2.141 1.00 92.38 368 TRP A C 1
ATOM 2786 O O . TRP A 1 368 ? -14.298 -5.019 1.134 1.00 92.38 368 TRP A O 1
ATOM 2796 N N . ASP A 1 369 ? -14.326 -5.531 3.321 1.00 87.94 369 ASP A N 1
ATOM 2797 C CA . ASP A 1 369 ? -15.659 -4.998 3.573 1.00 87.94 369 ASP A CA 1
ATOM 2798 C C . ASP A 1 369 ? -15.574 -3.474 3.788 1.00 87.94 369 ASP A C 1
ATOM 2800 O O . ASP A 1 369 ? -14.937 -3.018 4.744 1.00 87.94 369 ASP A O 1
ATOM 2804 N N . PRO A 1 370 ? -16.168 -2.647 2.910 1.00 85.88 370 PRO A N 1
ATOM 2805 C CA . PRO A 1 370 ? -16.088 -1.200 3.057 1.00 85.88 370 PRO A CA 1
ATOM 2806 C C . PRO A 1 370 ? -16.944 -0.683 4.225 1.00 85.88 370 PRO A C 1
ATOM 2808 O O . PRO A 1 370 ? -16.658 0.397 4.735 1.00 85.88 370 PRO A O 1
ATOM 2811 N N . TYR A 1 371 ? -17.916 -1.467 4.704 1.00 84.50 371 TYR A N 1
ATOM 2812 C CA . TYR A 1 371 ? -18.881 -1.054 5.723 1.00 84.50 371 TYR A CA 1
ATOM 2813 C C . TYR A 1 371 ? -18.511 -1.490 7.136 1.00 84.50 371 TYR A C 1
ATOM 2815 O O . TYR A 1 371 ? -19.146 -1.041 8.090 1.00 84.50 371 TYR A O 1
ATOM 2823 N N . SER A 1 372 ? -17.516 -2.361 7.302 1.00 86.62 372 SER A N 1
ATOM 2824 C CA . SER A 1 372 ? -17.141 -2.865 8.619 1.00 86.62 372 SER A CA 1
ATOM 2825 C C . SER A 1 372 ? -15.636 -3.037 8.795 1.00 86.62 372 SER A C 1
ATOM 2827 O O . SER A 1 372 ? -14.883 -3.226 7.842 1.00 86.62 372 SER A O 1
ATOM 2829 N N . GLU A 1 373 ? -15.187 -2.928 10.039 1.00 88.00 373 GLU A N 1
ATOM 2830 C CA . GLU A 1 373 ? -13.842 -3.279 10.477 1.00 88.00 373 GLU A CA 1
ATOM 2831 C C . GLU A 1 373 ? -13.903 -4.637 11.174 1.00 88.00 373 GLU A C 1
ATOM 2833 O O . GLU A 1 373 ? -14.533 -4.759 12.229 1.00 88.00 373 GLU A O 1
ATOM 2838 N N . PRO A 1 374 ? -13.304 -5.684 10.589 1.00 91.44 374 PRO A N 1
ATOM 2839 C CA . PRO A 1 374 ? -13.284 -6.989 11.220 1.00 91.44 374 PRO A CA 1
ATOM 2840 C C . PRO A 1 374 ? -12.241 -7.039 12.343 1.00 91.44 374 PRO A C 1
ATOM 2842 O O . PRO A 1 374 ? -11.120 -6.544 12.224 1.00 91.44 374 PRO A O 1
ATOM 2845 N N . ILE A 1 375 ? -12.612 -7.711 13.425 1.00 91.62 375 ILE A N 1
ATOM 2846 C CA . ILE A 1 375 ? -11.725 -8.145 14.498 1.00 91.62 375 ILE A CA 1
ATOM 2847 C C . ILE A 1 375 ? -11.443 -9.623 14.243 1.00 91.62 375 ILE A C 1
ATOM 2849 O O . ILE A 1 375 ? -12.367 -10.435 14.270 1.00 91.62 375 ILE A O 1
ATOM 2853 N N . ILE A 1 376 ? -10.183 -9.964 13.977 1.00 92.81 376 ILE A N 1
ATOM 2854 C CA . ILE A 1 376 ? -9.752 -11.331 13.657 1.00 92.81 376 ILE A CA 1
ATOM 2855 C C . ILE A 1 376 ? -8.898 -11.930 14.777 1.00 92.81 376 ILE A C 1
ATOM 2857 O O . ILE A 1 376 ? -8.211 -11.205 15.501 1.00 92.81 376 ILE A O 1
ATOM 2861 N N . ALA A 1 377 ? -8.917 -13.256 14.898 1.00 91.75 377 ALA A N 1
ATOM 2862 C CA . ALA A 1 377 ? -8.047 -13.993 15.804 1.00 91.75 377 ALA A CA 1
ATOM 2863 C C . ALA A 1 377 ? -6.590 -13.957 15.311 1.00 91.75 377 ALA A C 1
ATOM 2865 O O . ALA A 1 377 ? -6.298 -14.290 14.163 1.00 91.75 377 ALA A O 1
ATOM 2866 N N . GLU A 1 378 ? -5.657 -13.577 16.182 1.00 88.50 378 GLU A N 1
ATOM 2867 C CA . GLU A 1 378 ? -4.225 -13.508 15.840 1.00 88.50 378 GLU A CA 1
ATOM 2868 C C . GLU A 1 378 ? -3.510 -14.852 16.056 1.00 88.50 378 GLU A C 1
ATOM 2870 O O . GLU A 1 378 ? -2.434 -15.080 15.509 1.00 88.50 378 GLU A O 1
ATOM 2875 N N . GLN A 1 379 ? -4.114 -15.758 16.830 1.00 90.94 379 GLN A N 1
ATOM 2876 C CA . GLN A 1 379 ? -3.622 -17.107 17.115 1.00 90.94 379 GLN A CA 1
ATOM 2877 C C . GLN A 1 379 ? -4.803 -18.083 17.241 1.00 90.94 379 GLN A C 1
ATOM 2879 O O . GLN A 1 379 ? -5.950 -17.662 17.381 1.00 90.94 379 GLN A O 1
ATOM 2884 N N . ALA A 1 380 ? -4.522 -19.387 17.205 1.00 91.94 380 ALA A N 1
ATOM 2885 C CA . ALA A 1 380 ? -5.517 -20.409 17.519 1.00 91.94 380 ALA A CA 1
ATOM 2886 C C . ALA A 1 380 ? -5.695 -20.559 19.041 1.00 91.94 380 ALA A C 1
ATOM 2888 O O . ALA A 1 380 ? -4.732 -20.428 19.805 1.00 91.94 380 ALA A O 1
ATOM 2889 N N . GLY A 1 381 ? -6.920 -20.835 19.484 1.00 93.25 381 GLY A N 1
ATOM 2890 C CA . GLY A 1 381 ? -7.216 -21.014 20.903 1.00 93.25 381 GLY A CA 1
ATOM 2891 C C . GLY A 1 381 ? -8.703 -21.003 21.231 1.00 93.25 381 GLY A C 1
ATOM 2892 O O . GLY A 1 381 ? -9.556 -21.032 20.343 1.00 93.25 381 GLY A O 1
ATOM 2893 N N . THR A 1 382 ? -9.006 -20.943 22.526 1.00 94.31 382 THR A N 1
ATOM 2894 C CA . THR A 1 382 ? -10.379 -20.928 23.046 1.00 94.31 382 THR A CA 1
ATOM 2895 C C . THR A 1 382 ? -10.771 -19.522 23.477 1.00 94.31 382 THR A C 1
ATOM 2897 O O . THR A 1 382 ? -10.031 -18.845 24.198 1.00 94.31 382 THR A O 1
ATOM 2900 N N . LEU A 1 383 ? -11.953 -19.084 23.056 1.00 94.56 383 LEU A N 1
ATOM 2901 C CA . LEU A 1 383 ? -12.493 -17.778 23.400 1.00 94.56 383 LEU A CA 1
ATOM 2902 C C . LEU A 1 383 ? -13.215 -17.787 24.741 1.00 94.56 383 LEU A C 1
ATOM 2904 O O . LEU A 1 383 ? -13.861 -18.759 25.130 1.00 94.56 383 LEU A O 1
ATOM 2908 N N . LYS A 1 384 ? -13.157 -16.648 25.420 1.00 94.75 384 LYS A N 1
ATOM 2909 C CA . LYS A 1 384 ? -13.938 -16.355 26.609 1.00 94.75 384 LYS A CA 1
ATOM 2910 C C . LYS A 1 384 ? -14.436 -14.922 26.580 1.00 94.75 384 LYS A C 1
ATOM 2912 O O . LYS A 1 384 ? -13.676 -13.992 26.315 1.00 94.75 384 LYS A O 1
ATOM 2917 N N . PHE A 1 385 ? -15.704 -14.734 26.887 1.00 95.12 385 PHE A N 1
ATOM 2918 C CA . PHE A 1 385 ? -16.312 -13.418 26.966 1.00 95.12 385 PHE A CA 1
ATOM 2919 C C . PHE A 1 385 ? -16.051 -12.757 28.320 1.00 95.12 385 PHE A C 1
ATOM 2921 O O . PHE A 1 385 ? -16.137 -13.379 29.381 1.00 95.12 385 PHE A O 1
ATOM 2928 N N . GLU A 1 386 ? -15.748 -11.464 28.281 1.00 93.94 386 GLU A N 1
ATOM 2929 C CA . GLU A 1 386 ? -15.595 -10.605 29.449 1.00 93.94 386 GLU A CA 1
ATOM 2930 C C . GLU A 1 386 ? -16.555 -9.421 29.307 1.00 93.94 386 GLU A C 1
ATOM 2932 O O . GLU A 1 386 ? -16.574 -8.761 28.271 1.00 93.94 386 GLU A O 1
ATOM 2937 N N . ASP A 1 387 ? -17.383 -9.169 30.324 1.00 90.44 387 ASP A N 1
ATOM 2938 C CA . ASP A 1 387 ? -18.379 -8.084 30.345 1.00 90.44 387 ASP A CA 1
ATOM 2939 C C . ASP A 1 387 ? -19.387 -8.076 29.169 1.00 90.44 387 ASP A C 1
ATOM 2941 O O . ASP A 1 387 ? -20.040 -7.066 28.896 1.00 90.44 387 ASP A O 1
ATOM 2945 N N . ILE A 1 388 ? -19.580 -9.213 28.493 1.00 92.00 388 ILE A N 1
ATOM 2946 C CA . ILE A 1 388 ? -20.612 -9.417 27.464 1.00 92.00 388 ILE A CA 1
ATOM 2947 C C . ILE A 1 388 ? -21.822 -10.088 28.126 1.00 92.00 388 ILE A C 1
ATOM 2949 O O . ILE A 1 388 ? -21.816 -11.283 28.411 1.00 92.00 388 ILE A O 1
ATOM 2953 N N . ILE A 1 389 ? -22.852 -9.296 28.423 1.00 91.50 389 ILE A N 1
ATOM 2954 C CA . ILE A 1 389 ? -24.028 -9.690 29.201 1.00 91.50 389 ILE A CA 1
ATOM 2955 C C . ILE A 1 389 ? -25.282 -9.259 28.438 1.00 91.50 389 ILE A C 1
ATOM 2957 O O . ILE A 1 389 ? -25.521 -8.062 28.235 1.00 91.50 389 ILE A O 1
ATOM 2961 N N . SER A 1 390 ? -26.102 -10.234 28.046 1.00 88.75 390 SER A N 1
ATOM 2962 C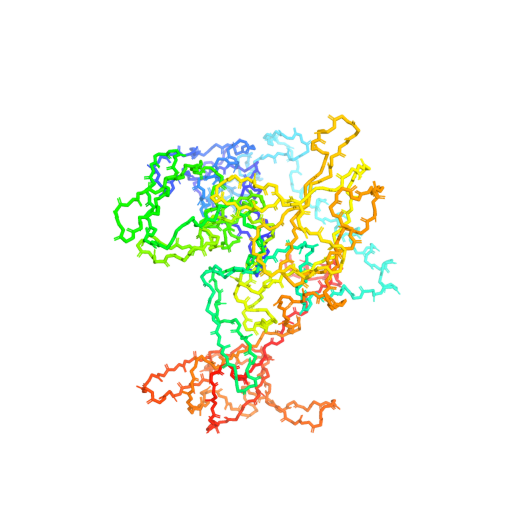 CA . SER A 1 390 ? -27.352 -10.004 27.315 1.00 88.75 390 SER A CA 1
ATOM 2963 C C . SER A 1 390 ? -28.307 -9.088 28.082 1.00 88.75 390 SER A C 1
ATOM 2965 O O . SER A 1 390 ? -28.564 -9.281 29.270 1.00 88.75 390 SER A O 1
ATOM 2967 N N . GLY A 1 391 ? -28.829 -8.072 27.397 1.00 84.88 391 GLY A N 1
ATOM 2968 C CA . GLY A 1 391 ? -29.731 -7.062 27.952 1.00 84.88 391 GLY A CA 1
ATOM 2969 C C . GLY A 1 391 ? -29.039 -5.917 28.700 1.00 84.88 391 GLY A C 1
ATOM 2970 O O . GLY A 1 391 ? -29.695 -4.917 28.984 1.00 84.88 391 GLY A O 1
ATOM 2971 N N . ILE A 1 392 ? -27.735 -6.023 28.992 1.00 89.06 392 ILE A N 1
ATOM 2972 C CA . ILE A 1 392 ? -26.946 -4.945 29.613 1.00 89.06 392 ILE A CA 1
ATOM 2973 C C . ILE A 1 392 ? -25.954 -4.373 28.603 1.00 89.06 392 ILE A C 1
ATOM 2975 O O . ILE A 1 392 ? -26.037 -3.195 28.257 1.00 89.06 392 ILE A O 1
ATOM 2979 N N . THR A 1 393 ? -25.022 -5.194 28.120 1.00 89.81 393 THR A N 1
ATOM 2980 C CA . THR A 1 393 ? -23.947 -4.747 27.221 1.00 89.81 393 THR A CA 1
ATOM 2981 C C . THR A 1 393 ? -24.167 -5.181 25.777 1.00 89.81 393 THR A C 1
ATOM 2983 O O . THR A 1 393 ? -23.721 -4.477 24.873 1.00 89.81 393 THR A O 1
ATOM 2986 N N . VAL A 1 394 ? -24.914 -6.267 25.549 1.00 92.81 394 VAL A N 1
ATOM 2987 C CA . VAL A 1 394 ? -25.288 -6.745 24.208 1.00 92.81 394 VAL A CA 1
ATOM 2988 C C . VAL A 1 394 ? -26.789 -6.977 24.067 1.00 92.81 394 VAL A C 1
ATOM 2990 O O . VAL A 1 394 ? -27.480 -7.275 25.045 1.00 92.81 394 VAL A O 1
ATOM 2993 N N . ALA A 1 395 ? -27.282 -6.872 22.838 1.00 91.44 395 ALA A N 1
ATOM 2994 C CA . ALA A 1 395 ? -28.639 -7.204 22.432 1.00 91.44 395 ALA A CA 1
ATOM 2995 C C . ALA A 1 395 ? -28.619 -8.227 21.287 1.00 91.44 395 ALA A C 1
ATOM 2997 O O . ALA A 1 395 ? -27.663 -8.301 20.519 1.00 91.44 395 ALA A O 1
ATOM 2998 N N . GLU A 1 396 ? -29.678 -9.025 21.177 1.00 89.00 396 GLU A N 1
ATOM 2999 C CA . GLU A 1 396 ? -29.868 -9.907 20.027 1.00 89.00 396 GLU A CA 1
ATOM 3000 C C . GLU A 1 396 ? -30.356 -9.088 18.830 1.00 89.00 396 GLU A C 1
ATOM 3002 O O . GLU A 1 396 ? -31.403 -8.439 18.890 1.00 89.00 396 GLU A O 1
ATOM 3007 N N . GLN A 1 397 ? -29.594 -9.131 17.744 1.00 82.00 397 GLN A N 1
ATOM 3008 C CA . GLN A 1 397 ? -29.948 -8.558 16.459 1.00 82.00 397 GLN A CA 1
ATOM 3009 C C . GLN A 1 397 ? -30.294 -9.689 15.497 1.00 82.00 397 GLN A C 1
ATOM 3011 O O . GLN A 1 397 ? -29.514 -10.620 15.288 1.00 82.00 397 GLN A O 1
ATOM 3016 N N . PHE A 1 398 ? -31.485 -9.604 14.917 1.00 79.44 398 PHE A N 1
ATOM 3017 C CA . PHE A 1 398 ? -31.917 -10.522 13.879 1.00 79.44 398 PHE A CA 1
ATOM 3018 C C . PHE A 1 398 ? -31.481 -9.986 12.516 1.00 79.44 398 PHE A C 1
ATOM 3020 O O . PHE A 1 398 ? -31.829 -8.862 12.148 1.00 79.44 398 PHE A O 1
ATOM 3027 N N . ASP A 1 399 ? -30.716 -10.781 11.778 1.00 71.25 399 ASP A N 1
ATOM 3028 C CA . ASP A 1 399 ? -30.321 -10.472 10.410 1.00 71.25 399 ASP A CA 1
ATOM 3029 C C . ASP A 1 399 ? -31.425 -10.955 9.457 1.00 71.25 399 ASP A C 1
ATOM 3031 O O . ASP A 1 399 ? -31.600 -12.153 9.232 1.00 71.25 399 ASP A O 1
ATOM 3035 N N . GLU A 1 400 ? -32.196 -10.018 8.898 1.00 66.56 400 GLU A N 1
ATOM 3036 C CA . GLU A 1 400 ? -33.325 -10.322 8.006 1.00 66.56 400 GLU A CA 1
ATOM 3037 C C . GLU A 1 400 ? -32.908 -11.036 6.709 1.00 66.56 400 GLU A C 1
ATOM 3039 O O . GLU A 1 400 ? -33.747 -11.663 6.060 1.00 66.56 400 GLU A O 1
ATOM 3044 N N . VAL A 1 401 ? -31.631 -10.948 6.317 1.00 70.81 401 VAL A N 1
ATOM 3045 C CA . VAL A 1 401 ? -31.124 -11.534 5.069 1.00 70.81 401 VAL A CA 1
ATOM 3046 C C . VAL A 1 401 ? -30.707 -12.985 5.277 1.00 70.81 401 VAL A C 1
ATOM 3048 O O . VAL A 1 401 ? -31.028 -13.841 4.452 1.00 70.81 401 VAL A O 1
ATOM 3051 N N . THR A 1 402 ? -29.984 -13.267 6.362 1.00 70.38 402 THR A N 1
ATOM 3052 C CA . THR A 1 402 ? -29.480 -14.620 6.656 1.00 70.38 402 THR A CA 1
ATOM 3053 C C . THR A 1 402 ? -30.453 -15.448 7.494 1.00 70.38 402 THR A C 1
ATOM 3055 O O . THR A 1 402 ? -30.426 -16.674 7.419 1.00 70.38 402 THR A O 1
ATOM 3058 N N . GLY A 1 403 ? -31.352 -14.799 8.241 1.00 75.88 403 GLY A N 1
ATOM 3059 C CA . GLY A 1 403 ? -32.251 -15.447 9.196 1.00 75.88 403 GLY A CA 1
ATOM 3060 C C . GLY A 1 403 ? -31.570 -15.844 10.510 1.00 75.88 403 GLY A C 1
ATOM 3061 O O . GLY A 1 403 ? -32.192 -16.520 11.331 1.00 75.88 403 GLY A O 1
ATOM 3062 N N . ASP A 1 404 ? -30.315 -15.434 10.709 1.00 79.00 404 ASP A N 1
ATOM 3063 C CA . ASP A 1 404 ? -29.535 -15.728 11.905 1.00 79.00 404 ASP A CA 1
ATOM 3064 C C . ASP A 1 404 ? -29.705 -14.633 12.966 1.00 79.00 404 ASP A C 1
ATOM 3066 O O . ASP A 1 404 ? -29.750 -13.436 12.671 1.00 79.00 404 ASP A O 1
ATOM 3070 N N . THR A 1 405 ? -29.728 -15.044 14.233 1.00 83.12 405 THR A N 1
ATOM 3071 C CA . THR A 1 405 ? -29.640 -14.125 15.373 1.00 83.12 405 THR A CA 1
ATOM 3072 C C . THR A 1 405 ? -28.182 -13.985 15.795 1.00 83.12 405 THR A C 1
ATOM 3074 O O . THR A 1 405 ? -27.529 -14.980 16.123 1.00 83.12 405 THR A O 1
ATOM 3077 N N . ARG A 1 406 ? -27.669 -12.754 15.822 1.00 88.56 406 ARG A N 1
ATOM 3078 C CA . ARG A 1 406 ? -26.321 -12.423 16.309 1.00 88.56 406 ARG A CA 1
ATOM 3079 C C . ARG A 1 406 ? -26.394 -11.503 17.521 1.00 88.56 406 ARG A C 1
ATOM 3081 O O . ARG A 1 406 ? -27.408 -10.857 17.761 1.00 88.56 406 ARG A O 1
ATOM 3088 N N . LEU A 1 407 ? -25.317 -11.453 18.299 1.00 91.62 407 LEU A N 1
ATOM 3089 C CA . LEU A 1 407 ? -25.190 -10.503 19.403 1.00 91.62 407 LEU A CA 1
ATOM 3090 C C . LEU A 1 407 ? -24.548 -9.212 18.887 1.00 91.62 407 LEU A C 1
ATOM 3092 O O . LEU A 1 407 ? -23.479 -9.256 18.282 1.00 91.62 407 LEU A O 1
ATOM 3096 N N . GLU A 1 408 ? -25.181 -8.076 19.151 1.00 92.94 408 GLU A N 1
ATOM 3097 C CA . GLU A 1 408 ? -24.671 -6.736 18.850 1.00 92.94 408 GLU A CA 1
ATOM 3098 C C . GLU A 1 408 ? -24.409 -5.985 20.158 1.00 92.94 408 GLU A C 1
ATOM 3100 O O . GLU A 1 408 ? -25.217 -6.029 21.089 1.00 92.94 408 GLU A O 1
ATOM 3105 N N . LEU A 1 409 ? -23.284 -5.275 20.244 1.00 92.44 409 LEU A N 1
ATOM 3106 C CA . LEU A 1 409 ? -23.000 -4.394 21.371 1.00 92.44 409 LEU A CA 1
ATOM 3107 C C . LEU A 1 409 ? -23.911 -3.169 21.364 1.00 92.44 409 LEU A C 1
ATOM 3109 O O . LEU A 1 409 ? -24.033 -2.454 20.367 1.00 92.44 409 LEU A O 1
ATOM 3113 N N . ASN A 1 410 ? -24.483 -2.877 22.529 1.00 89.19 410 ASN A N 1
ATOM 3114 C CA . ASN A 1 410 ? -25.326 -1.707 22.722 1.00 89.19 410 ASN A CA 1
ATOM 3115 C C . ASN A 1 410 ? -24.553 -0.413 22.428 1.00 89.19 410 ASN A C 1
ATOM 3117 O O . ASN A 1 410 ? -23.353 -0.305 22.669 1.00 89.19 410 ASN A O 1
ATOM 3121 N N . GLU A 1 411 ? -25.266 0.607 21.950 1.00 86.31 411 GLU A N 1
ATOM 3122 C CA . GLU A 1 411 ? -24.682 1.927 21.672 1.00 86.31 411 GLU A CA 1
ATOM 3123 C C . GLU A 1 411 ? -24.195 2.627 22.945 1.00 86.31 411 GLU A C 1
ATOM 3125 O O . GLU A 1 411 ? -23.158 3.285 22.956 1.00 86.31 411 GLU A O 1
ATOM 3130 N N . TYR A 1 412 ? -24.943 2.445 24.033 1.00 85.25 412 TYR A N 1
ATOM 3131 C CA . TYR A 1 412 ? -24.640 3.003 25.341 1.00 85.25 412 TYR A CA 1
ATOM 3132 C C . TYR A 1 412 ? -24.340 1.870 26.314 1.00 85.25 412 TYR A C 1
ATOM 3134 O O . TYR A 1 412 ? -25.248 1.223 26.836 1.00 85.25 412 TYR A O 1
ATOM 3142 N N . ILE A 1 413 ? -23.052 1.646 26.562 1.00 86.75 413 ILE A N 1
ATOM 3143 C CA . ILE A 1 413 ? -22.570 0.667 27.535 1.00 86.75 413 ILE A CA 1
ATOM 3144 C C . ILE A 1 413 ? -22.234 1.412 28.836 1.00 86.75 413 ILE A C 1
ATOM 3146 O O . ILE A 1 413 ? -21.511 2.413 28.793 1.00 86.75 413 ILE A O 1
ATOM 3150 N N . PRO A 1 414 ? -22.749 0.982 30.005 1.00 87.50 414 PRO A N 1
ATOM 3151 C CA . PRO A 1 414 ? -22.404 1.615 31.273 1.00 87.50 414 PRO A CA 1
ATOM 3152 C C . PRO A 1 414 ? -20.894 1.551 31.529 1.00 87.50 414 PRO A C 1
ATOM 3154 O O . PRO A 1 414 ? -20.290 0.495 31.381 1.00 87.50 414 PRO A O 1
ATOM 3157 N N . ALA A 1 415 ? -20.298 2.650 32.004 1.00 85.81 415 ALA A N 1
ATOM 3158 C CA . ALA A 1 415 ? -18.844 2.779 32.185 1.00 85.81 415 ALA A CA 1
ATOM 3159 C C . ALA A 1 415 ? -18.203 1.753 33.147 1.00 85.81 415 ALA A C 1
ATOM 3161 O O . ALA A 1 415 ? -16.980 1.633 33.192 1.00 85.81 415 ALA A O 1
ATOM 3162 N N . ALA A 1 416 ? -19.016 1.038 33.931 1.00 89.12 416 ALA A N 1
ATOM 3163 C CA . ALA A 1 416 ? -18.568 -0.054 34.790 1.00 89.12 416 ALA A CA 1
ATOM 3164 C C . ALA A 1 416 ? -18.154 -1.313 34.007 1.00 89.12 416 ALA A C 1
ATOM 3166 O O . ALA A 1 416 ? -17.379 -2.103 34.535 1.00 89.12 416 ALA A O 1
ATOM 3167 N N . TYR A 1 417 ? -18.651 -1.485 32.779 1.00 89.31 417 TYR A N 1
ATOM 3168 C CA . TYR A 1 417 ? -18.402 -2.652 31.938 1.00 89.31 417 TYR A CA 1
ATOM 3169 C C . TYR A 1 417 ? -17.460 -2.301 30.789 1.00 89.31 417 TYR A C 1
ATOM 3171 O O . TYR A 1 417 ? -17.601 -1.254 30.153 1.00 89.31 417 TYR A O 1
ATOM 3179 N N . LYS A 1 418 ? -16.508 -3.191 30.503 1.00 91.25 418 LYS A N 1
ATOM 3180 C CA . LYS A 1 418 ? -15.576 -3.071 29.376 1.00 91.25 418 LYS A CA 1
ATOM 3181 C C . LYS A 1 418 ? -15.630 -4.350 28.542 1.00 91.25 418 LYS A C 1
ATOM 3183 O O . LYS A 1 418 ? -14.763 -5.206 28.718 1.00 91.25 418 LYS A O 1
ATOM 3188 N N . PRO A 1 419 ? -16.644 -4.492 27.667 1.00 92.88 419 PRO A N 1
ATOM 3189 C CA . PRO A 1 419 ? -16.838 -5.714 26.904 1.00 92.88 419 PRO A CA 1
ATOM 3190 C C . PRO A 1 419 ? -15.600 -6.033 26.065 1.00 92.88 419 PRO A C 1
ATOM 3192 O O . PRO A 1 419 ? -15.090 -5.191 25.318 1.00 92.88 419 PRO A O 1
ATOM 3195 N N . ALA A 1 420 ? -15.110 -7.257 26.216 1.00 93.44 420 ALA A N 1
ATOM 3196 C CA . ALA A 1 420 ? -13.932 -7.744 25.526 1.00 93.44 420 ALA A CA 1
ATOM 3197 C C . ALA A 1 420 ? -14.042 -9.246 25.245 1.00 93.44 420 ALA A C 1
ATOM 3199 O O . ALA A 1 420 ? -14.675 -10.000 25.987 1.00 93.44 420 ALA A O 1
ATOM 3200 N N . ILE A 1 421 ? -13.378 -9.681 24.178 1.00 94.06 421 ILE A N 1
ATOM 3201 C CA . ILE A 1 421 ? -13.159 -11.093 23.877 1.00 94.06 421 ILE A CA 1
ATOM 3202 C C . ILE A 1 421 ? -11.748 -11.446 24.333 1.00 94.06 421 ILE A C 1
ATOM 3204 O O . ILE A 1 421 ? -10.776 -10.800 23.943 1.00 94.06 421 ILE A O 1
ATOM 3208 N N . ILE A 1 422 ? -11.636 -12.476 25.158 1.00 94.19 422 ILE A N 1
ATOM 3209 C CA . ILE A 1 422 ? -10.371 -13.023 25.628 1.00 94.19 422 ILE A CA 1
ATOM 3210 C C . ILE A 1 422 ? -10.081 -14.294 24.837 1.00 94.19 422 ILE A C 1
ATOM 3212 O O . ILE A 1 422 ? -10.900 -15.204 24.823 1.00 94.19 422 ILE A O 1
ATOM 3216 N N . LEU A 1 423 ? -8.922 -14.374 24.197 1.00 92.56 423 LEU A N 1
ATOM 3217 C CA . LEU A 1 423 ? -8.445 -15.570 23.513 1.00 92.56 423 LEU A CA 1
ATOM 3218 C C . LEU A 1 423 ? -7.344 -16.208 24.360 1.00 92.56 423 LEU A C 1
ATOM 3220 O O . LEU A 1 423 ? -6.280 -15.617 24.553 1.00 92.56 423 LEU A O 1
ATOM 3224 N N . ALA A 1 424 ? -7.613 -17.406 24.872 1.00 92.50 424 ALA A N 1
ATOM 3225 C CA . ALA A 1 424 ? -6.626 -18.242 25.536 1.00 92.50 424 ALA A CA 1
ATOM 3226 C C . ALA A 1 424 ? -5.969 -19.148 24.491 1.00 92.50 424 ALA A C 1
ATOM 3228 O O . ALA A 1 424 ? -6.603 -20.055 23.951 1.00 92.50 424 ALA A O 1
ATOM 3229 N N . THR A 1 425 ? -4.708 -18.868 24.187 1.00 90.00 425 THR A N 1
ATOM 3230 C CA . THR A 1 425 ? -3.939 -19.614 23.186 1.00 90.00 425 THR A CA 1
ATOM 3231 C C . THR A 1 425 ? -3.416 -20.931 23.759 1.00 90.00 425 THR A C 1
ATOM 3233 O O . THR A 1 425 ? -3.236 -21.076 24.972 1.00 90.00 425 THR A O 1
ATOM 3236 N N . GLU A 1 426 ? -3.104 -21.889 22.887 1.00 82.06 426 GLU A N 1
ATOM 3237 C CA . GLU A 1 426 ? -2.491 -23.166 23.293 1.00 82.06 426 GLU A CA 1
ATOM 3238 C C . GLU A 1 426 ? -1.109 -22.986 23.948 1.00 82.06 426 GLU A C 1
ATOM 3240 O O . GLU A 1 426 ? -0.676 -23.821 24.743 1.00 82.06 426 GLU A O 1
ATOM 3245 N N . SER A 1 427 ? -0.422 -21.877 23.653 1.00 80.88 427 SER A N 1
ATOM 3246 C CA . SER A 1 427 ? 0.881 -21.524 24.229 1.00 80.88 427 SER A CA 1
ATOM 3247 C C . SER A 1 427 ? 0.786 -20.970 25.660 1.00 80.88 427 SER A C 1
ATOM 3249 O O . SER A 1 427 ? 1.811 -20.792 26.321 1.00 80.88 427 SER A O 1
ATOM 3251 N N . GLY A 1 428 ? -0.432 -20.721 26.161 1.00 81.56 428 GLY A N 1
ATOM 3252 C CA . GLY A 1 428 ? -0.691 -20.114 27.468 1.00 81.56 428 GLY A CA 1
ATOM 3253 C C . GLY A 1 428 ? -0.688 -18.581 27.466 1.00 81.56 428 GLY A C 1
ATOM 3254 O O . GLY A 1 428 ? -0.854 -17.976 28.526 1.00 81.56 428 GLY A O 1
ATOM 3255 N N . GLU A 1 429 ? -0.521 -17.941 26.305 1.00 87.81 429 GLU A N 1
ATOM 3256 C CA . GLU A 1 429 ? -0.697 -16.497 26.138 1.00 87.81 429 GLU A CA 1
ATOM 3257 C C . GLU A 1 429 ? -2.190 -16.132 26.116 1.00 87.81 429 GLU A C 1
ATOM 3259 O O . GLU A 1 429 ? -3.016 -16.852 25.545 1.00 87.81 429 GLU A O 1
ATOM 3264 N N . ILE A 1 430 ? -2.539 -15.005 26.743 1.00 89.56 430 ILE A N 1
ATOM 3265 C CA . ILE A 1 430 ? -3.907 -14.487 26.791 1.00 89.56 430 ILE A CA 1
ATOM 3266 C C . ILE A 1 430 ? -3.958 -13.181 26.002 1.00 89.56 430 ILE A C 1
ATOM 3268 O O . ILE A 1 430 ? -3.375 -12.177 26.415 1.00 89.56 430 ILE A O 1
ATOM 3272 N N . LEU A 1 431 ? -4.691 -13.191 24.892 1.00 88.62 431 LEU A N 1
ATOM 3273 C CA . LEU A 1 431 ? -4.929 -12.016 24.058 1.00 88.62 431 LEU A CA 1
ATOM 3274 C C . LEU A 1 431 ? -6.296 -11.418 24.397 1.00 88.62 431 LEU A C 1
ATOM 3276 O O . LEU A 1 431 ? -7.267 -12.143 24.602 1.00 88.62 431 LEU A O 1
ATOM 3280 N N . ARG A 1 432 ? -6.382 -10.087 24.474 1.00 91.00 432 ARG A N 1
ATOM 3281 C CA . ARG A 1 432 ? -7.617 -9.365 24.812 1.00 91.00 432 ARG A CA 1
ATOM 3282 C C . ARG A 1 432 ? -8.009 -8.424 23.682 1.00 91.00 432 ARG A C 1
ATOM 3284 O O . ARG A 1 432 ? -7.299 -7.463 23.399 1.00 91.00 432 ARG A O 1
ATOM 3291 N N . TYR A 1 433 ? -9.174 -8.672 23.099 1.00 91.56 433 TYR A N 1
ATOM 3292 C CA . TYR A 1 433 ? -9.789 -7.859 22.058 1.00 91.56 433 TYR A CA 1
ATOM 3293 C C . TYR A 1 433 ? -10.898 -7.013 22.676 1.00 91.56 433 TYR A C 1
ATOM 3295 O O . TYR A 1 433 ? -11.982 -7.512 22.973 1.00 91.56 433 TYR A O 1
ATOM 3303 N N . GLN A 1 434 ? -10.619 -5.734 22.912 1.00 90.75 434 GLN A N 1
ATOM 3304 C CA . GLN A 1 434 ? -11.637 -4.798 23.379 1.00 90.75 434 GLN A CA 1
ATOM 3305 C C . GLN A 1 434 ? -12.624 -4.497 22.247 1.00 90.75 434 GLN A C 1
ATOM 3307 O O . GLN A 1 434 ? -12.211 -4.335 21.100 1.00 90.75 434 GLN A O 1
ATOM 3312 N N . LEU A 1 435 ? -13.913 -4.439 22.578 1.00 91.19 435 LEU A N 1
ATOM 3313 C CA . LEU A 1 435 ? -14.977 -4.238 21.602 1.00 91.19 435 LEU A CA 1
ATOM 3314 C C . LEU A 1 435 ? -15.565 -2.832 21.709 1.00 91.19 435 LEU A C 1
ATOM 3316 O O . LEU A 1 435 ? -15.820 -2.336 22.810 1.00 91.19 435 LEU A O 1
ATOM 3320 N N . ASP A 1 436 ? -15.826 -2.224 20.556 1.00 88.88 436 ASP A N 1
ATOM 3321 C CA . ASP A 1 436 ? -16.480 -0.923 20.465 1.00 88.88 436 ASP A CA 1
ATOM 3322 C C . ASP A 1 436 ? -18.015 -1.071 20.430 1.00 88.88 436 ASP A C 1
ATOM 3324 O O . ASP A 1 436 ? -18.536 -2.125 20.045 1.00 88.88 436 ASP A O 1
ATOM 3328 N N . PRO A 1 437 ? -18.789 -0.039 20.807 1.00 88.06 437 PRO A N 1
ATOM 3329 C CA . PRO A 1 437 ? -20.242 -0.041 20.633 1.00 88.06 437 PRO A CA 1
ATOM 3330 C C . PRO A 1 437 ? -20.650 -0.367 19.187 1.00 88.06 437 PRO A C 1
ATOM 3332 O O . PRO A 1 437 ? -19.921 -0.033 18.256 1.00 88.06 437 PRO A O 1
ATOM 3335 N N . LYS A 1 438 ? -21.823 -0.986 18.989 1.00 90.12 438 LYS A N 1
ATOM 3336 C CA . LYS A 1 438 ? -22.330 -1.472 17.682 1.00 90.12 438 LYS A CA 1
ATOM 3337 C C . LYS A 1 438 ? -21.555 -2.632 17.055 1.00 90.12 438 LYS A C 1
ATOM 3339 O O . LYS A 1 438 ? -21.911 -3.079 15.969 1.00 90.12 438 LYS A O 1
ATOM 3344 N N . THR A 1 439 ? -20.516 -3.144 17.709 1.00 91.50 439 THR A N 1
ATOM 3345 C CA . THR A 1 439 ? -19.796 -4.324 17.223 1.00 91.50 439 THR A CA 1
ATOM 3346 C C . THR A 1 439 ? -20.709 -5.550 17.216 1.00 91.50 439 THR A C 1
ATOM 3348 O O . THR A 1 439 ? -21.331 -5.870 18.228 1.00 91.50 439 THR A O 1
ATOM 3351 N N . ILE A 1 440 ? -20.766 -6.251 16.084 1.00 92.56 440 ILE A N 1
ATOM 3352 C CA . ILE A 1 440 ? -21.534 -7.486 15.897 1.00 92.56 440 ILE A CA 1
ATOM 3353 C C . ILE A 1 440 ? -20.600 -8.679 16.108 1.00 92.56 440 ILE A C 1
ATOM 3355 O O . ILE A 1 440 ? -19.549 -8.770 15.472 1.00 92.56 440 ILE A O 1
ATOM 3359 N N . LEU A 1 441 ? -20.984 -9.604 16.983 1.00 93.00 441 LEU A N 1
ATOM 3360 C CA . LEU A 1 441 ? -20.225 -10.813 17.300 1.00 93.00 441 LEU A CA 1
ATOM 3361 C C . LEU A 1 441 ? -20.554 -11.947 16.319 1.00 93.00 441 LEU A C 1
ATOM 3363 O O . LEU A 1 441 ? -21.724 -12.227 16.051 1.00 93.00 441 LEU A O 1
ATOM 3367 N N . PHE A 1 442 ? -19.515 -12.619 15.817 1.00 91.50 442 PHE A N 1
ATOM 3368 C CA . PHE A 1 442 ? -19.618 -13.777 14.913 1.00 91.50 442 PHE A CA 1
ATOM 3369 C C . PHE A 1 442 ? -19.282 -15.109 15.600 1.00 91.50 442 PHE A C 1
ATOM 3371 O O . PHE A 1 442 ? -19.419 -16.168 14.995 1.00 91.50 442 PHE A O 1
ATOM 3378 N N . VAL A 1 443 ? -18.892 -15.051 16.872 1.00 92.19 443 VAL A N 1
ATOM 3379 C CA . VAL A 1 443 ? -18.471 -16.182 17.708 1.00 92.19 443 VAL A CA 1
ATOM 3380 C C . VAL A 1 443 ? -19.292 -16.238 18.995 1.00 92.19 443 VAL A C 1
ATOM 3382 O O . VAL A 1 443 ? -19.963 -15.267 19.360 1.00 92.19 443 VAL A O 1
ATOM 3385 N N . LYS A 1 444 ? -19.239 -17.372 19.691 1.00 92.38 444 LYS A N 1
ATOM 3386 C CA . LYS A 1 444 ? -19.877 -17.608 20.992 1.00 92.38 444 LYS A CA 1
ATOM 3387 C C . LYS A 1 444 ? -18.831 -17.793 22.093 1.00 92.38 444 LYS A C 1
ATOM 3389 O O . LYS A 1 444 ? -17.653 -18.036 21.838 1.00 92.38 444 LYS A O 1
ATOM 3394 N N . ASP A 1 445 ? -19.281 -17.666 23.339 1.00 92.69 445 ASP A N 1
ATOM 3395 C CA . ASP A 1 445 ? -18.439 -17.914 24.510 1.00 92.69 445 ASP A CA 1
ATOM 3396 C C . ASP A 1 445 ? -18.013 -19.390 24.562 1.00 92.69 445 ASP A C 1
ATOM 3398 O O . ASP A 1 445 ? -18.860 -20.284 24.491 1.00 92.69 445 ASP A O 1
ATOM 3402 N N . GLY A 1 446 ? -16.708 -19.642 24.687 1.00 91.81 446 GLY A N 1
ATOM 3403 C CA . GLY A 1 446 ? -16.127 -20.986 24.680 1.00 91.81 446 GLY A CA 1
ATOM 3404 C C . GLY A 1 446 ? -15.804 -21.564 23.298 1.00 91.81 446 GLY A C 1
ATOM 3405 O O . GLY A 1 446 ? -15.333 -22.699 23.242 1.00 91.81 446 GLY A O 1
ATOM 3406 N N . ASP A 1 447 ? -16.029 -20.829 22.204 1.00 93.19 447 ASP A N 1
ATOM 3407 C CA . ASP A 1 447 ? -15.704 -21.315 20.857 1.00 93.19 447 ASP A CA 1
ATOM 3408 C C . ASP A 1 447 ? -14.186 -21.482 20.657 1.00 93.19 447 ASP A C 1
ATOM 3410 O O . ASP A 1 447 ? -13.374 -20.685 21.140 1.00 93.19 447 ASP A O 1
ATOM 3414 N N . GLU A 1 448 ? -13.802 -22.513 19.902 1.00 92.69 448 GLU A N 1
ATOM 3415 C CA . GLU A 1 448 ? -12.433 -22.712 19.419 1.00 92.69 448 GLU A CA 1
ATOM 3416 C C . GLU A 1 448 ? -12.253 -22.039 18.055 1.00 92.69 448 GLU A C 1
ATOM 3418 O O . GLU A 1 448 ? -12.967 -22.341 17.093 1.00 92.69 448 GLU A O 1
ATOM 3423 N N . VAL A 1 449 ? -11.264 -21.154 17.956 1.00 92.69 449 VAL A N 1
ATOM 3424 C CA . VAL A 1 449 ? -10.956 -20.404 16.733 1.00 92.69 449 VAL A CA 1
ATOM 3425 C C . VAL A 1 449 ? -9.562 -20.720 16.220 1.00 92.69 449 VAL A C 1
ATOM 3427 O O . VAL A 1 449 ? -8.651 -21.057 16.978 1.00 92.69 449 VAL A O 1
ATOM 3430 N N . SER A 1 450 ? -9.395 -20.613 14.907 1.00 91.81 450 SER A N 1
ATOM 3431 C CA . SER A 1 450 ? -8.102 -20.658 14.236 1.00 91.81 450 SER A CA 1
ATOM 3432 C C . SER A 1 450 ? -7.599 -19.256 13.911 1.00 91.81 450 SER A C 1
ATOM 3434 O O . SER A 1 450 ? -8.314 -18.262 14.017 1.00 91.81 450 SER A O 1
ATOM 3436 N N . ILE A 1 451 ? -6.330 -19.177 13.512 1.00 91.94 451 ILE A N 1
ATOM 3437 C CA . ILE A 1 451 ? -5.723 -17.923 13.079 1.00 91.94 451 ILE A CA 1
ATOM 3438 C C . ILE A 1 451 ? -6.511 -17.307 11.912 1.00 91.94 451 ILE A C 1
ATOM 3440 O O . ILE A 1 451 ? -6.921 -18.009 10.991 1.00 91.94 451 ILE A O 1
ATOM 3444 N N . ALA A 1 452 ? -6.699 -15.990 11.965 1.00 90.50 452 ALA A N 1
ATOM 3445 C CA . ALA A 1 452 ? -7.467 -15.181 11.020 1.00 90.50 452 ALA A CA 1
ATOM 3446 C C . ALA A 1 452 ? -8.990 -15.423 10.970 1.00 90.50 452 ALA A C 1
ATOM 3448 O O . ALA A 1 452 ? -9.658 -14.813 10.132 1.00 90.50 452 ALA A O 1
ATOM 3449 N N . ASP A 1 453 ? -9.564 -16.220 11.879 1.00 91.06 453 ASP A N 1
ATOM 3450 C CA . ASP A 1 453 ? -11.023 -16.317 12.010 1.00 91.06 453 ASP A CA 1
ATOM 3451 C C . ASP A 1 453 ? -11.620 -14.972 12.457 1.00 91.06 453 ASP A C 1
ATOM 3453 O O . ASP A 1 453 ? -11.073 -14.280 13.321 1.00 91.06 453 ASP A O 1
ATOM 3457 N N . ILE A 1 454 ? -12.763 -14.595 11.876 1.00 92.00 454 ILE A N 1
ATOM 3458 C CA . ILE A 1 454 ? -13.471 -13.355 12.217 1.00 92.00 454 ILE A CA 1
ATOM 3459 C C . ILE A 1 454 ? -14.207 -13.552 13.544 1.00 92.00 454 ILE A C 1
ATOM 3461 O O . ILE A 1 454 ? -15.166 -14.314 13.629 1.00 92.00 454 ILE A O 1
ATOM 3465 N N . LEU A 1 455 ? -13.788 -12.810 14.566 1.00 93.06 455 LEU A N 1
ATOM 3466 C CA . LEU A 1 455 ? -14.402 -12.804 15.893 1.00 93.06 455 LEU A CA 1
ATOM 3467 C C . LEU A 1 455 ? -15.624 -11.888 15.931 1.00 93.06 455 LEU A C 1
ATOM 3469 O O . LEU A 1 455 ? -16.687 -12.237 16.447 1.00 93.06 455 LEU A O 1
ATOM 3473 N N . ALA A 1 456 ? -15.463 -10.688 15.384 1.00 92.38 456 ALA A N 1
ATOM 3474 C CA . ALA A 1 456 ? -16.477 -9.652 15.413 1.00 92.38 456 ALA A CA 1
ATOM 3475 C C . ALA A 1 456 ? -16.295 -8.673 14.250 1.00 92.38 456 ALA A C 1
ATOM 3477 O O . ALA A 1 456 ? -15.233 -8.629 13.630 1.00 92.38 456 ALA A O 1
ATOM 3478 N N . LYS A 1 457 ? -17.320 -7.876 13.952 1.00 92.12 457 LYS A N 1
ATOM 3479 C CA . LYS A 1 457 ? -17.239 -6.785 12.978 1.00 92.12 457 LYS A CA 1
ATOM 3480 C C . LYS A 1 457 ? -17.825 -5.515 13.564 1.00 92.12 457 LYS A C 1
ATOM 3482 O O . LYS A 1 457 ? -18.976 -5.510 13.999 1.00 92.12 457 LYS A O 1
ATOM 3487 N N . THR A 1 458 ? -17.054 -4.442 13.527 1.00 90.44 458 THR A N 1
ATOM 3488 C CA . THR A 1 458 ? -17.497 -3.112 13.935 1.00 90.44 458 THR A CA 1
ATOM 3489 C C . THR A 1 458 ? -17.982 -2.366 12.699 1.00 90.44 458 THR A C 1
ATOM 3491 O O . THR A 1 458 ? -17.182 -2.137 11.793 1.00 90.44 458 THR A O 1
ATOM 3494 N N . PRO A 1 459 ? -19.267 -1.990 12.592 1.00 87.06 459 PRO A N 1
ATOM 3495 C CA . PRO A 1 459 ? -19.732 -1.160 11.491 1.00 87.06 459 PRO A CA 1
ATOM 3496 C C . PRO A 1 459 ? -18.949 0.152 11.464 1.00 87.06 459 PRO A C 1
ATOM 3498 O O . PRO A 1 459 ? -18.879 0.867 12.467 1.00 87.06 459 PRO A O 1
ATOM 3501 N N . LYS A 1 460 ? -18.372 0.495 10.313 1.00 81.12 460 LYS A N 1
ATOM 3502 C CA . LYS A 1 460 ? -17.798 1.822 10.121 1.00 81.12 460 LYS A CA 1
ATOM 3503 C C . LYS A 1 460 ? -18.944 2.812 10.192 1.00 81.12 460 LYS A C 1
ATOM 3505 O O . LYS A 1 460 ? -19.981 2.626 9.551 1.00 81.12 460 LYS A O 1
ATOM 3510 N N . ALA A 1 461 ? -18.771 3.872 10.978 1.00 64.25 461 ALA A N 1
ATOM 3511 C CA . ALA A 1 461 ? -19.695 4.989 10.919 1.00 64.25 461 ALA A CA 1
ATOM 3512 C C . ALA A 1 461 ? -19.773 5.409 9.452 1.00 64.25 461 ALA A C 1
ATOM 3514 O O . ALA A 1 461 ? -18.739 5.752 8.877 1.00 64.25 461 ALA A O 1
ATOM 3515 N N . ALA A 1 462 ? -20.965 5.323 8.847 1.00 50.72 462 ALA A N 1
ATOM 3516 C CA . ALA A 1 462 ? -21.154 5.757 7.474 1.00 50.72 462 ALA A CA 1
ATOM 3517 C C . ALA A 1 462 ? -20.513 7.136 7.373 1.00 50.72 462 ALA A C 1
ATOM 3519 O O . ALA A 1 462 ? -20.928 8.060 8.089 1.00 50.72 462 ALA A O 1
ATOM 3520 N N . ILE A 1 463 ? -19.470 7.258 6.546 1.00 43.03 463 ILE A N 1
ATOM 3521 C CA . ILE A 1 463 ? -18.955 8.564 6.179 1.00 43.03 463 ILE A CA 1
ATOM 3522 C C . ILE A 1 463 ? -20.161 9.194 5.520 1.00 43.03 463 ILE A C 1
ATOM 3524 O O . ILE A 1 463 ? -20.520 8.849 4.393 1.00 43.03 463 ILE A O 1
ATOM 3528 N N . LYS A 1 464 ? -20.871 10.042 6.275 1.00 37.47 464 LYS A N 1
ATOM 3529 C CA . LYS A 1 464 ? -21.933 10.862 5.721 1.00 37.47 464 LYS A CA 1
ATOM 3530 C C . LYS A 1 464 ? -21.288 11.452 4.490 1.00 37.47 464 LYS A C 1
ATOM 3532 O O . LYS A 1 464 ? -20.245 12.097 4.605 1.00 37.47 464 LYS A O 1
ATOM 3537 N N . SER A 1 465 ? -21.851 11.120 3.329 1.00 35.91 465 SER A N 1
ATOM 3538 C CA . SER A 1 465 ? -21.433 11.654 2.041 1.00 35.91 465 SER A CA 1
ATOM 3539 C C . SER A 1 465 ? -21.021 13.110 2.231 1.00 35.91 465 SER A C 1
ATOM 3541 O O . SER A 1 465 ? -21.663 13.791 3.030 1.00 35.91 465 SER A O 1
ATOM 3543 N N . LYS A 1 466 ? -20.022 13.617 1.495 1.00 41.06 466 LYS A N 1
ATOM 3544 C CA . LYS A 1 466 ? -19.584 15.036 1.529 1.00 41.06 466 LYS A CA 1
ATOM 3545 C C . LYS A 1 466 ? -20.731 16.072 1.537 1.00 41.06 466 LYS A C 1
ATOM 3547 O O . LYS A 1 466 ? -20.517 17.238 1.845 1.00 41.06 466 LYS A O 1
ATOM 3552 N N . VAL A 1 467 ? -21.953 15.650 1.228 1.00 36.06 467 VAL A N 1
ATOM 3553 C CA . VAL A 1 467 ? -23.212 16.285 1.608 1.00 36.06 467 VAL A CA 1
ATOM 3554 C C . VAL A 1 467 ? -23.518 16.109 3.113 1.00 36.06 467 VAL A C 1
ATOM 3556 O O . VAL A 1 467 ? -24.210 15.182 3.541 1.00 36.06 467 VAL A O 1
ATOM 3559 N N . SER A 1 468 ? -23.021 17.035 3.934 1.00 38.66 468 SER A N 1
ATOM 3560 C CA . SER A 1 468 ? -23.352 17.163 5.356 1.00 38.66 468 SER A CA 1
ATOM 3561 C C . SER A 1 468 ? -24.826 17.552 5.559 1.00 38.66 468 SER A C 1
ATOM 3563 O O . SER A 1 468 ? -25.177 18.697 5.827 1.00 38.66 468 SER A O 1
ATOM 3565 N N . THR A 1 469 ? -25.728 16.576 5.511 1.00 45.97 469 THR A N 1
ATOM 3566 C CA . THR A 1 469 ? -27.175 16.768 5.736 1.00 45.97 469 THR A CA 1
ATOM 3567 C C . THR A 1 469 ? -27.551 17.248 7.149 1.00 45.97 469 THR A C 1
ATOM 3569 O O . THR A 1 469 ? -28.716 17.535 7.398 1.00 45.97 469 THR A O 1
ATOM 3572 N N . GLY A 1 470 ? -26.594 17.394 8.076 1.00 49.25 470 GLY A N 1
ATOM 3573 C CA . GLY A 1 470 ? -26.829 17.888 9.445 1.00 49.25 470 GLY A CA 1
ATOM 3574 C C . GLY A 1 470 ? -26.167 19.226 9.806 1.00 49.25 470 GLY A C 1
ATOM 3575 O O . GLY A 1 470 ? -26.191 19.604 10.977 1.00 49.25 470 GLY A O 1
ATOM 3576 N N . GLY A 1 471 ? -25.538 19.920 8.848 1.00 52.31 471 GLY A N 1
ATOM 3577 C CA . GLY A 1 471 ? -24.491 20.915 9.125 1.00 52.31 471 GLY A CA 1
ATOM 3578 C C . GLY A 1 471 ? -24.884 22.120 9.991 1.00 52.31 471 GLY A C 1
ATOM 3579 O O . GLY A 1 471 ? -24.137 22.479 10.895 1.00 52.31 471 GLY A O 1
ATOM 3580 N N . LEU A 1 472 ? -26.042 22.747 9.759 1.00 57.06 472 LEU A N 1
ATOM 3581 C CA . LEU A 1 472 ? -26.339 24.039 10.395 1.00 57.06 472 LEU A CA 1
ATOM 3582 C C . LEU A 1 472 ? -26.936 23.903 11.805 1.00 57.06 472 LEU A C 1
ATOM 3584 O O . LEU A 1 472 ? -26.556 24.642 12.710 1.00 57.06 472 LEU A O 1
ATOM 3588 N N . VAL A 1 473 ? -27.833 22.934 12.018 1.00 53.19 473 VAL A N 1
ATOM 3589 C CA . VAL A 1 473 ? -28.501 22.733 13.319 1.00 53.19 473 VAL A CA 1
ATOM 3590 C C . VAL A 1 473 ? -27.499 22.267 14.376 1.00 53.19 473 VAL A C 1
ATOM 3592 O O . VAL A 1 473 ? -27.476 22.810 15.475 1.00 53.19 473 VAL A O 1
ATOM 3595 N N . MET A 1 474 ? -26.617 21.322 14.035 1.00 54.59 474 MET A N 1
ATOM 3596 C CA . MET A 1 474 ? -25.613 20.825 14.981 1.00 54.59 474 MET A CA 1
ATOM 3597 C C . MET A 1 474 ? -24.527 21.868 15.287 1.00 54.59 474 MET A C 1
ATOM 3599 O O . MET A 1 474 ? -24.024 21.921 16.407 1.00 54.59 474 MET A O 1
ATOM 3603 N N . ALA A 1 475 ? -24.185 22.724 14.316 1.00 57.97 475 ALA A N 1
ATOM 3604 C CA . ALA A 1 475 ? -23.285 23.852 14.543 1.00 57.97 475 ALA A CA 1
ATOM 3605 C C . ALA A 1 475 ? -23.911 24.888 15.491 1.00 57.97 475 ALA A C 1
ATOM 3607 O O . ALA A 1 475 ? -23.246 25.331 16.422 1.00 57.97 475 ALA A O 1
ATOM 3608 N N . LEU A 1 476 ? -25.196 25.221 15.313 1.00 59.66 476 LEU A N 1
ATOM 3609 C CA . LEU A 1 476 ? -25.916 26.140 16.201 1.00 59.66 476 LEU A CA 1
ATOM 3610 C C . LEU A 1 476 ? -25.986 25.621 17.643 1.00 59.66 476 LEU A C 1
ATOM 3612 O O . LEU A 1 476 ? -25.776 26.404 18.562 1.00 59.66 476 LEU A O 1
ATOM 3616 N N . VAL A 1 477 ? -26.193 24.317 17.848 1.00 61.22 477 VAL A N 1
ATOM 3617 C CA . VAL A 1 477 ? -26.192 23.694 19.189 1.00 61.22 477 VAL A CA 1
ATOM 3618 C C . VAL A 1 477 ? -24.834 23.806 19.893 1.00 61.22 477 VAL A C 1
ATOM 3620 O O . VAL A 1 477 ? -24.792 23.759 21.110 1.00 61.22 477 VAL A O 1
ATOM 3623 N N . ARG A 1 478 ? -23.717 23.962 19.168 1.00 60.47 478 ARG A N 1
ATOM 3624 C CA . ARG A 1 478 ? -22.401 24.207 19.790 1.00 60.47 478 ARG A CA 1
ATOM 3625 C C . ARG A 1 478 ? -22.162 25.673 20.168 1.00 60.47 478 ARG A C 1
ATOM 3627 O O . ARG A 1 478 ? -21.240 25.939 20.933 1.00 60.47 478 ARG A O 1
ATOM 3634 N N . PHE A 1 479 ? -22.923 26.607 19.595 1.00 64.44 479 PHE A N 1
ATOM 3635 C CA . PHE A 1 479 ? -22.842 28.037 19.918 1.00 64.44 479 PHE A CA 1
ATOM 3636 C C . PHE A 1 479 ? -23.812 28.460 21.029 1.00 64.44 479 PHE A C 1
ATOM 3638 O O . PHE A 1 479 ? -23.553 29.466 21.689 1.00 64.44 479 PHE A O 1
ATOM 3645 N N . TRP A 1 480 ? -24.918 27.731 21.187 1.00 53.69 480 TRP A N 1
ATOM 3646 C CA . TRP A 1 480 ? -25.868 27.852 22.297 1.00 53.69 480 TRP A CA 1
ATOM 3647 C C . TRP A 1 480 ? -25.404 27.038 23.499 1.00 53.69 480 TRP A C 1
ATOM 3649 O O . TRP A 1 480 ? -25.610 27.528 24.632 1.00 53.69 480 TRP A O 1
#

Sequence (480 aa):
EDCGTHEGVEVSDIVVGNEMIEPLSDRIYGRVIAEDVIDPITNEVLISQGTLVDEEMSNLVREAGVRSVVMRAPSTCKAEKGICAKCYGLNMAENKLVKPGEAVGVIAAQSIGEPGTQLTLRTFHTGGTATAGKEERQVVASQEGFIRYYNLAVFRNREDNLIVSNRRNAGILLVEPKIKAVCDGVLSVTITHDEIIIFVVDDKDEETRYNLRKSDVAKANELAGVGGKIDGKLYLPFKDGERVSEGESIVEVIKEGWSVPGRVPFASELKVEDGAPVTQKVLADARGKVKYFILKGDYLEAIDTISEGASVEEKGLFAVVADESNREAARHYISRGSVIKVGNNGMVEKGDMISAPASETQVVIAEWDPYSEPIIAEQAGTLKFEDIISGITVAEQFDEVTGDTRLELNEYIPAAYKPAIILATESGEILRYQLDPKTILFVKDGDEVSIADILAKTPKAAIKSKVSTGGLVMALVRFW

Foldseek 3Di:
DAQPFLAFDKDFFDDDPQDRPGHPLRVLQQAFASAFQAQPPPRDGLDHHGDGDHNVSSVSCVVSPGGITTTAAQVRAPDPDHHDQNNHGADPVVRHGDDPPDPVVVVVVCVCPVVLVVLLVVLVVPVVDPPPDPQDFFDFDPAWAFKAKFVWDWDQFPVRWTWTADQFQIKIFGWAFQFFAQAWAWWAWDDDPFWIKIWGQHPVRDIDIDIDTPVQADDSCVLRVNDDDQAQGKYARDDGGDIDHGQDRRIIGTHDMDHEPNRPYGGWTFPHDHRGTFAAFDWDQAWAFKWKWAHHGRDTDTDQPFDAFDFAAGGGIKIFGAHPVRDGPDIGGGIGQKGAHAHGRGTDHGGDTGIHHPDPDGDIGTGHDSFKDFDFDQAWAWKAKFLDDDPAQWHWDQDPVVRDTWIFGAQDHPPVGFIWIWGQHPVRDIDIGTDDHRKIAPDDGGDTDHGGHGGIIHGDDPPPPVSPPPPPVVVVVVVD

Secondary structure (DSSP, 8-state):
--------EEEE-EEETTEEEE-HHHHHTTPBBSS-EE-TTT--EEE-TTPBP-HHHHHHHHHTT--EEEE--GGG---SSS--HHHH-EETTTTEEPPTT--HHHHHHHHHHHHHHHHHHHHHHHTTS--------EEE-SS-EEEEEES--EEEPTT--EEE--SSSEEEEEEEEEEE-SSSEEEEEEE-SSEEEEEEEETTSPEEEEEEETTTBPPHHHHTTSSS--TT-EE--SPTT-EE-TT-EEEEEEEEEEEETTTS-TTPEE-S-TT-EE---EEPSSSEEEEEEEEETTEEEEE----TTPBP-STTEEEEEE-TTS-EEEEEEE-TTEEESS-TT-EE-TT-EEEEESS----EEEE--TTEEEEE-SS-EEEEEES--BTTTEEEEE-TTT--EEEEE-SS--TT---EEEEEETTS-EEEEE--TTPEE-S-TT-EE-TT-EEEEEEPPP---SS-TTHHHHHHHHH-

pLDDT: mean 85.94, std 11.76, range [35.91, 96.0]

Radius of gyration: 29.3 Å; chains: 1; bounding box: 68×73×73 Å